Protein AF-A0A813LV97-F1 (afdb_monomer_lite)

Secondary structure (DSSP, 8-state):
--------------------SEEEEEEESS---TTHHHHSSSTTPPEEEEEE-S--TTGGG--TTEEEEE--S-SHHHHHHHHHHHHHTTT--SEEEEEESSPP-BS---TTT----BPTT--THHHHSPPTTSEEE---EEEEETTTEEEEBHHHHS--GGGT-SS--SS-SSGGGBPPPEE-THHHHHHHHHHHHTT---HHHHIIIII-TT--SS-EEEEE-GGG-EEEEHHHHHTS-HHHHHHHHHHHHS-SS-HHHHHHHHHHHHHHH-SPPPPS-------EEHHHHHHHHHHHSHHHHHHHHHHHHHHHHHHTTS---------TTTTGGGHHHHHHHHHHHHHHHHHHHHHHHHHHHHHHHHHHHHHHHHTT------------------------------------------------------------------------------------

Structure (mmCIF, N/CA/C/O backbone):
data_AF-A0A813LV97-F1
#
_entry.id   AF-A0A813LV97-F1
#
loop_
_atom_site.group_PDB
_atom_site.id
_atom_site.type_symbol
_atom_site.label_atom_id
_atom_site.label_alt_id
_atom_site.label_comp_id
_atom_site.label_asym_id
_atom_site.label_entity_id
_atom_site.label_seq_id
_atom_site.pdbx_PDB_ins_code
_atom_site.Cartn_x
_atom_site.Cartn_y
_atom_site.Cartn_z
_atom_site.occupancy
_atom_site.B_iso_or_equiv
_atom_site.auth_seq_id
_atom_site.auth_comp_id
_atom_site.auth_asym_id
_atom_site.auth_atom_id
_atom_site.pdbx_PDB_model_num
ATOM 1 N N . MET A 1 1 ? -62.474 16.144 43.996 1.00 36.75 1 MET A N 1
ATOM 2 C CA . MET A 1 1 ? -61.846 16.353 42.673 1.00 36.75 1 MET A CA 1
ATOM 3 C C . MET A 1 1 ? -60.332 16.470 42.836 1.00 36.75 1 MET A C 1
ATOM 5 O O . MET A 1 1 ? -59.890 17.302 43.608 1.00 36.75 1 MET A O 1
ATOM 9 N N . LYS A 1 2 ? -59.599 15.605 42.116 1.00 38.16 2 LYS A N 1
ATOM 10 C CA . LYS A 1 2 ? -58.212 15.714 41.608 1.00 38.16 2 LYS A CA 1
ATOM 11 C C . LYS A 1 2 ? -57.068 16.008 42.603 1.00 38.16 2 LYS A C 1
ATOM 13 O O . LYS A 1 2 ? -56.730 17.153 42.864 1.00 38.16 2 LYS A O 1
ATOM 18 N N . ARG A 1 3 ? -56.385 14.937 43.036 1.00 36.75 3 ARG A N 1
ATOM 19 C CA . ARG A 1 3 ? -54.961 14.966 43.414 1.00 36.75 3 ARG A CA 1
ATOM 20 C C . ARG A 1 3 ? -54.140 14.703 42.148 1.00 36.75 3 ARG A C 1
ATOM 22 O O . ARG A 1 3 ? -54.297 13.647 41.541 1.00 36.75 3 ARG A O 1
ATOM 29 N N . SER A 1 4 ? -53.324 15.666 41.734 1.00 37.06 4 SER A N 1
ATOM 30 C CA . SER A 1 4 ? -52.407 15.526 40.600 1.00 37.06 4 SER A CA 1
ATOM 31 C C . SER A 1 4 ? -51.158 14.763 41.039 1.00 37.06 4 SER A C 1
ATOM 33 O O . SER A 1 4 ? -50.421 15.231 41.903 1.00 37.06 4 SER A O 1
ATOM 35 N N . LEU A 1 5 ? -50.933 13.586 40.454 1.00 38.97 5 LEU A N 1
ATOM 36 C CA . LEU A 1 5 ? -49.679 12.844 40.557 1.00 38.97 5 LEU A CA 1
ATOM 37 C C . LEU A 1 5 ? -48.744 13.374 39.459 1.00 38.97 5 LEU A C 1
ATOM 39 O O . LEU A 1 5 ? -49.012 13.176 38.275 1.00 38.97 5 LEU A O 1
ATOM 43 N N . ALA A 1 6 ? -47.680 14.080 39.835 1.00 39.19 6 ALA A N 1
ATOM 44 C CA . ALA A 1 6 ? -46.615 14.439 38.907 1.00 39.19 6 ALA A CA 1
ATOM 45 C C . ALA A 1 6 ? -45.675 13.234 38.762 1.00 39.19 6 ALA A C 1
ATOM 47 O O . ALA A 1 6 ? -44.958 12.879 39.695 1.00 39.19 6 ALA A O 1
ATOM 48 N N . VAL A 1 7 ? -45.708 12.584 37.599 1.00 40.22 7 VAL A N 1
ATOM 49 C CA . VAL A 1 7 ? -44.732 11.559 37.218 1.00 40.22 7 VAL A CA 1
ATOM 50 C C . VAL A 1 7 ? -43.490 12.284 36.706 1.00 40.22 7 VAL A C 1
ATOM 52 O O . VAL A 1 7 ? -43.512 12.886 35.636 1.00 40.22 7 VAL A O 1
ATOM 55 N N . VAL A 1 8 ? -42.409 12.251 37.484 1.00 40.78 8 VAL A N 1
ATOM 56 C CA . VAL A 1 8 ? -41.087 12.703 37.039 1.00 40.78 8 VAL A CA 1
ATOM 57 C C . VAL A 1 8 ? -40.483 11.581 36.198 1.00 40.78 8 VAL A C 1
ATOM 59 O O . VAL A 1 8 ? -40.012 10.579 36.730 1.00 40.78 8 VAL A O 1
ATOM 62 N N . ALA A 1 9 ? -40.533 11.726 34.875 1.00 42.06 9 ALA A N 1
ATOM 63 C CA . ALA A 1 9 ? -39.795 10.865 33.962 1.00 42.06 9 ALA A CA 1
ATOM 64 C C . ALA A 1 9 ? -38.316 11.278 33.989 1.00 42.06 9 ALA A C 1
ATOM 66 O O . ALA A 1 9 ? -37.940 12.320 33.453 1.00 42.06 9 ALA A O 1
ATOM 67 N N . ALA A 1 10 ? -37.479 10.475 34.642 1.00 41.50 10 ALA A N 1
ATOM 68 C CA . ALA A 1 10 ? -36.033 10.612 34.556 1.00 41.50 10 ALA A CA 1
ATOM 69 C C . ALA A 1 10 ? -35.579 10.208 33.143 1.00 41.50 10 ALA A C 1
ATOM 71 O O . ALA A 1 10 ? -35.550 9.027 32.798 1.00 41.50 10 ALA A O 1
ATOM 72 N N . LEU A 1 11 ? -35.250 11.200 32.315 1.00 41.09 11 LEU A N 1
ATOM 73 C CA . LEU A 1 11 ? -34.530 11.004 31.059 1.00 41.09 11 LEU A CA 1
ATOM 74 C C . LEU A 1 11 ? -33.118 10.512 31.389 1.00 41.09 11 LEU A C 1
ATOM 76 O O . LEU A 1 11 ? -32.239 11.292 31.752 1.00 41.09 11 LEU A O 1
ATOM 80 N N . MET A 1 12 ? -32.905 9.203 31.267 1.00 42.75 12 MET A N 1
ATOM 81 C CA . MET A 1 12 ? -31.569 8.627 31.167 1.00 42.75 12 MET A CA 1
ATOM 82 C C . MET A 1 12 ? -30.967 9.094 29.840 1.00 42.75 12 MET A C 1
ATOM 84 O O . MET A 1 12 ? -31.185 8.481 28.796 1.00 42.75 12 MET A O 1
ATOM 88 N N . VAL A 1 13 ? -30.229 10.204 29.871 1.00 41.81 13 VAL A N 1
ATOM 89 C CA . VAL A 1 13 ? -29.318 10.573 28.787 1.00 41.81 13 VAL A CA 1
ATOM 90 C C . VAL A 1 13 ? -28.175 9.567 28.844 1.00 41.81 13 VAL A C 1
ATOM 92 O O . VAL A 1 13 ? -27.189 9.750 29.553 1.00 41.81 13 VAL A O 1
ATOM 95 N N . GLY A 1 14 ? -28.351 8.442 28.156 1.00 37.84 14 GLY A N 1
ATOM 96 C CA . GLY A 1 14 ? -27.235 7.578 27.827 1.00 37.84 14 GLY A CA 1
ATOM 97 C C . GLY A 1 14 ? -26.290 8.398 26.965 1.00 37.84 14 GLY A C 1
ATOM 98 O O . GLY A 1 14 ? -26.639 8.742 25.839 1.00 37.84 14 GLY A O 1
ATOM 99 N N . SER A 1 15 ? -25.122 8.745 27.499 1.00 39.56 15 SER A N 1
ATOM 100 C CA . SER A 1 15 ? -24.023 9.279 26.706 1.00 39.56 15 SER A CA 1
ATOM 101 C C . SER A 1 15 ? -23.625 8.204 25.701 1.00 39.56 15 SER A C 1
ATOM 103 O O . SER A 1 15 ? -22.792 7.343 25.984 1.00 39.56 15 SER A O 1
ATOM 105 N N . THR A 1 16 ? -24.258 8.205 24.531 1.00 41.53 16 THR A N 1
ATOM 106 C CA . THR A 1 16 ? -23.724 7.516 23.368 1.00 41.53 16 THR A CA 1
ATOM 107 C C . THR A 1 16 ? -22.421 8.229 23.059 1.00 41.53 16 THR A C 1
ATOM 109 O O . THR A 1 16 ? -22.427 9.338 22.531 1.00 41.53 16 THR A O 1
ATOM 112 N N . VAL A 1 17 ? -21.298 7.635 23.465 1.00 42.94 17 VAL A N 1
ATOM 113 C CA . VAL A 1 17 ? -19.992 8.011 22.928 1.00 42.94 17 VAL A CA 1
ATOM 114 C C . VAL A 1 17 ? -20.094 7.730 21.437 1.00 42.94 17 VAL A C 1
ATOM 116 O O . VAL A 1 17 ? -20.002 6.583 21.000 1.00 42.94 17 VAL A O 1
ATOM 119 N N . GLN A 1 18 ? -20.434 8.764 20.675 1.00 45.12 18 GLN A N 1
ATOM 120 C CA . GLN A 1 18 ? -20.494 8.698 19.232 1.00 45.12 18 GLN A CA 1
ATOM 121 C C . GLN A 1 18 ? -19.050 8.482 18.789 1.00 45.12 18 GLN A C 1
ATOM 123 O O . GLN A 1 18 ? -18.208 9.357 18.990 1.00 45.12 18 GLN A O 1
ATOM 128 N N . ALA A 1 19 ? -18.741 7.280 18.300 1.00 54.00 19 ALA A N 1
ATOM 129 C CA . ALA A 1 19 ? -17.435 7.003 17.721 1.00 54.00 19 ALA A CA 1
ATOM 130 C C . ALA A 1 19 ? -17.135 8.076 16.665 1.00 54.00 19 ALA A C 1
ATOM 132 O O . ALA A 1 19 ? -18.047 8.493 15.943 1.00 54.00 19 ALA A O 1
ATOM 133 N N . SER A 1 20 ? -15.886 8.543 16.600 1.00 62.72 20 SER A N 1
ATOM 134 C CA . SER A 1 20 ? -15.503 9.510 15.573 1.00 62.72 20 SER A CA 1
ATOM 135 C C . SER A 1 20 ? -15.853 8.933 14.193 1.00 62.72 20 SER A C 1
ATOM 137 O O . SER A 1 20 ? -15.578 7.753 13.949 1.00 62.72 20 SER A O 1
ATOM 139 N N . PRO A 1 21 ? -16.476 9.709 13.286 1.00 86.94 21 PRO A N 1
ATOM 140 C CA . PRO A 1 21 ? -16.840 9.206 11.962 1.00 86.94 21 PRO A CA 1
ATOM 141 C C . PRO A 1 21 ? -15.607 8.763 11.161 1.00 86.94 21 PRO A C 1
ATOM 143 O O . PRO A 1 21 ? -15.719 7.893 10.297 1.00 86.94 21 PRO A O 1
ATOM 146 N N . VAL A 1 22 ? -14.432 9.324 11.469 1.00 94.06 22 VAL A N 1
ATOM 147 C CA . VAL A 1 22 ? -13.164 9.021 10.803 1.00 94.06 22 VAL A CA 1
ATOM 148 C C . VAL A 1 22 ? -12.097 8.639 11.825 1.00 94.06 22 VAL A C 1
ATOM 150 O O . VAL A 1 22 ? -11.842 9.371 12.782 1.00 94.06 22 VAL A O 1
ATOM 153 N N . GLU A 1 23 ? -11.413 7.527 11.572 1.00 96.12 23 GLU A N 1
ATOM 154 C CA . GLU A 1 23 ? -10.261 7.074 12.351 1.00 96.12 23 GLU A CA 1
ATOM 155 C C . GLU A 1 23 ? -9.020 6.918 11.466 1.00 96.12 23 GLU A C 1
ATOM 157 O O . GLU A 1 23 ? -9.099 6.408 10.350 1.00 96.12 23 GLU A O 1
ATOM 162 N N . VAL A 1 24 ? -7.855 7.324 11.971 1.00 97.44 24 VAL A N 1
ATOM 163 C CA . VAL A 1 24 ? -6.544 7.099 11.357 1.00 97.44 24 VAL A CA 1
ATOM 164 C C . VAL A 1 24 ? -5.782 6.051 12.162 1.00 97.44 24 VAL A C 1
ATOM 166 O O . VAL A 1 24 ? -5.352 6.302 13.285 1.00 97.44 24 VAL A O 1
ATOM 169 N N . VAL A 1 25 ? -5.570 4.884 11.563 1.00 98.31 25 VAL A N 1
ATOM 170 C CA . VAL A 1 25 ? -4.810 3.768 12.127 1.00 98.31 25 VAL A CA 1
ATOM 171 C C . VAL A 1 25 ? -3.374 3.830 11.625 1.00 98.31 25 VAL A C 1
ATOM 173 O O . VAL A 1 25 ? -3.097 3.682 10.430 1.00 98.31 25 VAL A O 1
ATOM 176 N N . VAL A 1 26 ? -2.446 4.032 12.555 1.00 97.38 26 VAL A N 1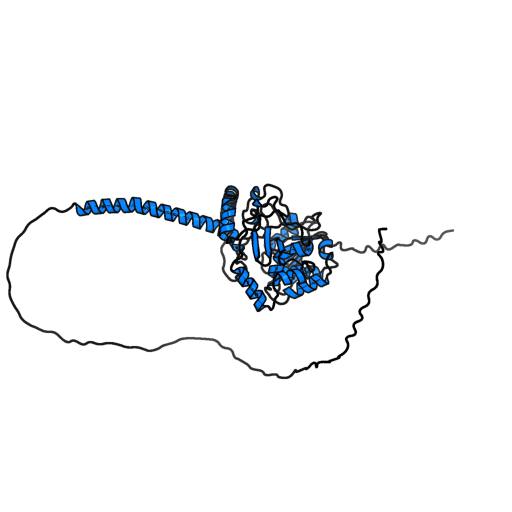
ATOM 177 C CA . VAL A 1 26 ? -1.032 4.264 12.262 1.00 97.38 26 VAL A CA 1
ATOM 178 C C . VAL A 1 26 ? -0.200 3.065 12.706 1.00 97.38 26 VAL A C 1
ATOM 180 O O . VAL A 1 26 ? -0.192 2.713 13.885 1.00 97.38 26 VAL A O 1
ATOM 183 N N . SER A 1 27 ? 0.537 2.456 11.773 1.00 96.50 27 SER A N 1
ATOM 184 C CA . SER A 1 27 ? 1.562 1.455 12.096 1.00 96.50 27 SER A CA 1
ATOM 185 C C . SER A 1 27 ? 2.908 2.126 12.323 1.00 96.50 27 SER A C 1
ATOM 187 O O . SER A 1 27 ? 3.499 2.629 11.369 1.00 96.50 27 SER A O 1
ATOM 189 N N . HIS A 1 28 ? 3.378 2.106 13.569 1.00 94.56 28 HIS A N 1
ATOM 190 C CA . HIS A 1 28 ? 4.576 2.805 14.028 1.00 94.56 28 HIS A CA 1
ATOM 191 C C . HIS A 1 28 ? 5.635 1.845 14.581 1.00 94.56 28 HIS A C 1
ATOM 193 O O . HIS A 1 28 ? 5.318 0.895 15.306 1.00 94.56 28 HIS A O 1
ATOM 199 N N . PHE A 1 29 ? 6.900 2.136 14.299 1.00 91.50 29 PHE A N 1
ATOM 200 C CA . PHE A 1 29 ? 8.058 1.524 14.936 1.00 91.50 29 PHE A CA 1
ATOM 201 C C . PHE A 1 29 ? 8.944 2.588 15.597 1.00 91.50 29 PHE A C 1
ATOM 203 O O . PHE A 1 29 ? 8.962 2.661 16.827 1.00 91.50 29 PHE A O 1
ATOM 210 N N . ASP A 1 30 ? 9.634 3.404 14.799 1.00 89.44 30 ASP A N 1
ATOM 211 C CA . ASP A 1 30 ? 10.579 4.444 15.236 1.00 89.44 30 ASP A CA 1
ATOM 212 C C . ASP A 1 30 ? 10.463 5.756 14.432 1.00 89.44 30 ASP A C 1
ATOM 214 O O . ASP A 1 30 ? 11.292 6.659 14.568 1.00 89.44 30 ASP A O 1
ATOM 218 N N . GLU A 1 31 ? 9.443 5.878 13.579 1.00 89.56 31 GLU A N 1
ATOM 219 C CA . GLU A 1 31 ? 9.253 7.038 12.718 1.00 89.56 31 GLU A CA 1
ATOM 220 C C . GLU A 1 31 ? 8.834 8.296 13.500 1.00 89.56 31 GLU A C 1
ATOM 222 O O . GLU A 1 31 ? 8.141 8.244 14.512 1.00 89.56 31 GLU A O 1
ATOM 227 N N . ASN A 1 32 ? 9.183 9.480 12.984 1.00 87.06 32 ASN A N 1
ATOM 228 C CA . ASN A 1 32 ? 8.740 10.743 13.576 1.00 87.06 32 ASN A CA 1
ATOM 229 C C . ASN A 1 32 ? 7.233 10.975 13.348 1.00 87.06 32 ASN A C 1
ATOM 231 O O . ASN A 1 32 ? 6.781 11.149 12.215 1.00 87.06 32 ASN A O 1
ATOM 235 N N . LEU A 1 33 ? 6.478 11.062 14.444 1.00 88.75 33 LEU A N 1
ATOM 236 C CA . LEU A 1 33 ? 5.022 11.217 14.452 1.00 88.75 33 LEU A CA 1
ATOM 237 C C . LEU A 1 33 ? 4.522 12.666 14.573 1.00 88.75 33 LEU A C 1
ATOM 239 O O . LEU A 1 33 ? 3.314 12.886 14.622 1.00 88.75 33 LEU A O 1
ATOM 243 N N . ALA A 1 34 ? 5.405 13.670 14.586 1.00 87.00 34 ALA A N 1
ATOM 244 C CA . ALA A 1 34 ? 5.031 15.077 14.795 1.00 87.00 34 ALA A CA 1
ATOM 245 C C . ALA A 1 34 ? 3.977 15.603 13.799 1.00 87.00 34 ALA A C 1
ATOM 247 O O . ALA A 1 34 ? 3.226 16.531 14.105 1.00 87.00 34 ALA A O 1
ATOM 248 N N . TRP A 1 35 ? 3.893 15.010 12.606 1.00 89.06 35 TRP A N 1
ATOM 249 C CA . TRP A 1 35 ? 2.904 15.375 11.594 1.00 89.06 35 TRP A CA 1
ATOM 250 C C . TRP A 1 35 ? 1.461 15.049 12.012 1.00 89.06 35 TRP A C 1
ATOM 252 O O . TRP A 1 35 ? 0.544 15.753 11.590 1.00 89.06 35 TRP A O 1
ATOM 262 N N . LEU A 1 36 ? 1.250 14.051 12.879 1.00 88.88 36 LEU A N 1
ATOM 263 C CA . LEU A 1 36 ? -0.078 13.676 13.375 1.00 88.88 36 LEU A CA 1
ATOM 264 C C . LEU A 1 36 ? -0.702 14.777 14.236 1.00 88.88 36 LEU A C 1
ATOM 266 O O . LEU A 1 36 ? -1.919 14.954 14.223 1.00 88.88 36 LEU A O 1
ATOM 270 N N . SER A 1 37 ? 0.114 15.578 14.928 1.00 83.31 37 SER A N 1
ATOM 271 C CA . SER A 1 37 ? -0.373 16.710 15.725 1.00 83.31 37 SER A CA 1
ATOM 272 C C . SER A 1 37 ? -1.110 17.743 14.869 1.00 83.31 37 SER A C 1
ATOM 274 O O . SER A 1 37 ? -2.040 18.383 15.352 1.00 83.31 37 SER A O 1
ATOM 276 N N . LYS A 1 38 ? -0.748 17.866 13.582 1.00 83.50 38 LYS A N 1
ATOM 277 C CA . LYS A 1 38 ? -1.428 18.751 12.622 1.00 83.50 38 LYS A CA 1
ATOM 278 C C . LYS A 1 38 ? -2.835 18.249 12.272 1.00 83.50 38 LYS A C 1
ATOM 280 O O . LYS A 1 38 ? -3.695 19.058 11.952 1.00 83.50 38 LYS A O 1
ATOM 285 N N . LEU A 1 39 ? -3.073 16.935 12.333 1.00 84.06 39 LEU A N 1
ATOM 286 C CA . LEU A 1 39 ? -4.389 16.336 12.073 1.00 84.06 39 LEU A CA 1
ATOM 287 C C . LEU A 1 39 ? -5.325 16.440 13.277 1.00 84.06 39 LEU A C 1
ATOM 289 O O . LEU A 1 39 ? -6.535 16.581 13.117 1.00 84.06 39 LEU A O 1
ATOM 293 N N . ALA A 1 40 ? -4.761 16.383 14.482 1.00 73.88 40 ALA A N 1
ATOM 294 C CA . ALA A 1 40 ? -5.510 16.401 15.735 1.00 73.88 40 ALA A CA 1
ATOM 295 C C . ALA A 1 40 ? -5.901 17.818 16.214 1.00 73.88 40 ALA A C 1
ATOM 297 O O . ALA A 1 40 ? -6.420 17.978 17.320 1.00 73.88 40 ALA A O 1
ATOM 298 N N . ALA A 1 41 ? -5.628 18.851 15.412 1.00 64.44 41 ALA A N 1
ATOM 299 C CA . ALA A 1 41 ? -5.885 20.250 15.736 1.00 64.44 41 ALA A CA 1
ATOM 300 C C . ALA A 1 41 ? -7.261 20.714 15.209 1.00 64.44 41 ALA A C 1
ATOM 302 O O . ALA A 1 41 ? -7.338 21.453 14.231 1.00 64.44 41 ALA A O 1
ATOM 303 N N . GLY A 1 42 ? -8.358 20.281 15.840 1.00 63.94 42 GLY A N 1
ATOM 304 C CA . GLY A 1 42 ? -9.711 20.721 15.478 1.00 63.94 42 GLY A CA 1
ATOM 305 C C . GLY A 1 42 ? -10.835 19.955 16.182 1.00 63.94 42 GLY A C 1
ATOM 306 O O . GLY A 1 42 ? -10.636 18.854 16.687 1.00 63.94 42 GLY A O 1
ATOM 307 N N . SER A 1 43 ? -12.039 20.535 16.210 1.00 63.25 43 SER A N 1
ATOM 308 C CA . SER A 1 43 ? -13.252 19.886 16.743 1.00 63.25 43 SER A CA 1
ATOM 309 C C . SER A 1 43 ? -13.803 18.778 15.836 1.00 63.25 43 SER A C 1
ATOM 311 O O . SER A 1 43 ? -14.577 17.949 16.297 1.00 63.25 43 SER A O 1
ATOM 313 N N . GLU A 1 44 ? -13.390 18.755 14.566 1.00 74.44 44 GLU A N 1
ATOM 314 C CA . GLU A 1 44 ? -13.711 17.716 13.572 1.00 74.44 44 GLU A CA 1
ATOM 315 C C . GLU A 1 44 ? -12.499 16.812 13.274 1.00 74.44 44 GLU A C 1
ATOM 317 O O . GLU A 1 44 ? -12.420 16.170 12.227 1.00 74.44 44 GLU A O 1
ATOM 322 N N . SER A 1 45 ? -11.510 16.787 14.172 1.00 82.06 45 SER A N 1
ATOM 323 C CA . SER A 1 45 ? -10.324 15.953 13.997 1.00 82.06 45 SER A CA 1
ATOM 324 C C . SER A 1 45 ? -10.671 14.461 14.029 1.00 82.06 45 SER A C 1
ATOM 326 O O . SER A 1 45 ? -11.491 14.034 14.848 1.00 82.06 45 SER A O 1
ATOM 328 N N . PRO A 1 46 ? -10.022 13.641 13.182 1.00 90.75 46 PRO A N 1
ATOM 329 C CA . PRO A 1 46 ? -10.199 12.200 13.241 1.00 90.75 46 PRO A CA 1
ATOM 330 C C . PRO A 1 46 ? -9.670 11.651 14.570 1.00 90.75 46 PRO A C 1
ATOM 332 O O . PRO A 1 46 ? -8.737 12.208 15.157 1.00 90.75 46 PRO A O 1
ATOM 335 N N . GLN A 1 47 ? -10.226 10.523 15.014 1.00 92.31 47 GLN A N 1
ATOM 336 C CA . GLN A 1 47 ? -9.574 9.714 16.046 1.00 92.31 47 GLN A CA 1
ATOM 337 C C . GLN A 1 47 ? -8.275 9.149 15.467 1.00 92.31 47 GLN A C 1
ATOM 339 O O . GLN A 1 47 ? -8.234 8.770 14.298 1.00 92.31 47 GLN A O 1
ATOM 344 N N . ILE A 1 48 ? -7.202 9.097 16.250 1.00 93.56 48 ILE A N 1
ATOM 345 C CA . ILE A 1 48 ? -5.909 8.594 15.783 1.00 93.56 48 ILE A CA 1
ATOM 346 C C . ILE A 1 48 ? -5.485 7.436 16.681 1.00 93.56 48 ILE A C 1
ATOM 348 O O . ILE A 1 48 ? -5.184 7.635 17.852 1.00 93.56 48 ILE A O 1
ATOM 352 N N . SER A 1 49 ? -5.410 6.235 16.118 1.00 95.19 49 SER A N 1
ATOM 353 C CA . SER A 1 49 ? -5.025 5.010 16.821 1.00 95.19 49 SER A CA 1
ATOM 354 C C . SER A 1 49 ? -3.637 4.570 16.370 1.00 95.19 49 SER A C 1
ATOM 356 O O . SER A 1 49 ? -3.435 4.093 15.252 1.00 95.19 49 SER A O 1
ATOM 358 N N . ILE A 1 50 ? -2.654 4.740 17.246 1.00 94.88 50 ILE A N 1
ATOM 359 C CA . ILE A 1 50 ? -1.236 4.531 16.961 1.00 94.88 50 ILE A CA 1
ATOM 360 C C . ILE A 1 50 ? -0.810 3.206 17.565 1.00 94.88 50 ILE A C 1
ATOM 362 O O . ILE A 1 50 ? -0.738 3.043 18.780 1.00 94.88 50 ILE A O 1
ATOM 366 N N . TYR A 1 51 ? -0.485 2.252 16.708 1.00 95.94 51 TYR A N 1
ATOM 367 C CA . TYR A 1 51 ? 0.015 0.949 17.111 1.00 95.94 51 TYR A CA 1
ATOM 368 C C . TYR A 1 51 ? 1.534 0.942 16.994 1.00 95.94 51 TYR A C 1
ATOM 370 O O . TYR A 1 51 ? 2.087 0.910 15.895 1.00 95.94 51 TYR A O 1
ATOM 378 N N . THR A 1 52 ? 2.206 0.985 18.141 1.00 94.50 52 THR A N 1
ATOM 379 C CA . THR A 1 52 ? 3.662 1.079 18.238 1.00 94.50 52 THR A CA 1
ATOM 380 C C . THR A 1 52 ? 4.308 -0.273 18.533 1.00 94.50 52 THR A C 1
ATOM 382 O O . THR A 1 52 ? 3.908 -0.983 19.461 1.00 94.50 52 THR A O 1
ATOM 385 N N . LYS A 1 53 ? 5.325 -0.611 17.738 1.00 93.81 53 LYS A N 1
ATOM 386 C CA . LYS A 1 53 ? 6.151 -1.824 17.850 1.00 93.81 53 LYS A CA 1
ATOM 387 C C . LYS A 1 53 ? 7.574 -1.548 18.341 1.00 93.81 53 LYS A C 1
ATOM 389 O O . LYS A 1 53 ? 8.310 -2.489 18.629 1.00 93.81 53 LYS A O 1
ATOM 394 N N . GLY A 1 54 ? 7.965 -0.277 18.421 1.00 85.69 54 GLY A N 1
ATOM 395 C CA . GLY A 1 54 ? 9.263 0.157 18.929 1.00 85.69 54 GLY A CA 1
ATOM 396 C C . GLY A 1 54 ? 9.171 0.815 20.304 1.00 85.69 54 GLY A C 1
ATOM 397 O O . GLY A 1 54 ? 8.175 0.703 21.032 1.00 85.69 54 GLY A O 1
ATOM 398 N N . LEU A 1 55 ? 10.242 1.511 20.678 1.00 72.69 55 LEU A N 1
ATOM 399 C CA . LEU A 1 55 ? 10.270 2.298 21.903 1.00 72.69 55 LEU A CA 1
ATOM 400 C C . LEU A 1 55 ? 9.362 3.518 21.722 1.00 72.69 55 LEU A C 1
ATOM 402 O O . LEU A 1 55 ? 9.679 4.449 20.994 1.00 72.69 55 LEU A O 1
ATOM 406 N N . ALA A 1 56 ? 8.212 3.514 22.395 1.00 60.62 56 ALA A N 1
ATOM 407 C CA . ALA A 1 56 ? 7.314 4.666 22.462 1.00 60.62 56 ALA A CA 1
ATOM 408 C C . ALA A 1 56 ? 7.856 5.745 23.421 1.00 60.62 56 ALA A C 1
ATOM 410 O O . ALA A 1 56 ? 7.206 6.101 24.408 1.00 60.62 56 ALA A O 1
ATOM 411 N N . GLU A 1 57 ? 9.081 6.207 23.186 1.00 55.25 57 GLU A N 1
ATOM 412 C CA . GLU A 1 57 ? 9.628 7.371 23.876 1.00 55.25 57 GLU A CA 1
ATOM 413 C C . GLU A 1 57 ? 8.951 8.632 23.323 1.00 55.25 57 GLU A C 1
ATOM 415 O O . GLU A 1 57 ? 8.790 8.790 22.118 1.00 55.25 57 GLU A O 1
ATOM 420 N N . GLY A 1 58 ? 8.465 9.502 24.212 1.00 53.44 58 GLY A N 1
ATOM 421 C CA . GLY A 1 58 ? 7.746 10.725 23.828 1.00 53.44 58 GLY A CA 1
ATOM 422 C C . GLY A 1 58 ? 6.219 10.608 23.725 1.00 53.44 58 GLY A C 1
ATOM 423 O O . GLY A 1 58 ? 5.568 11.623 23.510 1.00 53.44 58 GLY A O 1
ATOM 424 N N . ALA A 1 59 ? 5.619 9.432 23.964 1.00 52.59 59 ALA A N 1
ATOM 425 C CA . ALA A 1 59 ? 4.158 9.220 23.931 1.00 52.59 59 ALA A CA 1
ATOM 426 C C . ALA A 1 59 ? 3.356 9.897 25.068 1.00 52.59 59 ALA A C 1
ATOM 428 O O . ALA A 1 59 ? 2.140 9.743 25.146 1.00 52.59 59 ALA A O 1
ATOM 429 N N . LYS A 1 60 ? 4.018 10.602 25.995 1.00 48.16 60 LYS A N 1
ATOM 430 C CA . LYS A 1 60 ? 3.393 11.115 27.229 1.00 48.16 60 LYS A CA 1
ATOM 431 C C . LYS A 1 60 ? 2.681 12.466 27.086 1.00 48.16 60 LYS A C 1
ATOM 433 O O . LYS A 1 60 ? 1.975 12.845 28.011 1.00 48.16 60 LYS A O 1
ATOM 438 N N . GLU A 1 61 ? 2.815 13.156 25.956 1.00 56.16 61 GLU A N 1
ATOM 439 C CA . GLU A 1 61 ? 2.212 14.486 25.732 1.00 56.16 61 GLU A CA 1
ATOM 440 C C . GLU A 1 61 ? 1.362 14.534 24.455 1.00 56.16 61 GLU A C 1
ATOM 442 O O . GLU A 1 61 ? 1.350 15.522 23.724 1.00 56.16 61 GLU A O 1
ATOM 447 N N . TRP A 1 62 ? 0.709 13.425 24.114 1.00 64.75 62 TRP A N 1
ATOM 448 C CA . TRP A 1 62 ? -0.044 13.342 22.866 1.00 64.75 62 TRP A CA 1
ATOM 449 C C . TRP A 1 62 ? -1.464 13.866 23.063 1.00 64.75 62 TRP A C 1
ATOM 451 O O . TRP A 1 62 ? -2.039 13.780 24.147 1.00 64.75 62 TRP A O 1
ATOM 461 N N . ASN A 1 63 ? -1.990 14.481 22.006 1.00 67.75 63 ASN A N 1
ATOM 462 C CA . ASN A 1 63 ? -3.317 15.087 21.971 1.00 67.75 63 ASN A CA 1
ATOM 463 C C . ASN A 1 63 ? -4.386 14.078 22.452 1.00 67.75 63 ASN A C 1
ATOM 465 O O . ASN A 1 63 ? -4.264 12.900 22.125 1.00 67.75 63 ASN A O 1
ATOM 469 N N . PRO A 1 64 ? -5.440 14.499 23.179 1.00 70.38 64 PRO A N 1
ATOM 470 C CA . PRO A 1 64 ? -6.495 13.596 23.658 1.00 70.38 64 PRO A CA 1
ATOM 471 C C . PRO A 1 64 ? -7.175 12.756 22.562 1.00 70.38 64 PRO A C 1
ATOM 473 O O . PRO A 1 64 ? -7.705 11.695 22.868 1.00 70.38 64 PRO A O 1
ATOM 476 N N . ASN A 1 65 ? -7.132 13.185 21.295 1.00 77.19 65 ASN A N 1
ATOM 477 C CA . ASN A 1 65 ? -7.646 12.422 20.150 1.00 77.19 65 ASN A CA 1
ATOM 478 C C . ASN A 1 65 ? -6.687 11.315 19.659 1.00 77.19 65 ASN A C 1
ATOM 480 O O . ASN A 1 65 ? -6.961 10.680 18.641 1.00 77.19 65 ASN A O 1
ATOM 484 N N . MET A 1 66 ? -5.554 11.104 20.337 1.00 85.94 66 MET A N 1
ATOM 485 C CA . MET A 1 66 ? -4.555 10.090 20.007 1.00 85.94 66 MET A CA 1
ATOM 486 C C . MET A 1 66 ? -4.532 8.976 21.054 1.00 85.94 66 MET A C 1
ATOM 488 O O . MET A 1 66 ? -4.186 9.192 22.215 1.00 85.94 66 MET A O 1
ATOM 492 N N . GLU A 1 67 ? -4.813 7.755 20.618 1.00 89.62 67 GLU A N 1
ATOM 493 C CA . GLU A 1 67 ? -4.660 6.542 21.411 1.00 89.62 67 GLU A CA 1
ATOM 494 C C . GLU A 1 67 ? -3.391 5.799 21.003 1.00 89.62 67 GLU A C 1
ATOM 496 O O . GLU A 1 67 ? -3.089 5.653 19.821 1.00 89.62 67 GLU A O 1
ATOM 501 N N . VAL A 1 68 ? -2.637 5.298 21.985 1.00 90.56 68 VAL A N 1
ATOM 502 C CA . VAL A 1 68 ? -1.402 4.544 21.736 1.00 90.56 68 VAL A CA 1
ATOM 503 C C . VAL A 1 68 ? -1.555 3.112 22.232 1.00 90.56 68 VAL A C 1
ATOM 505 O O . VAL A 1 68 ? -1.780 2.859 23.416 1.00 90.56 68 VAL A O 1
ATOM 508 N N . HIS A 1 69 ? -1.377 2.154 21.330 1.00 93.31 69 HIS A N 1
ATOM 509 C CA . HIS A 1 69 ? -1.433 0.723 21.598 1.00 93.31 69 HIS A CA 1
ATOM 510 C C . HIS A 1 69 ? -0.067 0.090 21.341 1.00 93.31 69 HIS A C 1
ATOM 512 O O . HIS A 1 69 ? 0.528 0.283 20.286 1.00 93.31 69 HIS A O 1
ATOM 518 N N . ARG A 1 70 ? 0.439 -0.708 22.283 1.00 94.06 70 ARG A N 1
ATOM 519 C CA . ARG A 1 70 ? 1.679 -1.471 22.076 1.00 94.06 70 ARG A CA 1
ATOM 520 C C . ARG A 1 70 ? 1.381 -2.806 21.404 1.00 94.06 70 ARG A C 1
ATOM 522 O O . ARG A 1 70 ? 0.452 -3.497 21.817 1.00 94.06 70 ARG A O 1
ATOM 529 N N . LEU A 1 71 ? 2.196 -3.175 20.420 1.00 95.81 71 LEU A N 1
ATOM 530 C CA . LEU A 1 71 ? 2.178 -4.483 19.766 1.00 95.81 71 LEU A CA 1
ATOM 531 C C . LEU A 1 71 ? 3.572 -5.126 19.782 1.00 95.81 71 LEU A C 1
ATOM 533 O O . LEU A 1 71 ? 4.572 -4.407 19.814 1.00 95.81 71 LEU A O 1
ATOM 537 N N . PRO A 1 72 ? 3.660 -6.467 19.715 1.00 95.50 72 PRO A N 1
ATOM 538 C CA . PRO A 1 72 ? 4.919 -7.134 19.403 1.00 95.50 72 PRO A CA 1
ATOM 539 C C . PRO A 1 72 ? 5.435 -6.695 18.026 1.00 95.50 72 PRO A C 1
ATOM 541 O O . PRO A 1 72 ? 4.650 -6.444 17.104 1.00 95.50 72 PRO A O 1
ATOM 544 N N . ASN A 1 73 ? 6.761 -6.622 17.879 1.00 95.62 73 ASN A N 1
ATOM 545 C CA . ASN A 1 73 ? 7.410 -6.251 16.622 1.00 95.62 73 ASN A CA 1
ATOM 546 C C . ASN A 1 73 ? 7.426 -7.415 15.616 1.00 95.62 73 ASN A C 1
ATOM 548 O O . ASN A 1 73 ? 8.476 -7.978 15.318 1.00 95.62 73 ASN A O 1
ATOM 552 N N . VAL A 1 74 ? 6.234 -7.789 15.146 1.00 96.56 74 VAL A N 1
ATOM 553 C CA . VAL A 1 74 ? 5.978 -8.859 14.169 1.00 96.56 74 VAL A CA 1
ATOM 554 C C . VAL A 1 74 ? 5.102 -8.371 13.026 1.00 96.56 74 VAL A C 1
ATOM 556 O O . VAL A 1 74 ? 4.365 -7.390 13.170 1.00 96.56 74 VAL A O 1
ATOM 559 N N . GLY A 1 75 ? 5.184 -9.039 11.878 1.00 95.06 75 GLY A N 1
ATOM 560 C CA . GLY A 1 75 ? 4.192 -8.928 10.812 1.00 95.06 75 GLY A CA 1
ATOM 561 C C . GLY A 1 75 ? 4.028 -7.570 10.133 1.00 95.06 75 GLY A C 1
ATOM 562 O O . GLY A 1 75 ? 2.992 -7.333 9.510 1.00 95.06 75 GLY A O 1
ATOM 563 N N . ARG A 1 76 ? 5.030 -6.683 10.238 1.00 94.81 76 ARG A N 1
ATOM 564 C CA . ARG A 1 76 ? 5.100 -5.387 9.524 1.00 94.81 76 ARG A CA 1
ATOM 565 C C . ARG A 1 76 ? 3.834 -4.526 9.694 1.00 94.81 76 ARG A C 1
ATOM 567 O O . ARG A 1 76 ? 3.156 -4.628 10.713 1.00 94.81 76 ARG A O 1
ATOM 574 N N . GLU A 1 77 ? 3.498 -3.641 8.757 1.00 95.94 77 GLU A N 1
ATOM 575 C CA . GLU A 1 77 ? 2.261 -2.843 8.826 1.00 95.94 77 GLU A CA 1
ATOM 576 C C . GLU A 1 77 ? 0.997 -3.706 8.779 1.00 95.94 77 GLU A C 1
ATOM 578 O O . GLU A 1 77 ? 0.007 -3.408 9.448 1.00 95.94 77 GLU A O 1
ATOM 583 N N . SER A 1 78 ? 1.058 -4.835 8.077 1.00 98.19 78 SER A N 1
ATOM 584 C CA . SER A 1 78 ? -0.107 -5.682 7.874 1.00 98.19 78 SER A CA 1
ATOM 585 C C . SER A 1 78 ? -0.653 -6.303 9.160 1.00 98.19 78 SER A C 1
ATOM 587 O O . SER A 1 78 ? -1.864 -6.291 9.390 1.00 98.19 78 SER A O 1
ATOM 589 N N . HIS A 1 79 ? 0.225 -6.735 10.068 1.00 98.50 79 HIS A N 1
ATOM 590 C CA . HIS A 1 79 ? -0.177 -7.192 11.398 1.00 98.50 79 HIS A CA 1
ATOM 591 C C . HIS A 1 79 ? -0.819 -6.079 12.225 1.00 98.50 79 HIS A C 1
ATOM 593 O O . HIS A 1 79 ? -1.742 -6.336 12.990 1.00 98.50 79 HIS A O 1
ATOM 599 N N . THR A 1 80 ? -0.358 -4.834 12.084 1.00 98.56 80 THR A N 1
ATOM 600 C CA . THR A 1 80 ? -0.991 -3.699 12.765 1.00 98.56 80 THR A CA 1
ATOM 601 C C . THR A 1 80 ? -2.431 -3.513 12.292 1.00 98.56 80 THR A C 1
ATOM 603 O O . THR A 1 80 ? -3.344 -3.446 13.114 1.00 98.56 80 THR A O 1
ATOM 606 N N . TYR A 1 81 ? -2.645 -3.458 10.975 1.00 98.81 81 TYR A N 1
ATOM 607 C CA . TYR A 1 81 ? -3.968 -3.196 10.405 1.00 98.81 81 TYR A CA 1
ATOM 608 C C . TYR A 1 81 ? -4.949 -4.320 10.728 1.00 98.81 81 TYR A C 1
ATOM 610 O O . TYR A 1 81 ? -6.070 -4.055 11.161 1.00 98.81 81 TYR A O 1
ATOM 618 N N . LEU A 1 82 ? -4.516 -5.578 10.609 1.00 98.88 82 LEU A N 1
ATOM 619 C CA . LEU A 1 82 ? -5.351 -6.726 10.959 1.00 98.88 82 LEU A CA 1
ATOM 620 C C . LEU A 1 82 ? -5.626 -6.806 12.460 1.00 98.88 82 LEU A C 1
ATOM 622 O O . LEU A 1 82 ? -6.753 -7.109 12.839 1.00 98.88 82 LEU A O 1
ATOM 626 N N . ASN A 1 83 ? -4.658 -6.479 13.323 1.00 98.69 83 ASN A N 1
ATOM 627 C CA . ASN A 1 83 ? -4.899 -6.418 14.765 1.00 98.69 83 ASN A CA 1
ATOM 628 C C . ASN A 1 83 ? -5.979 -5.382 15.104 1.00 98.69 83 ASN A C 1
ATOM 630 O O . ASN A 1 83 ? -6.898 -5.687 15.865 1.00 98.69 83 ASN A O 1
ATOM 634 N N . HIS A 1 84 ? -5.909 -4.195 14.494 1.00 98.75 84 HIS A N 1
ATOM 635 C CA . HIS A 1 84 ? -6.937 -3.171 14.641 1.00 98.75 84 HIS A CA 1
ATOM 636 C C . HIS A 1 84 ? -8.311 -3.682 14.186 1.00 98.75 84 HIS A C 1
ATOM 638 O O . HIS A 1 84 ? -9.271 -3.622 14.957 1.00 98.75 84 HIS A O 1
ATOM 644 N N . ILE A 1 85 ? -8.395 -4.251 12.977 1.00 98.81 85 ILE A N 1
ATOM 645 C CA . ILE A 1 85 ? -9.645 -4.783 12.419 1.00 98.81 85 ILE A CA 1
ATOM 646 C C . ILE A 1 85 ? -10.236 -5.869 13.320 1.00 98.81 85 ILE A C 1
ATOM 648 O O . ILE A 1 85 ? -11.409 -5.804 13.672 1.00 98.81 85 ILE A O 1
ATOM 652 N N . VAL A 1 86 ? -9.438 -6.854 13.730 1.00 98.81 86 VAL A N 1
ATOM 653 C CA . VAL A 1 86 ? -9.894 -7.979 14.557 1.00 98.81 86 VAL A CA 1
ATOM 654 C C . VAL A 1 86 ? -10.347 -7.501 15.935 1.00 98.81 86 VAL A C 1
ATOM 656 O O . VAL A 1 86 ? -11.414 -7.899 16.406 1.00 98.81 86 VAL A O 1
ATOM 659 N N . LYS A 1 87 ? -9.575 -6.632 16.593 1.00 98.38 87 LYS A N 1
ATOM 660 C CA . LYS A 1 87 ? -9.897 -6.141 17.941 1.00 98.38 87 LYS A CA 1
ATOM 661 C C . LYS A 1 87 ? -11.152 -5.270 17.948 1.00 98.38 87 LYS A C 1
ATOM 663 O O . LYS A 1 87 ? -11.950 -5.356 18.881 1.00 98.38 87 LYS A O 1
ATOM 668 N N . ASN A 1 88 ? -11.330 -4.462 16.906 1.00 98.06 88 ASN A N 1
ATOM 669 C CA . ASN A 1 88 ? -12.386 -3.462 16.832 1.00 98.06 88 ASN A CA 1
ATOM 670 C C . ASN A 1 88 ? -13.512 -3.833 15.868 1.00 98.06 88 ASN A C 1
ATOM 672 O O . ASN A 1 88 ? -14.353 -2.990 15.619 1.00 98.06 88 ASN A O 1
ATOM 676 N N . TYR A 1 89 ? -13.594 -5.065 15.357 1.00 98.56 89 TYR A N 1
ATOM 677 C CA . TYR A 1 89 ? -14.495 -5.441 14.253 1.00 98.56 89 TYR A CA 1
ATOM 678 C C . TYR A 1 89 ? -15.952 -4.948 14.400 1.00 98.56 89 TYR A C 1
ATOM 680 O O . TYR A 1 89 ? -16.544 -4.459 13.442 1.00 98.56 89 TYR A O 1
ATOM 688 N N . ASN A 1 90 ? -16.515 -5.002 15.615 1.00 97.19 90 ASN A N 1
ATOM 689 C CA . ASN A 1 90 ? -17.886 -4.551 15.919 1.00 97.19 90 ASN A CA 1
ATOM 690 C C . ASN A 1 90 ? -17.998 -3.058 16.302 1.00 97.19 90 ASN A C 1
ATOM 692 O O . ASN A 1 90 ? -19.085 -2.585 16.616 1.00 97.19 90 ASN A O 1
ATOM 696 N N . LYS A 1 91 ? -16.875 -2.342 16.351 1.00 96.19 91 LYS A N 1
ATOM 697 C CA . LYS A 1 91 ? -16.710 -0.964 16.841 1.00 96.19 91 LYS A CA 1
ATOM 698 C C . LYS A 1 91 ? -15.852 -0.084 15.914 1.00 96.19 91 LYS A C 1
ATOM 700 O O . LYS A 1 91 ? -15.476 1.005 16.324 1.00 96.19 91 LYS A O 1
ATOM 705 N N . LEU A 1 92 ? -15.514 -0.557 14.711 1.00 97.06 92 LEU A N 1
ATOM 706 C CA . LEU A 1 92 ? -14.740 0.192 13.709 1.00 97.06 92 LEU A CA 1
ATOM 707 C C . LEU A 1 92 ? -15.366 1.573 13.478 1.00 97.06 92 LEU A C 1
ATOM 709 O O . LEU A 1 92 ? -16.590 1.671 13.516 1.00 97.06 92 LEU A O 1
ATOM 713 N N . ALA A 1 93 ? -14.584 2.609 13.181 1.00 96.56 93 ALA A N 1
ATOM 714 C CA . ALA A 1 93 ? -15.125 3.892 12.716 1.00 96.56 93 ALA A CA 1
ATOM 715 C C . ALA A 1 93 ? -15.929 3.735 11.410 1.00 96.56 93 ALA A C 1
ATOM 717 O O . ALA A 1 93 ? -15.798 2.726 10.716 1.00 96.56 93 ALA A O 1
ATOM 718 N N . ASP A 1 94 ? -16.782 4.710 11.068 1.00 96.56 94 ASP A N 1
ATOM 719 C CA . ASP A 1 94 ? -17.538 4.666 9.802 1.00 96.56 94 ASP A CA 1
ATOM 720 C C . ASP A 1 94 ? -16.584 4.662 8.596 1.00 96.56 94 ASP A C 1
ATOM 722 O O . ASP A 1 94 ? -16.830 3.962 7.609 1.00 96.56 94 ASP A O 1
ATOM 726 N N . TRP A 1 95 ? -15.465 5.381 8.722 1.00 97.81 95 TRP A N 1
ATOM 727 C CA . TRP A 1 95 ? -14.372 5.459 7.763 1.00 97.81 95 TRP A CA 1
ATOM 728 C C . TRP A 1 95 ? -13.018 5.300 8.464 1.00 97.81 95 TRP A C 1
ATOM 730 O O . TRP A 1 95 ? -12.686 6.065 9.369 1.00 97.81 95 TRP A O 1
ATOM 740 N N . THR A 1 96 ? -12.211 4.329 8.038 1.00 98.56 96 THR A N 1
ATOM 741 C CA . THR A 1 96 ? -10.893 4.064 8.632 1.00 98.56 96 THR A CA 1
ATOM 742 C C . THR A 1 96 ? -9.793 4.261 7.597 1.00 98.56 96 THR A C 1
ATOM 744 O O . THR A 1 96 ? -9.799 3.624 6.542 1.00 98.56 96 THR A O 1
ATOM 747 N N . VAL A 1 97 ? -8.826 5.121 7.911 1.00 98.62 97 VAL A N 1
ATOM 748 C CA . VAL A 1 97 ? -7.614 5.373 7.128 1.00 98.62 97 VAL A CA 1
ATOM 749 C C . VAL A 1 97 ? -6.469 4.555 7.703 1.00 98.62 97 VAL A C 1
ATOM 751 O O . VAL A 1 97 ? -6.102 4.733 8.859 1.00 98.62 97 VAL A O 1
ATOM 754 N N . PHE A 1 98 ? -5.855 3.703 6.893 1.00 98.75 98 PHE A N 1
ATOM 755 C CA . PHE A 1 98 ? -4.683 2.922 7.273 1.00 98.75 98 PHE A CA 1
ATOM 756 C C . PHE A 1 98 ? -3.425 3.554 6.676 1.00 98.75 98 PHE A C 1
ATOM 758 O O . PHE A 1 98 ? -3.381 3.881 5.487 1.00 98.75 98 PHE A O 1
ATOM 765 N N . THR A 1 99 ? -2.402 3.773 7.505 1.00 97.75 99 THR A N 1
ATOM 766 C CA . THR A 1 99 ? -1.128 4.355 7.059 1.00 97.75 99 THR A CA 1
ATOM 767 C C . THR A 1 99 ? 0.060 3.859 7.877 1.00 97.75 99 THR A C 1
ATOM 769 O O . THR A 1 99 ? -0.057 3.481 9.044 1.00 97.75 99 THR A O 1
ATOM 772 N N . GLN A 1 100 ? 1.232 3.817 7.249 1.00 94.69 100 GLN A N 1
ATOM 773 C CA . GLN A 1 100 ? 2.506 3.753 7.964 1.00 94.69 100 GLN A CA 1
ATOM 774 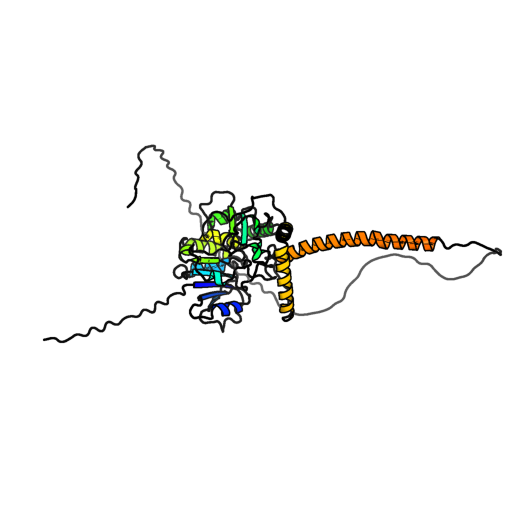C C . GLN A 1 100 ? 2.764 5.091 8.678 1.00 94.69 100 GLN A C 1
ATOM 776 O O . GLN A 1 100 ? 2.163 6.113 8.327 1.00 94.69 100 GLN A O 1
ATOM 781 N N . ALA A 1 101 ? 3.639 5.075 9.682 1.00 92.25 101 ALA A N 1
ATOM 782 C CA . ALA A 1 101 ? 3.895 6.211 10.564 1.00 92.25 101 ALA A CA 1
ATOM 783 C C . ALA A 1 101 ? 4.727 7.346 9.955 1.00 92.25 101 ALA A C 1
ATOM 785 O O . ALA A 1 101 ? 4.601 8.486 10.402 1.00 92.25 101 ALA A O 1
ATOM 786 N N . GLY A 1 102 ? 5.553 7.069 8.943 1.00 89.56 102 GLY A N 1
ATOM 787 C CA . GLY A 1 102 ? 6.334 8.107 8.268 1.00 89.56 102 GLY A CA 1
ATOM 788 C C . GLY A 1 102 ? 5.451 9.209 7.665 1.00 89.56 102 GLY A C 1
ATOM 789 O O . GLY A 1 102 ? 4.411 8.913 7.070 1.00 89.56 102 GLY A O 1
ATOM 790 N N . GLU A 1 103 ? 5.876 10.476 7.796 1.00 91.44 103 GLU A N 1
ATOM 791 C CA . GLU A 1 103 ? 5.109 11.632 7.303 1.00 91.44 103 GLU A CA 1
ATOM 792 C C . GLU A 1 103 ? 4.761 11.461 5.808 1.00 91.44 103 GLU A C 1
ATOM 794 O O . GLU A 1 103 ? 5.660 11.287 4.967 1.00 91.44 103 GLU A O 1
ATOM 799 N N . PRO A 1 104 ? 3.462 11.514 5.450 1.00 93.25 104 PRO A N 1
ATOM 800 C CA . PRO A 1 104 ? 3.011 11.446 4.070 1.00 93.25 104 PRO A CA 1
ATOM 801 C C . PRO A 1 104 ? 3.717 12.484 3.195 1.00 93.25 104 PRO A C 1
ATOM 803 O O . PRO A 1 104 ? 3.608 13.689 3.399 1.00 93.25 104 PRO A O 1
ATOM 806 N N . SER A 1 105 ? 4.435 12.011 2.183 1.00 92.31 105 SER A N 1
ATOM 807 C CA . SER A 1 105 ? 5.177 12.849 1.243 1.00 92.31 105 SER A CA 1
ATOM 808 C C . SER A 1 105 ? 5.314 12.139 -0.100 1.00 92.31 105 SER A C 1
ATOM 810 O O . SER A 1 105 ? 5.049 10.939 -0.204 1.00 92.31 105 SER A O 1
ATOM 812 N N . PHE A 1 106 ? 5.686 12.885 -1.140 1.00 91.62 106 PHE A N 1
ATOM 813 C CA . PHE A 1 106 ? 5.750 12.371 -2.506 1.00 91.62 106 PHE A CA 1
ATOM 814 C C . PHE A 1 106 ? 6.647 11.129 -2.646 1.00 91.62 106 PHE A C 1
ATOM 816 O O . PHE A 1 106 ? 7.817 11.133 -2.242 1.00 91.62 106 PHE A O 1
ATOM 823 N N . GLY A 1 107 ? 6.101 10.135 -3.347 1.00 87.88 107 GLY A N 1
ATOM 824 C CA . GLY A 1 107 ? 6.786 8.965 -3.865 1.00 87.88 107 GLY A CA 1
ATOM 825 C C . GLY A 1 107 ? 7.387 8.088 -2.778 1.00 87.88 107 GLY A C 1
ATOM 826 O O . GLY A 1 107 ? 7.070 8.183 -1.593 1.00 87.88 107 GLY A O 1
ATOM 827 N N . TYR A 1 108 ? 8.305 7.233 -3.200 1.00 81.88 108 TYR A N 1
ATOM 828 C CA . TYR A 1 108 ? 9.123 6.430 -2.311 1.00 81.88 108 TYR A CA 1
ATOM 829 C C . TYR A 1 108 ? 10.561 6.457 -2.808 1.00 81.88 108 TYR A C 1
ATOM 831 O O . TYR A 1 108 ? 10.827 6.282 -3.996 1.00 81.88 108 TYR A O 1
ATOM 839 N N . ARG A 1 109 ? 11.499 6.727 -1.904 1.00 73.06 109 ARG A N 1
ATOM 840 C CA . ARG A 1 109 ? 12.921 6.879 -2.232 1.00 73.06 109 ARG A CA 1
ATOM 841 C C . ARG A 1 109 ? 13.758 5.726 -1.703 1.00 73.06 109 ARG A C 1
ATOM 843 O O . ARG A 1 109 ? 14.963 5.723 -1.918 1.00 73.06 109 ARG A O 1
ATOM 850 N N . GLY A 1 110 ? 13.139 4.743 -1.051 1.00 65.00 110 GLY A N 1
ATOM 851 C CA . GLY A 1 110 ? 13.809 3.619 -0.402 1.00 65.00 110 GLY A CA 1
ATOM 852 C C . GLY A 1 110 ? 13.487 3.574 1.082 1.00 65.00 110 GLY A C 1
ATOM 853 O O . GLY A 1 110 ? 13.275 4.612 1.700 1.00 65.00 110 GLY A O 1
ATOM 854 N N . HIS A 1 111 ? 13.543 2.377 1.667 1.00 56.88 111 HIS A N 1
ATOM 855 C CA . HIS A 1 111 ? 13.155 2.120 3.060 1.00 56.88 111 HIS A CA 1
ATOM 856 C C . HIS A 1 111 ? 13.891 3.008 4.080 1.00 56.88 111 HIS A C 1
ATOM 858 O O . HIS A 1 111 ? 13.382 3.246 5.164 1.00 56.88 111 HIS A O 1
ATOM 864 N N . ARG A 1 112 ? 15.066 3.544 3.714 1.00 56.91 112 ARG A N 1
ATOM 865 C CA . ARG A 1 112 ? 15.837 4.508 4.523 1.00 56.91 112 ARG A CA 1
ATOM 866 C C . ARG A 1 112 ? 16.086 5.863 3.870 1.00 56.91 112 ARG A C 1
ATOM 868 O O . ARG A 1 112 ? 16.738 6.715 4.457 1.00 56.91 112 ARG A O 1
ATOM 875 N N . ALA A 1 113 ? 15.638 6.050 2.637 1.00 58.12 113 ALA A N 1
ATOM 876 C CA . ALA A 1 113 ? 15.897 7.266 1.868 1.00 58.12 113 ALA A CA 1
ATOM 877 C C . ALA A 1 113 ? 14.668 8.194 1.813 1.00 58.12 113 ALA A C 1
ATOM 879 O O . ALA A 1 113 ? 14.716 9.254 1.181 1.00 58.12 113 ALA A O 1
ATOM 880 N N . GLY A 1 114 ? 13.593 7.816 2.514 1.00 67.88 114 GLY A N 1
ATOM 881 C CA . GLY A 1 114 ? 12.388 8.612 2.717 1.00 67.88 114 GLY A CA 1
ATOM 882 C C . GLY A 1 114 ? 11.362 8.471 1.591 1.00 67.88 114 GLY A C 1
ATOM 883 O O . GLY A 1 114 ? 11.413 7.546 0.782 1.00 67.88 114 GLY A O 1
ATOM 884 N N . GLY A 1 115 ? 10.436 9.428 1.529 1.00 76.44 115 GLY A N 1
ATOM 885 C CA . GLY A 1 115 ? 9.237 9.351 0.694 1.00 76.44 115 GLY A CA 1
ATOM 886 C C . GLY A 1 115 ? 8.113 8.636 1.439 1.00 76.44 115 GLY A C 1
ATOM 887 O O . GLY A 1 115 ? 8.279 7.519 1.917 1.00 76.44 115 GLY A O 1
ATOM 888 N N . GLY A 1 116 ? 6.983 9.316 1.574 1.00 88.75 116 GLY A N 1
ATOM 889 C CA . GLY A 1 116 ? 5.842 8.859 2.353 1.00 88.75 116 GLY A CA 1
ATOM 890 C C . GLY A 1 116 ? 4.729 8.306 1.481 1.00 88.75 116 GLY A C 1
ATOM 891 O O . GLY A 1 116 ? 3.577 8.464 1.857 1.00 88.75 116 GLY A O 1
ATOM 892 N N . HIS A 1 117 ? 5.043 7.725 0.323 1.00 92.88 117 HIS A N 1
ATOM 893 C CA . HIS A 1 117 ? 4.130 6.984 -0.551 1.00 92.88 117 HIS A CA 1
ATOM 894 C C . HIS A 1 117 ? 2.931 7.763 -1.126 1.00 92.88 117 HIS A C 1
ATOM 896 O O . HIS A 1 117 ? 1.968 7.154 -1.587 1.00 92.88 117 HIS A O 1
ATOM 902 N N . LEU A 1 118 ? 2.962 9.099 -1.160 1.00 94.31 118 LEU A N 1
ATOM 903 C CA . LEU A 1 118 ? 1.932 9.871 -1.868 1.00 94.31 118 LEU A CA 1
ATOM 904 C C . LEU A 1 118 ? 2.216 9.942 -3.371 1.00 94.31 118 LEU A C 1
ATOM 906 O O . LEU A 1 118 ? 3.357 10.113 -3.798 1.00 94.31 118 LEU A O 1
ATOM 910 N N . LEU A 1 119 ? 1.165 9.871 -4.183 1.00 95.00 119 LEU A N 1
ATOM 911 C CA . LEU A 1 119 ? 1.240 10.216 -5.602 1.00 95.00 119 LEU A CA 1
ATOM 912 C C . LEU A 1 119 ? 1.450 11.733 -5.763 1.00 95.00 119 LEU A C 1
ATOM 914 O O . LEU A 1 119 ? 0.937 12.515 -4.961 1.00 95.00 119 LEU A O 1
ATOM 918 N N . ALA A 1 120 ? 2.160 12.170 -6.807 1.00 92.06 120 ALA A N 1
ATOM 919 C CA . ALA A 1 120 ? 2.233 13.592 -7.140 1.00 92.06 120 ALA A CA 1
ATOM 920 C C . ALA A 1 120 ? 0.826 14.180 -7.338 1.00 92.06 120 ALA A C 1
ATOM 922 O O . ALA A 1 120 ? 0.017 13.639 -8.091 1.00 92.06 120 ALA A O 1
ATOM 923 N N . GLY A 1 121 ? 0.552 15.301 -6.668 1.00 91.88 121 GLY A N 1
ATOM 924 C CA . GLY A 1 121 ? -0.749 15.973 -6.710 1.00 91.88 121 GLY A CA 1
ATOM 925 C C . GLY A 1 121 ? -1.808 15.418 -5.755 1.00 91.88 121 GLY A C 1
ATOM 926 O O . GLY A 1 121 ? -2.912 15.953 -5.736 1.00 91.88 121 GLY A O 1
ATOM 927 N N . ASP A 1 122 ? -1.497 14.386 -4.963 1.00 94.69 122 ASP A N 1
ATOM 928 C CA . ASP A 1 122 ? -2.375 13.902 -3.894 1.00 94.69 122 ASP A CA 1
ATOM 929 C C . ASP A 1 122 ? -1.903 14.388 -2.518 1.00 94.69 122 ASP A C 1
ATOM 931 O O . ASP A 1 122 ? -0.745 14.765 -2.329 1.00 94.69 122 ASP A O 1
ATOM 935 N N . THR A 1 123 ? -2.801 14.360 -1.535 1.00 94.12 123 THR A N 1
ATOM 936 C CA . THR A 1 123 ? -2.497 14.744 -0.151 1.00 94.12 123 THR A CA 1
ATOM 937 C C . THR A 1 123 ? -3.092 13.745 0.832 1.00 94.12 123 THR A C 1
ATOM 939 O O . THR A 1 123 ? -4.062 13.055 0.521 1.00 94.12 123 THR A O 1
ATOM 942 N N . PHE A 1 124 ? -2.542 13.685 2.047 1.00 95.12 124 PHE A N 1
ATOM 943 C CA . PHE A 1 124 ? -3.106 12.835 3.098 1.00 95.12 124 PHE A CA 1
ATOM 944 C C . PHE A 1 124 ? -4.533 13.250 3.487 1.00 95.12 124 PHE A C 1
ATOM 946 O O . PHE A 1 124 ? -5.358 12.386 3.766 1.00 95.12 124 PHE A O 1
ATOM 953 N N . ALA A 1 125 ? -4.853 14.549 3.436 1.00 93.81 125 ALA A N 1
ATOM 954 C CA . ALA A 1 125 ? -6.189 15.058 3.748 1.00 93.81 125 ALA A CA 1
ATOM 955 C C . ALA A 1 125 ? -7.280 14.412 2.877 1.00 93.81 125 ALA A C 1
ATOM 957 O O . ALA A 1 125 ? -8.365 14.125 3.370 1.00 93.81 125 ALA A O 1
ATOM 958 N N . ASN A 1 126 ? -6.966 14.072 1.622 1.00 94.38 126 ASN A N 1
ATOM 959 C CA . ASN A 1 126 ? -7.909 13.399 0.727 1.00 94.38 126 ASN A CA 1
ATOM 960 C C . ASN A 1 126 ? -8.297 11.983 1.193 1.00 94.38 126 ASN A C 1
ATOM 962 O O . ASN A 1 126 ? -9.298 11.453 0.723 1.00 94.38 126 ASN A O 1
ATOM 966 N N . TYR A 1 127 ? -7.523 11.353 2.085 1.00 96.38 127 TYR A N 1
ATOM 967 C CA . TYR A 1 127 ? -7.871 10.058 2.679 1.00 96.38 127 TYR A CA 1
ATOM 968 C C . TYR A 1 127 ? -8.848 10.188 3.844 1.00 96.38 127 TYR A C 1
ATOM 970 O O . TYR A 1 127 ? -9.514 9.210 4.163 1.00 96.38 127 TYR A O 1
ATOM 978 N N . LEU A 1 128 ? -8.958 11.368 4.461 1.00 94.94 128 LEU A N 1
ATOM 979 C CA . LEU A 1 128 ? -9.870 11.607 5.582 1.00 94.94 128 LEU A CA 1
ATOM 980 C C . LEU A 1 128 ? -11.325 11.754 5.126 1.00 94.94 128 LEU A C 1
ATOM 982 O O . LEU A 1 128 ? -12.233 11.548 5.923 1.00 94.94 128 LEU A O 1
ATOM 986 N N . THR A 1 129 ? -11.551 12.081 3.853 1.00 92.75 129 THR A N 1
ATOM 987 C CA . THR A 1 129 ? -12.891 12.228 3.283 1.00 92.75 129 THR A CA 1
ATOM 988 C C . THR A 1 129 ? -13.418 10.875 2.794 1.00 92.75 129 THR A C 1
ATOM 990 O O . THR A 1 129 ? -12.777 10.267 1.930 1.00 92.75 129 THR A O 1
ATOM 993 N N . PRO A 1 130 ? -14.585 10.408 3.280 1.00 93.69 130 PRO A N 1
ATOM 994 C CA . PRO A 1 130 ? -15.215 9.192 2.780 1.00 93.69 130 PRO A CA 1
ATOM 995 C C . PRO A 1 130 ? -15.492 9.250 1.276 1.00 93.69 130 PRO A C 1
ATOM 997 O O . PRO A 1 130 ? -16.073 10.212 0.770 1.00 93.69 130 PRO A O 1
ATOM 1000 N N . ASP A 1 131 ? -15.092 8.199 0.563 1.00 90.88 131 ASP A N 1
ATOM 1001 C CA . A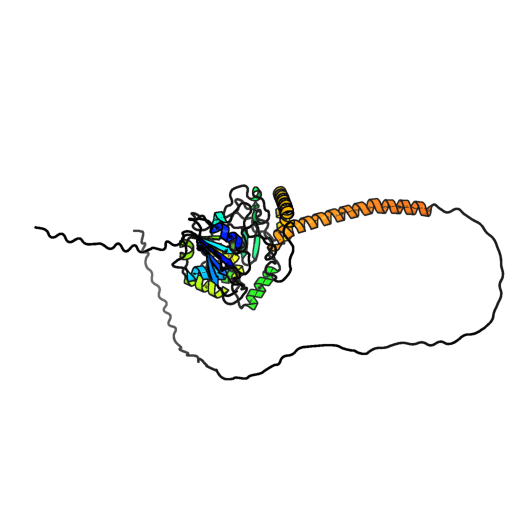SP A 1 131 ? -15.360 8.046 -0.867 1.00 90.88 131 ASP A CA 1
ATOM 1002 C C . ASP A 1 131 ? -16.716 7.343 -1.085 1.00 90.88 131 ASP A C 1
ATOM 1004 O O . ASP A 1 131 ? -16.982 6.340 -0.411 1.00 90.88 131 ASP A O 1
ATOM 1008 N N . PRO A 1 132 ? -17.569 7.793 -2.029 1.00 90.88 132 PRO A N 1
ATOM 1009 C CA . PRO A 1 132 ? -18.860 7.155 -2.308 1.00 90.88 132 PRO A CA 1
ATOM 1010 C C . PRO A 1 132 ? -18.779 5.666 -2.677 1.00 90.88 132 PRO A C 1
ATOM 1012 O O . PRO A 1 132 ? -19.739 4.931 -2.462 1.00 90.88 132 PRO A O 1
ATOM 1015 N N . SER A 1 133 ? -17.645 5.194 -3.207 1.00 92.56 133 SER A N 1
ATOM 1016 C CA . SER A 1 133 ? -17.420 3.767 -3.490 1.00 92.56 133 SER A CA 1
ATOM 1017 C C . SER A 1 133 ? -17.236 2.910 -2.224 1.00 92.56 133 SER A C 1
ATOM 1019 O O . SER A 1 133 ? -17.247 1.674 -2.286 1.00 92.56 133 SER A O 1
ATOM 1021 N N . GLY A 1 134 ? -17.060 3.553 -1.065 1.00 95.81 134 GLY A N 1
ATOM 1022 C CA . GLY A 1 134 ? -16.764 2.923 0.217 1.00 95.81 134 GLY A CA 1
ATOM 1023 C C . GLY A 1 134 ? -15.288 2.572 0.412 1.00 95.81 134 GLY A C 1
ATOM 1024 O O . GLY A 1 134 ? -14.946 1.993 1.442 1.00 95.81 134 GLY A O 1
ATOM 1025 N N . ALA A 1 135 ? -14.408 2.906 -0.534 1.00 96.50 135 ALA A N 1
ATOM 1026 C CA . ALA A 1 135 ? -12.973 2.688 -0.414 1.00 96.50 135 ALA A CA 1
ATOM 1027 C C . ALA A 1 135 ? -12.175 3.757 -1.169 1.00 96.50 135 ALA A C 1
ATOM 1029 O O . ALA A 1 135 ? -12.592 4.262 -2.203 1.00 96.50 135 ALA A O 1
ATOM 1030 N N . ARG A 1 136 ? -10.982 4.076 -0.674 1.00 96.88 136 ARG A N 1
ATOM 1031 C CA . ARG A 1 136 ? -10.017 4.936 -1.351 1.00 96.88 136 ARG A CA 1
ATOM 1032 C C . ARG A 1 136 ? -8.679 4.223 -1.448 1.00 96.88 136 ARG A C 1
ATOM 1034 O O . ARG A 1 136 ? -7.937 4.124 -0.472 1.00 96.88 136 ARG A O 1
ATOM 1041 N N . PHE A 1 137 ? -8.355 3.807 -2.665 1.00 96.56 137 PHE A N 1
ATOM 1042 C CA . PHE A 1 137 ? -7.046 3.299 -3.055 1.00 96.56 137 PHE A CA 1
ATOM 1043 C C . PHE A 1 137 ? -6.497 4.169 -4.181 1.00 96.56 137 PHE A C 1
ATOM 1045 O O . PHE A 1 137 ? -7.182 4.398 -5.173 1.00 96.56 137 PHE A O 1
ATOM 1052 N N . ILE A 1 138 ? -5.260 4.648 -4.044 1.00 96.31 138 ILE A N 1
ATOM 1053 C CA . ILE A 1 138 ? -4.532 5.277 -5.146 1.00 96.31 138 ILE A CA 1
ATOM 1054 C C . ILE A 1 138 ? -3.532 4.258 -5.665 1.00 96.31 138 ILE A C 1
ATOM 1056 O O . ILE A 1 138 ? -2.488 4.028 -5.060 1.00 96.31 138 ILE A O 1
ATOM 1060 N N . HIS A 1 139 ? -3.857 3.644 -6.800 1.00 95.88 139 HIS A N 1
ATOM 1061 C CA . HIS A 1 139 ? -3.022 2.616 -7.397 1.00 95.88 139 HIS A CA 1
ATOM 1062 C C . HIS A 1 139 ? -1.755 3.255 -7.967 1.00 95.88 139 HIS A C 1
ATOM 1064 O O . HIS A 1 139 ? -1.771 3.929 -9.003 1.00 95.88 139 HIS A O 1
ATOM 1070 N N . THR A 1 140 ? -0.650 3.077 -7.247 1.00 96.12 140 THR A N 1
ATOM 1071 C CA . THR A 1 140 ? 0.678 3.592 -7.602 1.00 96.12 140 THR A CA 1
ATOM 1072 C C . THR A 1 140 ? 1.532 2.540 -8.299 1.00 96.12 140 THR A C 1
ATOM 1074 O O . THR A 1 140 ? 2.515 2.887 -8.959 1.00 96.12 140 THR A O 1
ATOM 1077 N N . ALA A 1 141 ? 1.140 1.270 -8.208 1.00 95.94 141 ALA A N 1
ATOM 1078 C CA . ALA A 1 141 ? 1.819 0.151 -8.832 1.00 95.94 141 ALA A CA 1
ATOM 1079 C C . ALA A 1 141 ? 0.837 -0.947 -9.263 1.00 95.94 141 ALA A C 1
ATOM 1081 O O . ALA A 1 141 ? -0.312 -0.998 -8.821 1.00 95.94 141 ALA A O 1
ATOM 1082 N N . VAL A 1 142 ? 1.327 -1.830 -10.128 1.00 96.31 142 VAL A N 1
ATOM 1083 C CA . VAL A 1 142 ? 0.658 -3.067 -10.535 1.00 96.31 142 VAL A CA 1
ATOM 1084 C C . VAL A 1 142 ? 1.643 -4.213 -10.381 1.00 96.31 142 VAL A C 1
ATOM 1086 O O . VAL A 1 142 ? 2.821 -4.034 -10.691 1.00 96.31 142 VAL A O 1
ATOM 1089 N N . VAL A 1 143 ? 1.161 -5.377 -9.955 1.00 95.81 143 VAL A N 1
ATOM 1090 C CA . VAL A 1 143 ? 1.909 -6.636 -9.951 1.00 95.81 143 VAL A CA 1
ATOM 1091 C C . VAL A 1 143 ? 1.154 -7.701 -10.744 1.00 95.81 143 VAL A C 1
ATOM 1093 O O . VAL A 1 143 ? -0.054 -7.858 -10.588 1.00 95.81 143 VAL A O 1
ATOM 1096 N N . GLN A 1 144 ? 1.854 -8.443 -11.601 1.00 95.75 144 GLN A N 1
ATOM 1097 C CA . GLN A 1 144 ? 1.348 -9.697 -12.155 1.00 95.75 144 GLN A CA 1
ATOM 1098 C C . GLN A 1 144 ? 1.892 -10.850 -11.318 1.00 95.75 144 GLN A C 1
ATOM 1100 O O . GLN A 1 144 ? 3.101 -10.964 -11.122 1.00 95.75 144 GLN A O 1
ATOM 1105 N N . LEU A 1 145 ? 1.006 -11.730 -10.868 1.00 96.19 145 LEU A N 1
ATOM 1106 C CA . LEU A 1 145 ? 1.333 -12.931 -10.113 1.00 96.19 145 LEU A CA 1
ATOM 1107 C C . LEU A 1 145 ? 1.077 -14.178 -10.975 1.00 96.19 145 LEU A C 1
ATOM 1109 O O . LEU A 1 145 ? 0.114 -14.193 -11.743 1.00 96.19 145 LEU A O 1
ATOM 1113 N N . PRO A 1 146 ? 1.923 -15.221 -10.887 1.00 96.12 146 PRO A N 1
ATOM 1114 C CA . PRO A 1 146 ? 3.032 -15.370 -9.941 1.00 96.12 146 PRO A CA 1
ATOM 1115 C C . PRO A 1 146 ? 4.362 -14.743 -10.388 1.00 96.12 146 PRO A C 1
ATOM 1117 O O . PRO A 1 146 ? 5.318 -14.814 -9.631 1.00 96.12 146 PRO A O 1
ATOM 1120 N N . SER A 1 147 ? 4.472 -14.149 -11.585 1.00 94.75 147 SER A N 1
ATOM 1121 C CA . SER A 1 147 ? 5.793 -13.728 -12.095 1.00 94.75 147 SER A CA 1
ATOM 1122 C C . SER A 1 147 ? 6.434 -12.575 -11.319 1.00 94.75 147 SER A C 1
ATOM 1124 O O . SER A 1 147 ? 7.615 -12.307 -11.496 1.00 94.75 147 SER A O 1
ATOM 1126 N N . MET A 1 148 ? 5.653 -11.865 -10.500 1.00 94.81 148 MET A N 1
ATOM 1127 C CA . MET A 1 148 ? 6.055 -10.652 -9.793 1.00 94.81 148 MET A CA 1
ATOM 1128 C C . MET A 1 148 ? 6.611 -9.571 -10.732 1.00 94.81 148 MET A C 1
ATOM 1130 O O . MET A 1 148 ? 7.412 -8.732 -10.327 1.00 94.81 148 MET A O 1
ATOM 1134 N N . ASN A 1 149 ? 6.169 -9.551 -11.989 1.00 95.31 149 ASN A N 1
ATOM 1135 C CA . ASN A 1 149 ? 6.456 -8.449 -12.899 1.00 95.31 149 ASN A CA 1
ATOM 1136 C C . ASN A 1 149 ? 5.612 -7.233 -12.526 1.00 95.31 149 ASN A C 1
ATOM 1138 O O . ASN A 1 149 ? 4.441 -7.377 -12.173 1.00 95.31 149 ASN A O 1
ATOM 1142 N N . HIS A 1 150 ? 6.196 -6.041 -12.625 1.00 95.38 150 HIS A N 1
ATOM 1143 C CA . HIS A 1 150 ? 5.596 -4.820 -12.096 1.00 95.38 150 HIS A CA 1
ATOM 1144 C C . HIS A 1 150 ? 5.404 -3.718 -13.139 1.00 95.38 150 HIS A C 1
ATOM 1146 O O . HIS A 1 150 ? 6.133 -3.619 -14.129 1.00 95.38 150 HIS A O 1
ATOM 1152 N N . LEU A 1 151 ? 4.451 -2.833 -12.846 1.00 96.12 151 LEU A N 1
ATOM 1153 C CA . LEU A 1 151 ? 4.342 -1.487 -13.407 1.00 96.12 151 LEU A CA 1
ATOM 1154 C C . LEU A 1 151 ? 4.402 -0.466 -12.270 1.00 96.12 151 LEU A C 1
ATOM 1156 O O . LEU A 1 151 ? 3.881 -0.720 -11.186 1.00 96.12 151 LEU A O 1
ATOM 1160 N N . LEU A 1 152 ? 4.980 0.707 -12.531 1.00 95.62 152 LEU A N 1
ATOM 1161 C CA . LEU A 1 152 ? 4.874 1.871 -11.644 1.00 95.62 152 LEU A CA 1
ATOM 1162 C C . LEU A 1 152 ? 4.154 3.017 -12.343 1.00 95.62 152 LEU A C 1
ATOM 1164 O O . LEU A 1 152 ? 4.379 3.274 -13.529 1.00 95.62 152 LEU A O 1
ATOM 1168 N N . ARG A 1 153 ? 3.285 3.713 -11.608 1.00 95.69 153 ARG A N 1
ATOM 1169 C CA . ARG A 1 153 ? 2.599 4.908 -12.102 1.00 95.69 153 ARG A CA 1
ATOM 1170 C C . ARG A 1 153 ? 3.621 6.028 -12.244 1.00 95.69 153 ARG A C 1
ATOM 1172 O O . ARG A 1 153 ? 4.363 6.327 -11.315 1.00 95.69 153 ARG A O 1
ATOM 1179 N N . ALA A 1 154 ? 3.658 6.685 -13.393 1.00 94.69 154 ALA A N 1
ATOM 1180 C CA . ALA A 1 154 ? 4.650 7.704 -13.713 1.00 94.69 154 ALA A CA 1
ATOM 1181 C C . ALA A 1 154 ? 4.636 8.857 -12.697 1.00 94.69 154 ALA A C 1
ATOM 1183 O O . ALA A 1 154 ? 5.696 9.302 -12.267 1.00 94.69 154 ALA A O 1
ATOM 1184 N N . ALA A 1 155 ? 3.452 9.282 -12.245 1.00 94.12 155 ALA A N 1
ATOM 1185 C CA . ALA A 1 155 ? 3.293 10.317 -11.222 1.00 94.12 155 ALA A CA 1
ATOM 1186 C C . ALA A 1 155 ? 3.612 9.843 -9.793 1.00 94.12 155 ALA A C 1
ATOM 1188 O O . ALA A 1 155 ? 3.573 10.633 -8.857 1.00 94.12 155 ALA A O 1
ATOM 1189 N N . PHE A 1 156 ? 3.925 8.561 -9.604 1.00 93.81 156 PHE A N 1
ATOM 1190 C CA . PHE A 1 156 ? 4.550 8.055 -8.383 1.00 93.81 156 PHE A CA 1
ATOM 1191 C C . PHE A 1 156 ? 6.082 8.120 -8.473 1.00 93.81 156 PHE A C 1
ATOM 1193 O O . PHE A 1 156 ? 6.768 8.220 -7.457 1.00 93.81 156 PHE A O 1
ATOM 1200 N N . CYS A 1 157 ? 6.623 8.107 -9.696 1.00 91.56 157 CYS A N 1
ATOM 1201 C CA . CYS A 1 157 ? 8.059 8.157 -9.961 1.00 91.56 157 CYS A CA 1
ATOM 1202 C C . CYS A 1 157 ? 8.601 9.573 -10.200 1.00 91.56 157 CYS A C 1
ATOM 1204 O O . CYS A 1 157 ? 9.776 9.834 -9.957 1.00 91.56 157 CYS A O 1
ATOM 1206 N N . ILE A 1 158 ? 7.760 10.490 -10.681 1.00 89.81 158 ILE A N 1
ATOM 1207 C CA . ILE A 1 158 ? 8.131 11.850 -11.078 1.00 89.81 158 ILE A CA 1
ATOM 1208 C C . ILE A 1 158 ? 7.247 12.830 -10.303 1.00 89.81 158 ILE A C 1
ATOM 1210 O O . ILE A 1 158 ? 6.030 12.823 -10.482 1.00 89.81 158 ILE A O 1
ATOM 1214 N N . ASN A 1 159 ? 7.845 13.677 -9.451 1.00 89.50 159 ASN A N 1
ATOM 1215 C CA . ASN A 1 159 ? 7.079 14.664 -8.674 1.00 89.50 159 ASN A CA 1
ATOM 1216 C C . ASN A 1 159 ? 6.661 15.822 -9.576 1.00 89.50 159 ASN A C 1
ATOM 1218 O O . ASN A 1 159 ? 7.358 16.826 -9.667 1.00 89.50 159 ASN A O 1
ATOM 1222 N N . SER A 1 160 ? 5.568 15.644 -10.303 1.00 87.62 160 SER A N 1
ATOM 1223 C CA . SER A 1 160 ? 4.986 16.682 -11.138 1.00 87.62 160 SER A CA 1
ATOM 1224 C C . SER A 1 160 ? 3.518 16.362 -11.375 1.00 87.62 160 SER A C 1
ATOM 1226 O O . SER A 1 160 ? 3.166 15.280 -11.845 1.00 87.62 160 SER A O 1
ATOM 1228 N N . THR A 1 161 ? 2.657 17.330 -11.072 1.00 86.81 161 THR A N 1
ATOM 1229 C CA . THR A 1 161 ? 1.210 17.245 -11.312 1.00 86.81 161 THR A CA 1
ATOM 1230 C C . THR A 1 161 ? 0.869 17.172 -12.804 1.00 86.81 161 THR A C 1
ATOM 1232 O O . THR A 1 161 ? -0.165 16.616 -13.179 1.00 86.81 161 THR A O 1
ATOM 1235 N N . ASP A 1 162 ? 1.772 17.636 -13.675 1.00 87.00 162 ASP A N 1
ATOM 1236 C CA . ASP A 1 162 ? 1.617 17.577 -15.133 1.00 87.00 162 ASP A CA 1
ATOM 1237 C C . ASP A 1 162 ? 1.593 16.137 -15.663 1.00 87.00 162 ASP A C 1
ATOM 1239 O O . ASP A 1 162 ? 1.084 15.878 -16.756 1.00 87.00 162 ASP A O 1
ATOM 1243 N N . VAL A 1 163 ? 2.149 15.183 -14.905 1.00 89.44 163 VAL A N 1
ATOM 1244 C CA . VAL A 1 163 ? 2.208 13.784 -15.331 1.00 89.44 163 VAL A CA 1
ATOM 1245 C C . VAL A 1 163 ? 0.812 13.175 -15.383 1.00 89.44 163 VAL A C 1
ATOM 1247 O O . VAL A 1 163 ? 0.520 12.474 -16.347 1.00 89.44 163 VAL A O 1
ATOM 1250 N N . GLU A 1 164 ? -0.072 13.461 -14.426 1.00 88.12 164 GLU A N 1
ATOM 1251 C CA . GLU A 1 164 ? -1.461 12.973 -14.463 1.00 88.12 164 GLU A CA 1
ATOM 1252 C C . GLU A 1 164 ? -2.370 13.840 -15.341 1.00 88.12 164 GLU A C 1
ATOM 1254 O O . GLU A 1 164 ? -3.283 13.304 -15.969 1.00 88.12 164 GLU A O 1
ATOM 1259 N N . ALA A 1 165 ? -2.089 15.147 -15.438 1.00 78.00 165 ALA A N 1
ATOM 1260 C CA . ALA A 1 165 ? -2.897 16.127 -16.170 1.00 78.00 165 ALA A CA 1
ATOM 1261 C C . ALA A 1 165 ? -4.386 16.108 -15.753 1.00 78.00 165 ALA A C 1
ATOM 1263 O O . ALA A 1 165 ? -5.287 15.879 -16.562 1.00 78.00 165 ALA A O 1
ATOM 1264 N N . GLY A 1 166 ? -4.644 16.337 -14.462 1.00 81.75 166 GLY A N 1
ATOM 1265 C CA . GLY A 1 166 ? -5.987 16.411 -13.887 1.00 81.75 166 GLY A CA 1
ATOM 1266 C C . GLY A 1 166 ? -5.999 16.116 -12.389 1.00 81.75 166 GLY A C 1
ATOM 1267 O O . GLY A 1 166 ? -4.948 16.018 -11.758 1.00 81.75 166 GLY A O 1
ATOM 1268 N N . SER A 1 167 ? -7.198 15.957 -11.825 1.00 85.00 167 SER A N 1
ATOM 1269 C CA . SER A 1 167 ? -7.366 15.486 -10.449 1.00 85.00 167 SER A CA 1
ATOM 1270 C C . SER A 1 167 ? -6.856 14.053 -10.287 1.00 85.00 167 SER A C 1
ATOM 1272 O O . SER A 1 167 ? -7.049 13.200 -11.164 1.00 85.00 167 SER A O 1
ATOM 1274 N N . VAL A 1 168 ? -6.223 13.784 -9.143 1.00 90.44 168 VAL A N 1
ATOM 1275 C CA . VAL A 1 168 ? -5.795 12.433 -8.779 1.00 90.44 168 VAL A CA 1
ATOM 1276 C C . VAL A 1 168 ? -7.022 11.550 -8.572 1.00 90.44 168 VAL A C 1
ATOM 1278 O O . VAL A 1 168 ? -7.948 11.888 -7.839 1.00 90.44 168 VAL A O 1
ATOM 1281 N N . THR A 1 169 ? -7.000 10.399 -9.231 1.00 92.69 169 THR A N 1
ATOM 1282 C CA . THR A 1 169 ? -8.025 9.352 -9.175 1.00 92.69 169 THR A CA 1
ATOM 1283 C C . THR A 1 169 ? -7.363 8.009 -8.864 1.00 92.69 169 THR A C 1
ATOM 1285 O O . THR A 1 169 ? -6.132 7.884 -8.962 1.00 92.69 169 THR A O 1
ATOM 1288 N N . ALA A 1 170 ? -8.172 7.009 -8.493 1.00 93.88 170 ALA A N 1
ATOM 1289 C CA . ALA A 1 170 ? -7.697 5.681 -8.101 1.00 93.88 170 ALA A CA 1
ATOM 1290 C C . ALA A 1 170 ? -6.761 5.060 -9.149 1.00 93.88 170 ALA A C 1
ATOM 1292 O O . ALA A 1 170 ? -5.638 4.672 -8.832 1.00 93.88 170 ALA A O 1
ATOM 1293 N N . CYS A 1 171 ? -7.181 5.073 -10.414 1.00 93.81 171 CYS A N 1
ATOM 1294 C CA . CYS A 1 171 ? -6.395 4.632 -11.563 1.00 93.81 171 CYS A CA 1
ATOM 1295 C C . CYS A 1 171 ? -5.844 5.821 -12.363 1.00 93.81 171 CYS A C 1
ATOM 1297 O O . CYS A 1 171 ? -6.462 6.884 -12.392 1.00 93.81 171 CYS A O 1
ATOM 1299 N N . PRO A 1 172 ? -4.722 5.672 -13.086 1.00 93.69 172 PRO A N 1
ATOM 1300 C CA . PRO A 1 172 ? -4.395 6.616 -14.144 1.00 93.69 172 PRO A CA 1
ATOM 1301 C C . PRO A 1 172 ? -5.423 6.535 -15.276 1.00 93.69 172 PRO A C 1
ATOM 1303 O O . PRO A 1 172 ? -5.929 5.464 -15.606 1.00 93.69 172 PRO A O 1
ATOM 1306 N N . ARG A 1 173 ? -5.680 7.674 -15.927 1.00 91.00 173 ARG A N 1
ATOM 1307 C CA . ARG A 1 173 ? -6.687 7.775 -17.000 1.00 91.00 173 ARG A CA 1
ATOM 1308 C C . ARG A 1 173 ? -6.330 6.986 -18.259 1.00 91.00 173 ARG A C 1
ATOM 1310 O O . ARG A 1 173 ? -7.216 6.614 -19.017 1.00 91.00 173 ARG A O 1
ATOM 1317 N N . VAL A 1 174 ? -5.038 6.779 -18.517 1.00 93.19 174 VAL A N 1
ATOM 1318 C CA . VAL A 1 174 ? -4.545 6.095 -19.718 1.00 93.19 174 VAL A CA 1
ATOM 1319 C C . VAL A 1 174 ? -3.344 5.213 -19.400 1.00 93.19 174 VAL A C 1
ATOM 1321 O O . VAL A 1 174 ? -2.497 5.564 -18.576 1.00 93.19 174 VAL A O 1
ATOM 1324 N N . ALA A 1 175 ? -3.214 4.116 -20.147 1.00 93.81 175 ALA A N 1
ATOM 1325 C CA . ALA A 1 175 ? -2.125 3.149 -20.021 1.00 93.81 175 ALA A CA 1
ATOM 1326 C C . ALA A 1 175 ? -0.718 3.770 -20.124 1.00 93.81 175 ALA A C 1
ATOM 1328 O O . ALA A 1 175 ? 0.224 3.305 -19.486 1.00 93.81 175 ALA A O 1
ATOM 1329 N N . ALA A 1 176 ? -0.568 4.859 -20.886 1.00 93.69 176 ALA A N 1
ATOM 1330 C CA . ALA A 1 176 ? 0.706 5.555 -21.076 1.00 93.69 176 ALA A CA 1
ATOM 1331 C C . ALA A 1 176 ? 1.254 6.241 -19.806 1.00 93.69 176 ALA A C 1
ATOM 1333 O O . ALA A 1 176 ? 2.384 6.735 -19.824 1.00 93.69 176 ALA A O 1
ATOM 1334 N N . LYS A 1 177 ? 0.479 6.291 -18.714 1.00 95.19 177 LYS A N 1
ATOM 1335 C CA . LYS A 1 177 ? 0.940 6.777 -17.404 1.00 95.19 177 LYS A CA 1
ATOM 1336 C C . LYS A 1 177 ? 1.566 5.680 -16.546 1.00 95.19 177 LYS A C 1
ATOM 1338 O O . LYS A 1 177 ? 1.984 5.970 -15.435 1.00 95.19 177 LYS A O 1
ATOM 1343 N N . TRP A 1 178 ? 1.672 4.454 -17.045 1.00 95.88 178 TRP A N 1
ATOM 1344 C CA . TRP A 1 178 ? 2.480 3.409 -16.428 1.00 95.88 178 TRP A CA 1
ATOM 1345 C C . TRP A 1 178 ? 3.870 3.341 -17.065 1.00 95.88 178 TRP A C 1
ATOM 1347 O O . TRP A 1 178 ? 4.057 3.672 -18.244 1.00 95.88 178 TRP A O 1
ATOM 1357 N N . SER A 1 179 ? 4.845 2.866 -16.291 1.00 95.50 179 SER A N 1
ATOM 1358 C CA . SER A 1 179 ? 6.118 2.373 -16.816 1.00 95.50 179 SER A CA 1
ATOM 1359 C C . SER A 1 179 ? 5.893 1.228 -17.809 1.00 95.50 179 SER A C 1
ATOM 1361 O O . SER A 1 179 ? 4.792 0.698 -17.943 1.00 95.50 179 SER A O 1
ATOM 1363 N N . LYS A 1 180 ? 6.948 0.785 -18.494 1.00 95.56 180 LYS A N 1
ATOM 1364 C CA . LYS A 1 180 ? 6.932 -0.560 -19.092 1.00 95.56 180 LYS A CA 1
ATOM 1365 C C . LYS A 1 180 ? 6.923 -1.628 -18.000 1.00 95.56 180 LYS A C 1
ATOM 1367 O O . LYS A 1 180 ? 7.350 -1.345 -16.881 1.00 95.56 180 LYS A O 1
ATOM 1372 N N . TRP A 1 181 ? 6.472 -2.834 -18.341 1.00 96.50 181 TRP A N 1
ATOM 1373 C CA . TRP A 1 181 ? 6.591 -4.004 -17.472 1.00 96.50 181 TRP A CA 1
ATOM 1374 C C . TRP A 1 181 ? 8.059 -4.271 -17.154 1.00 96.50 181 TRP A C 1
ATOM 1376 O O . TRP A 1 181 ? 8.893 -4.329 -18.063 1.00 96.50 181 TRP A O 1
ATOM 1386 N N . TRP A 1 182 ? 8.375 -4.426 -15.874 1.00 95.19 182 TRP A N 1
ATOM 1387 C CA . TRP A 1 182 ? 9.732 -4.698 -15.428 1.00 95.19 182 TRP A CA 1
ATOM 1388 C C . TRP A 1 182 ? 9.796 -5.871 -14.462 1.00 95.19 182 TRP A C 1
ATOM 1390 O O . TRP A 1 182 ? 8.863 -6.124 -13.700 1.00 95.19 182 TRP A O 1
ATOM 1400 N N . ASP A 1 183 ? 10.913 -6.582 -14.547 1.00 92.62 183 ASP A N 1
ATOM 1401 C CA . ASP A 1 183 ? 11.221 -7.718 -13.695 1.00 92.62 183 ASP A CA 1
ATOM 1402 C C . ASP A 1 183 ? 11.811 -7.236 -12.370 1.00 92.62 183 ASP A C 1
ATOM 1404 O O . ASP A 1 183 ? 12.677 -6.352 -12.331 1.00 92.62 183 ASP A O 1
ATOM 1408 N N . ILE A 1 184 ? 11.313 -7.817 -11.283 1.00 88.31 184 ILE A N 1
ATOM 1409 C CA . ILE A 1 184 ? 11.632 -7.407 -9.918 1.00 88.31 184 ILE A CA 1
ATOM 1410 C C . ILE A 1 184 ? 12.996 -7.937 -9.428 1.00 88.31 184 ILE A C 1
ATOM 1412 O O . ILE A 1 184 ? 13.482 -7.534 -8.367 1.00 88.31 184 ILE A O 1
ATOM 1416 N N . GLY A 1 185 ? 13.656 -8.775 -10.232 1.00 89.00 185 GLY A N 1
ATOM 1417 C CA . GLY A 1 185 ? 15.029 -9.221 -10.053 1.00 89.00 185 GLY A CA 1
ATOM 1418 C C . GLY A 1 185 ? 15.253 -9.963 -8.741 1.00 89.00 185 GLY A C 1
ATOM 1419 O O . GLY A 1 185 ? 14.427 -10.761 -8.311 1.00 89.00 185 GLY A O 1
ATOM 1420 N N . ALA A 1 186 ? 16.367 -9.653 -8.071 1.00 88.56 186 ALA A N 1
ATOM 1421 C CA . ALA A 1 186 ? 16.849 -10.348 -6.870 1.00 88.56 186 ALA A CA 1
ATOM 1422 C C . ALA A 1 186 ? 15.841 -10.426 -5.709 1.00 88.56 186 ALA A C 1
ATOM 1424 O O . ALA A 1 186 ? 16.005 -11.216 -4.783 1.00 88.56 186 ALA A O 1
ATOM 1425 N N . PHE A 1 187 ? 14.800 -9.600 -5.719 1.00 88.00 187 PHE A N 1
ATOM 1426 C CA . PHE A 1 187 ? 13.762 -9.688 -4.705 1.00 88.00 187 PHE A CA 1
ATOM 1427 C C . PHE A 1 187 ? 12.805 -10.857 -4.901 1.00 88.00 187 PHE A C 1
ATOM 1429 O O . PHE A 1 187 ? 12.254 -11.345 -3.921 1.00 88.00 187 PHE A O 1
ATOM 1436 N N . HIS A 1 188 ? 12.610 -11.308 -6.141 1.00 90.00 188 HIS A N 1
ATOM 1437 C CA . HIS A 1 188 ? 11.902 -12.555 -6.398 1.00 90.00 188 HIS A CA 1
ATOM 1438 C C . HIS A 1 188 ? 12.570 -13.691 -5.609 1.00 90.00 188 HIS A C 1
ATOM 1440 O O . HIS A 1 188 ? 11.914 -14.377 -4.828 1.00 90.00 188 HIS A O 1
ATOM 1446 N N . ASP A 1 189 ? 13.898 -13.796 -5.711 1.00 91.81 189 ASP A N 1
ATOM 1447 C CA . ASP A 1 189 ? 14.690 -14.804 -4.998 1.00 91.81 189 ASP A CA 1
ATOM 1448 C C . ASP A 1 189 ? 14.658 -14.596 -3.478 1.00 91.81 189 ASP A C 1
ATOM 1450 O O . ASP A 1 189 ? 14.573 -15.552 -2.711 1.00 91.81 189 ASP A O 1
ATOM 1454 N N . PHE A 1 190 ? 14.672 -13.341 -3.024 1.00 93.56 190 PHE A N 1
ATOM 1455 C CA . PHE A 1 190 ? 14.530 -13.005 -1.608 1.00 93.56 190 PHE A CA 1
ATOM 1456 C C . PHE A 1 190 ? 13.182 -13.455 -1.024 1.00 93.56 190 PHE A C 1
ATOM 1458 O O . PHE A 1 190 ? 13.150 -14.027 0.065 1.00 93.56 190 PHE A O 1
ATOM 1465 N N . ILE A 1 191 ? 12.073 -13.221 -1.732 1.00 93.81 191 ILE A N 1
ATOM 1466 C CA . ILE A 1 191 ? 10.746 -13.672 -1.298 1.00 93.81 191 ILE A CA 1
ATOM 1467 C C . ILE A 1 191 ? 10.664 -15.197 -1.329 1.00 93.81 191 ILE A C 1
ATOM 1469 O O . ILE A 1 191 ? 10.198 -15.786 -0.357 1.00 93.81 191 ILE A O 1
ATOM 1473 N N . ALA A 1 192 ? 11.178 -15.840 -2.381 1.00 94.94 192 ALA A N 1
ATOM 1474 C CA . ALA A 1 192 ? 11.243 -17.298 -2.458 1.00 94.94 192 ALA A CA 1
ATOM 1475 C C . ALA A 1 192 ? 12.019 -17.899 -1.272 1.00 94.94 192 ALA A C 1
ATOM 1477 O O . ALA A 1 192 ? 11.531 -18.816 -0.615 1.00 94.94 192 ALA A O 1
ATOM 1478 N N . SER A 1 193 ? 13.175 -17.319 -0.930 1.00 96.00 193 SER A N 1
ATOM 1479 C CA . SER A 1 193 ? 13.974 -17.737 0.227 1.00 96.00 193 SER A CA 1
ATOM 1480 C C . SER A 1 193 ? 13.234 -17.545 1.554 1.00 96.00 193 SER A C 1
ATOM 1482 O O . SER A 1 193 ? 13.333 -18.403 2.432 1.00 96.00 193 SER A O 1
ATOM 1484 N N . LYS A 1 194 ? 12.463 -16.459 1.713 1.00 95.88 194 LYS A N 1
ATOM 1485 C CA . LYS A 1 194 ? 11.624 -16.264 2.904 1.00 95.88 194 LYS A CA 1
ATOM 1486 C C . LYS A 1 194 ? 10.543 -17.327 3.021 1.00 95.88 194 LYS A C 1
ATOM 1488 O O . LYS A 1 194 ? 10.428 -17.910 4.095 1.00 95.88 194 LYS A O 1
ATOM 1493 N N . ILE A 1 195 ? 9.807 -17.587 1.937 1.00 96.94 195 ILE A N 1
ATOM 1494 C CA . ILE A 1 195 ? 8.765 -18.623 1.883 1.00 96.94 195 ILE A CA 1
ATOM 1495 C C . ILE A 1 195 ? 9.357 -19.959 2.332 1.00 96.94 195 ILE A C 1
ATOM 1497 O O . ILE A 1 195 ? 8.825 -20.581 3.244 1.00 96.94 195 ILE A O 1
ATOM 1501 N N . GLU A 1 196 ? 10.499 -20.359 1.771 1.00 97.25 196 GLU A N 1
ATOM 1502 C CA . GLU A 1 196 ? 11.170 -21.605 2.150 1.00 97.25 196 GLU A CA 1
ATOM 1503 C C . GLU A 1 196 ? 11.579 -21.618 3.633 1.00 97.25 196 GLU A C 1
ATOM 1505 O O . GLU A 1 196 ? 11.228 -22.544 4.363 1.00 97.25 196 GLU A O 1
ATOM 1510 N N . SER A 1 197 ? 12.262 -20.572 4.113 1.00 97.25 197 SER A N 1
ATOM 1511 C CA . SER A 1 197 ? 12.769 -20.526 5.495 1.00 97.25 197 SER A CA 1
ATOM 1512 C C . SER A 1 197 ? 11.678 -20.467 6.568 1.00 97.25 197 SER A C 1
ATOM 1514 O O . SER A 1 197 ? 11.915 -20.882 7.700 1.00 97.25 197 SER A O 1
ATOM 1516 N N . GLN A 1 198 ? 10.501 -19.941 6.221 1.00 97.12 198 GLN A N 1
ATOM 1517 C CA . GLN A 1 198 ? 9.376 -19.739 7.138 1.00 97.12 198 GLN A CA 1
ATOM 1518 C C . GLN A 1 198 ? 8.318 -20.843 6.994 1.00 97.12 198 GLN A C 1
ATOM 1520 O O . GLN A 1 198 ? 7.282 -20.777 7.649 1.00 97.12 198 GLN A O 1
ATOM 1525 N N . GLY A 1 199 ? 8.548 -21.849 6.136 1.00 96.44 199 GLY A N 1
ATOM 1526 C CA . GLY A 1 199 ? 7.545 -22.876 5.836 1.00 96.44 199 GLY A CA 1
ATOM 1527 C C . GLY A 1 199 ? 6.258 -22.283 5.253 1.00 96.44 199 GLY A C 1
ATOM 1528 O O . GLY A 1 199 ? 5.165 -22.762 5.544 1.00 96.44 199 GLY A O 1
ATOM 1529 N N . GLY A 1 200 ? 6.396 -21.195 4.496 1.00 96.19 200 GLY A N 1
ATOM 1530 C CA . GLY A 1 200 ? 5.303 -20.454 3.891 1.00 96.19 200 GLY A CA 1
ATOM 1531 C C . GLY A 1 200 ? 4.757 -21.099 2.624 1.00 96.19 200 GLY A C 1
ATOM 1532 O O . GLY A 1 200 ? 5.167 -22.184 2.212 1.00 96.19 200 GLY A O 1
ATOM 1533 N N . GLU A 1 201 ? 3.860 -20.378 1.960 1.00 96.69 201 GLU A N 1
ATOM 1534 C CA . GLU A 1 201 ? 3.226 -20.830 0.725 1.00 96.69 201 GLU A CA 1
ATOM 1535 C C . GLU A 1 201 ? 3.500 -19.905 -0.477 1.00 96.69 201 GLU A C 1
ATOM 1537 O O . GLU A 1 201 ? 3.774 -18.709 -0.312 1.00 96.69 201 GLU A O 1
ATOM 1542 N N . PRO A 1 202 ? 3.408 -20.432 -1.712 1.00 97.12 202 PRO A N 1
ATOM 1543 C CA . PRO A 1 202 ? 3.474 -19.628 -2.926 1.00 97.12 202 PRO A CA 1
ATOM 1544 C C . PRO A 1 202 ? 2.390 -18.543 -2.987 1.00 97.12 202 PRO A C 1
ATOM 1546 O O . PRO A 1 202 ? 1.256 -18.735 -2.556 1.00 97.12 202 PRO A O 1
ATOM 1549 N N . VAL A 1 203 ? 2.696 -17.418 -3.638 1.00 97.56 203 VAL A N 1
ATOM 1550 C CA . VAL A 1 203 ? 1.808 -16.239 -3.683 1.00 97.56 203 VAL A CA 1
ATOM 1551 C C . VAL A 1 203 ? 0.399 -16.516 -4.224 1.00 97.56 203 VAL A C 1
ATOM 1553 O O . VAL A 1 203 ? -0.571 -15.920 -3.761 1.00 97.56 203 VAL A O 1
ATOM 1556 N N . MET A 1 204 ? 0.262 -17.426 -5.193 1.00 98.06 204 MET A N 1
ATOM 1557 C CA . MET A 1 204 ? -1.048 -17.777 -5.751 1.00 98.06 204 MET A CA 1
ATOM 1558 C C . MET A 1 204 ? -1.859 -18.680 -4.819 1.00 98.06 204 MET A C 1
ATOM 1560 O O . MET A 1 204 ? -3.087 -18.615 -4.852 1.00 98.06 204 MET A O 1
ATOM 1564 N N . ASP A 1 205 ? -1.196 -19.495 -3.997 1.00 98.06 205 ASP A N 1
ATOM 1565 C CA . ASP A 1 205 ? -1.864 -20.274 -2.953 1.00 98.06 205 ASP A CA 1
ATOM 1566 C C . ASP A 1 205 ? -2.344 -19.330 -1.851 1.00 98.06 205 ASP A C 1
ATOM 1568 O O . ASP A 1 205 ? -3.535 -19.330 -1.545 1.00 98.06 205 ASP A O 1
ATOM 1572 N N . PHE A 1 206 ? -1.490 -18.395 -1.416 1.00 98.31 206 PHE A N 1
ATOM 1573 C CA . PHE A 1 206 ? -1.865 -17.373 -0.437 1.00 98.31 206 PHE A CA 1
ATOM 1574 C C . PHE A 1 206 ? -3.066 -16.544 -0.913 1.00 98.31 206 PHE A C 1
ATOM 1576 O O . PHE A 1 206 ? -4.028 -16.335 -0.170 1.00 98.31 206 PHE A O 1
ATOM 1583 N N . TYR A 1 207 ? -3.050 -16.101 -2.177 1.00 98.25 207 TYR A N 1
ATOM 1584 C CA . TYR A 1 207 ? -4.159 -15.350 -2.766 1.00 98.25 207 TYR A CA 1
ATOM 1585 C C . TYR A 1 207 ? -5.469 -16.149 -2.723 1.00 98.25 207 TYR A C 1
ATOM 1587 O O . TYR A 1 207 ? -6.493 -15.614 -2.303 1.00 98.25 207 TYR A O 1
ATOM 1595 N N . ARG A 1 208 ? -5.452 -17.440 -3.078 1.00 97.69 208 ARG A N 1
ATOM 1596 C CA . ARG A 1 208 ? -6.650 -18.293 -3.016 1.00 97.69 208 ARG A CA 1
ATOM 1597 C C . ARG A 1 208 ? -7.082 -18.597 -1.584 1.00 97.69 208 ARG A C 1
ATOM 1599 O O . ARG A 1 208 ? -8.267 -18.552 -1.288 1.00 97.69 208 ARG A O 1
ATOM 1606 N N . HIS A 1 209 ? -6.164 -18.878 -0.671 1.00 97.38 209 HIS A N 1
ATOM 1607 C CA . HIS A 1 209 ? -6.529 -19.211 0.705 1.00 97.38 209 HIS A CA 1
ATOM 1608 C C . HIS A 1 209 ? -7.090 -18.011 1.470 1.00 97.38 209 HIS A C 1
ATOM 1610 O O . HIS A 1 209 ? -8.055 -18.153 2.228 1.00 97.38 209 HIS A O 1
ATOM 1616 N N . TYR A 1 210 ? -6.512 -16.826 1.262 1.00 97.88 210 TYR A N 1
ATOM 1617 C CA . TYR A 1 210 ? -6.756 -15.691 2.142 1.00 97.88 210 TYR A CA 1
ATOM 1618 C C . TYR A 1 210 ? -7.376 -14.469 1.485 1.00 97.88 210 TYR A C 1
ATOM 1620 O O . TYR A 1 210 ? -7.935 -13.662 2.224 1.00 97.88 210 TYR A O 1
ATOM 1628 N N . ILE A 1 211 ? -7.322 -14.302 0.165 1.00 97.81 211 ILE A N 1
ATOM 1629 C CA . ILE A 1 211 ? -7.817 -13.086 -0.499 1.00 97.81 211 ILE A CA 1
ATOM 1630 C C . ILE A 1 211 ? -9.072 -13.380 -1.314 1.00 97.81 211 ILE A C 1
ATOM 1632 O O . ILE A 1 211 ? -10.128 -12.824 -1.028 1.00 97.81 211 ILE A O 1
ATOM 1636 N N . ASN A 1 212 ? -8.981 -14.295 -2.278 1.00 96.56 212 ASN A N 1
ATOM 1637 C CA . ASN A 1 212 ? -10.084 -14.673 -3.151 1.00 96.56 212 ASN A CA 1
ATOM 1638 C C . ASN A 1 212 ? -10.136 -16.201 -3.358 1.00 96.56 212 ASN A C 1
ATOM 1640 O O . ASN A 1 212 ? -9.604 -16.714 -4.347 1.00 96.56 212 ASN A O 1
ATOM 1644 N N . PRO A 1 213 ? -10.828 -16.940 -2.468 1.00 95.25 213 PRO A N 1
ATOM 1645 C CA . PRO A 1 213 ? -10.997 -18.394 -2.583 1.00 95.25 213 PRO A CA 1
ATOM 1646 C C . PRO A 1 213 ? -11.759 -18.871 -3.816 1.00 95.25 213 PRO A C 1
ATOM 1648 O O . PRO A 1 213 ? -11.702 -20.052 -4.146 1.00 95.25 213 PRO A O 1
ATOM 1651 N N . SER A 1 214 ? -12.465 -17.970 -4.501 1.00 94.88 214 SER A N 1
ATOM 1652 C CA . SER A 1 214 ? -13.172 -18.294 -5.743 1.00 94.88 214 SER A CA 1
ATOM 1653 C C . SER A 1 214 ? -12.294 -18.127 -6.987 1.00 94.88 214 SER A C 1
ATOM 1655 O O . SER A 1 214 ? -12.745 -18.429 -8.090 1.00 94.88 214 SER A O 1
ATOM 1657 N N . HIS A 1 215 ? -11.052 -17.647 -6.845 1.00 95.50 215 HIS A N 1
ATOM 1658 C CA . HIS A 1 215 ? -10.146 -17.454 -7.974 1.00 95.50 215 HIS A CA 1
ATOM 1659 C C . HIS A 1 215 ? -9.624 -18.785 -8.514 1.00 95.50 215 HIS A C 1
ATOM 1661 O O . HIS A 1 215 ? -8.936 -19.528 -7.812 1.00 95.50 215 HIS A O 1
ATOM 1667 N N . VAL A 1 216 ? -9.915 -19.064 -9.784 1.00 94.31 216 VAL A N 1
ATOM 1668 C CA . VAL A 1 216 ? -9.549 -20.326 -10.451 1.00 94.31 216 VAL A CA 1
ATOM 1669 C C . VAL A 1 216 ? -8.382 -20.185 -11.425 1.00 94.31 216 VAL A C 1
ATOM 1671 O O . VAL A 1 216 ? -7.762 -21.187 -11.786 1.00 94.31 216 VAL A O 1
ATOM 1674 N N . ASP A 1 217 ? -8.057 -18.961 -11.848 1.00 94.19 217 ASP A N 1
ATOM 1675 C CA . ASP A 1 217 ? -7.001 -18.745 -12.828 1.00 94.19 217 ASP A CA 1
ATOM 1676 C C . ASP A 1 217 ? -5.608 -18.943 -12.222 1.00 94.19 217 ASP A C 1
ATOM 1678 O O . ASP A 1 217 ? -5.339 -18.708 -11.039 1.00 94.19 217 ASP A O 1
ATOM 1682 N N . ARG A 1 218 ? -4.673 -19.364 -13.079 1.00 96.12 218 ARG A N 1
ATOM 1683 C CA . ARG A 1 218 ? -3.268 -19.597 -12.699 1.00 96.12 218 ARG A CA 1
ATOM 1684 C C . ARG A 1 218 ? -2.491 -18.314 -12.410 1.00 96.12 218 ARG A C 1
ATOM 1686 O O . ARG A 1 218 ? -1.404 -18.372 -11.843 1.00 96.12 218 ARG A O 1
ATOM 1693 N N . GLU A 1 219 ? -3.011 -17.184 -12.866 1.00 95.69 219 GLU A N 1
ATOM 1694 C CA . GLU A 1 219 ? -2.400 -15.870 -12.740 1.00 95.69 219 GLU A CA 1
ATOM 1695 C C . GLU A 1 219 ? -3.446 -14.845 -12.311 1.00 95.69 219 GLU A C 1
ATOM 1697 O O . GLU A 1 219 ? -4.646 -15.055 -12.482 1.00 95.69 219 GLU A O 1
ATOM 1702 N N . VAL A 1 220 ? -2.978 -13.738 -11.747 1.00 95.69 220 VAL A N 1
ATOM 1703 C CA . VAL A 1 220 ? -3.799 -12.563 -11.451 1.00 95.69 220 VAL A CA 1
ATOM 1704 C C . VAL A 1 220 ? -2.942 -11.316 -11.626 1.00 95.69 220 VAL A C 1
ATOM 1706 O O . VAL A 1 220 ? -1.728 -11.347 -11.417 1.00 95.69 220 VAL A O 1
ATOM 1709 N N . THR A 1 221 ? -3.552 -10.219 -12.057 1.00 96.00 221 THR A N 1
ATOM 1710 C CA . THR A 1 221 ? -2.897 -8.907 -12.106 1.00 96.00 221 THR A CA 1
ATOM 1711 C C . THR A 1 221 ? -3.583 -8.002 -11.102 1.00 96.00 221 THR A C 1
ATOM 1713 O O . THR A 1 221 ? -4.799 -7.892 -11.132 1.00 96.00 221 THR A O 1
ATOM 1716 N N . ILE A 1 222 ? -2.821 -7.372 -10.214 1.00 95.38 222 ILE A N 1
ATOM 1717 C CA . ILE A 1 222 ? -3.362 -6.608 -9.090 1.00 95.38 222 ILE A CA 1
ATOM 1718 C C . ILE A 1 222 ? -2.805 -5.191 -9.134 1.00 95.38 222 ILE A C 1
ATOM 1720 O O . ILE A 1 222 ? -1.592 -4.995 -9.198 1.00 95.38 222 ILE A O 1
ATOM 1724 N N . SER A 1 223 ? -3.696 -4.202 -9.078 1.00 95.62 223 SER A N 1
ATOM 1725 C CA . SER A 1 223 ? -3.331 -2.796 -8.879 1.00 95.62 223 SER A CA 1
ATOM 1726 C C . SER A 1 223 ? -3.339 -2.475 -7.386 1.00 95.62 223 SER A C 1
ATOM 1728 O O . SER A 1 223 ? -4.324 -2.746 -6.696 1.00 95.62 223 SER A O 1
ATOM 1730 N N . PHE A 1 224 ? -2.273 -1.863 -6.871 1.00 95.50 224 PHE A N 1
ATOM 1731 C CA . PHE A 1 224 ? -2.094 -1.668 -5.430 1.00 95.50 224 PHE A CA 1
ATOM 1732 C C . PHE A 1 224 ? -1.493 -0.305 -5.072 1.00 95.50 224 PHE A C 1
ATOM 1734 O O . PHE A 1 224 ? -0.858 0.367 -5.894 1.00 95.50 224 PHE A O 1
ATOM 1741 N N . SER A 1 225 ? -1.734 0.111 -3.829 1.00 95.25 225 SER A N 1
ATOM 1742 C CA . SER A 1 225 ? -1.159 1.317 -3.234 1.00 95.25 225 SER A CA 1
ATOM 1743 C C . SER A 1 225 ? 0.136 0.945 -2.514 1.00 95.25 225 SER A C 1
ATOM 1745 O O . SER A 1 225 ? 0.089 0.306 -1.463 1.00 95.25 225 SER A O 1
ATOM 1747 N N . GLN A 1 226 ? 1.293 1.350 -3.044 1.00 93.31 226 GLN A N 1
ATOM 1748 C CA . GLN A 1 226 ? 2.553 1.206 -2.303 1.00 93.31 226 GLN A CA 1
ATOM 1749 C C . GLN A 1 226 ? 2.482 1.882 -0.928 1.00 93.31 226 GLN A C 1
ATOM 1751 O O . GLN A 1 226 ? 1.844 2.924 -0.776 1.00 93.31 226 GLN A O 1
ATOM 1756 N N . GLY A 1 227 ? 3.175 1.307 0.055 1.00 92.19 227 GLY A N 1
ATOM 1757 C CA . GLY A 1 227 ? 3.173 1.766 1.446 1.00 92.19 227 GLY A CA 1
ATOM 1758 C C . GLY A 1 227 ? 1.905 1.398 2.213 1.00 92.19 227 GLY A C 1
ATOM 1759 O O . GLY A 1 227 ? 1.703 1.904 3.315 1.00 92.19 227 GLY A O 1
ATOM 1760 N N . ALA A 1 228 ? 1.037 0.568 1.618 1.00 95.50 228 ALA A N 1
ATOM 1761 C CA . ALA A 1 228 ? -0.233 0.124 2.186 1.00 95.50 228 ALA A CA 1
ATOM 1762 C C . ALA A 1 228 ? -1.105 1.274 2.729 1.00 95.50 228 ALA A C 1
ATOM 1764 O O . ALA A 1 228 ? -1.805 1.115 3.726 1.00 95.50 228 ALA A O 1
ATOM 1765 N N . ARG A 1 229 ? -1.079 2.443 2.068 1.00 97.00 229 ARG A N 1
ATOM 1766 C CA . ARG A 1 229 ? -1.947 3.568 2.427 1.00 97.00 229 ARG A CA 1
ATOM 1767 C C . ARG A 1 229 ? -3.261 3.511 1.664 1.00 97.00 229 ARG A C 1
ATOM 1769 O O . ARG A 1 229 ? -3.287 3.565 0.432 1.00 97.00 229 ARG A O 1
ATOM 1776 N N . PHE A 1 230 ? -4.352 3.444 2.408 1.00 98.25 230 PHE A N 1
ATOM 1777 C CA . PHE A 1 230 ? -5.706 3.405 1.873 1.00 98.25 230 PHE A CA 1
ATOM 1778 C C . PHE A 1 230 ? -6.708 3.813 2.947 1.00 98.25 230 PHE A C 1
ATOM 1780 O O . PHE A 1 230 ? -6.360 3.962 4.117 1.00 98.25 230 PHE A O 1
ATOM 1787 N N . ALA A 1 231 ? -7.958 3.993 2.546 1.00 98.56 231 ALA A N 1
ATOM 1788 C CA . ALA A 1 231 ? -9.056 4.171 3.478 1.00 98.56 231 ALA A CA 1
ATOM 1789 C C . ALA A 1 231 ? -10.264 3.343 3.046 1.00 98.56 231 ALA A C 1
ATOM 1791 O O . ALA A 1 231 ? -10.468 3.123 1.852 1.00 98.56 231 ALA A O 1
ATOM 1792 N N . VAL A 1 232 ? -11.038 2.841 4.000 1.00 98.50 232 VAL A N 1
ATOM 1793 C CA . VAL A 1 232 ? -12.189 1.972 3.735 1.00 98.50 232 VAL A CA 1
ATOM 1794 C C . VAL A 1 232 ? -13.309 2.238 4.730 1.00 98.50 232 VAL A C 1
ATOM 1796 O O . VAL A 1 232 ? -13.070 2.531 5.901 1.00 98.50 232 VAL A O 1
ATOM 1799 N N . ALA A 1 233 ? -14.545 2.105 4.260 1.00 98.31 233 ALA A N 1
ATOM 1800 C CA . ALA A 1 233 ? -15.725 2.189 5.101 1.00 98.31 233 ALA A CA 1
ATOM 1801 C C . ALA A 1 233 ? -15.874 0.934 5.972 1.00 98.31 233 ALA A C 1
ATOM 1803 O O . ALA A 1 233 ? -15.552 -0.177 5.533 1.00 98.31 233 ALA A O 1
ATOM 1804 N N . ARG A 1 234 ? -16.485 1.084 7.155 1.00 98.19 234 ARG A N 1
ATOM 1805 C CA . ARG A 1 234 ? -16.851 -0.038 8.041 1.00 98.19 234 ARG A CA 1
ATOM 1806 C C . ARG A 1 234 ? -17.512 -1.182 7.277 1.00 98.19 234 ARG A C 1
ATOM 1808 O O . ARG A 1 234 ? -17.120 -2.334 7.425 1.00 98.19 234 ARG A O 1
ATOM 1815 N N . ALA A 1 235 ? -18.495 -0.853 6.438 1.00 97.19 235 ALA A N 1
ATOM 1816 C CA . ALA A 1 235 ? -19.267 -1.831 5.679 1.00 97.19 235 ALA A CA 1
ATOM 1817 C C . ALA A 1 235 ? -18.405 -2.655 4.705 1.00 97.19 235 ALA A C 1
ATOM 1819 O O . ALA A 1 235 ? -18.700 -3.825 4.481 1.00 97.19 235 ALA A O 1
ATOM 1820 N N . LYS A 1 236 ? -17.315 -2.091 4.156 1.00 97.69 236 LYS A N 1
ATOM 1821 C CA . LYS A 1 236 ? -16.374 -2.842 3.308 1.00 97.69 236 LYS A CA 1
ATOM 1822 C C . LYS A 1 236 ? -15.574 -3.848 4.126 1.00 97.69 236 LYS A C 1
ATOM 1824 O O . LYS A 1 236 ? -15.477 -4.999 3.716 1.00 97.69 236 LYS A O 1
ATOM 1829 N N . ILE A 1 237 ? -15.072 -3.456 5.297 1.00 98.50 237 ILE A N 1
ATOM 1830 C CA . ILE A 1 237 ? -14.385 -4.382 6.212 1.00 98.50 237 ILE A CA 1
ATOM 1831 C C . ILE A 1 237 ? -15.357 -5.477 6.687 1.00 98.50 237 ILE A C 1
ATOM 1833 O O . ILE A 1 237 ? -15.044 -6.661 6.667 1.00 98.50 237 ILE A O 1
ATOM 1837 N N . GLN A 1 238 ? -16.577 -5.107 7.069 1.00 98.19 238 GLN A N 1
ATOM 1838 C CA . GLN A 1 238 ? -17.571 -6.051 7.587 1.00 98.19 238 GLN A CA 1
ATOM 1839 C C . GLN A 1 238 ? -18.243 -6.913 6.509 1.00 98.19 238 GLN A C 1
ATOM 1841 O O . GLN A 1 238 ? -18.932 -7.873 6.845 1.00 98.19 238 GLN A O 1
ATOM 1846 N N . SER A 1 239 ? -18.020 -6.625 5.222 1.00 96.94 239 SER A N 1
ATOM 1847 C CA . SER A 1 239 ? -18.475 -7.496 4.130 1.00 96.94 239 SER A CA 1
ATOM 1848 C C . SER A 1 239 ? -17.815 -8.878 4.166 1.00 96.94 239 SER A C 1
ATOM 1850 O O . SER A 1 239 ? -18.355 -9.839 3.617 1.00 96.94 239 SER A O 1
ATOM 1852 N N . ARG A 1 240 ? -16.673 -8.992 4.855 1.00 96.94 240 ARG A N 1
ATOM 1853 C CA . ARG A 1 240 ? -15.956 -10.240 5.084 1.00 96.94 240 ARG A CA 1
ATOM 1854 C C . ARG A 1 240 ? -16.071 -10.671 6.549 1.00 96.94 240 ARG A C 1
ATOM 1856 O O . ARG A 1 240 ? -15.900 -9.823 7.426 1.00 96.94 240 ARG A O 1
ATOM 1863 N N . PRO A 1 241 ? -16.287 -11.965 6.857 1.00 97.94 241 PRO A N 1
ATOM 1864 C CA . PRO A 1 241 ? -16.359 -12.442 8.236 1.00 97.94 241 PRO A CA 1
ATOM 1865 C C . PRO A 1 241 ? -15.090 -12.143 9.040 1.00 97.94 241 PRO A C 1
ATOM 1867 O O . PRO A 1 241 ? -13.975 -12.328 8.555 1.00 97.94 241 PRO A O 1
ATOM 1870 N N . LYS A 1 242 ? -15.255 -11.778 10.318 1.00 98.62 242 LYS A N 1
ATOM 1871 C CA . LYS A 1 242 ? -14.143 -11.538 11.255 1.00 98.62 242 LYS A CA 1
ATOM 1872 C C . LYS A 1 242 ? -13.101 -12.668 11.268 1.00 98.62 242 LYS A C 1
ATOM 1874 O O . LYS A 1 242 ? -11.904 -12.392 11.259 1.00 98.62 242 LYS A O 1
ATOM 1879 N N . ALA A 1 243 ? -13.563 -13.920 11.238 1.00 98.62 243 ALA A N 1
ATOM 1880 C CA . ALA A 1 243 ? -12.716 -15.113 11.269 1.00 98.62 243 ALA A CA 1
ATOM 1881 C C . ALA A 1 243 ? -11.697 -15.160 10.122 1.00 98.62 243 ALA A C 1
ATOM 1883 O O . ALA A 1 243 ? -10.644 -15.777 10.246 1.00 98.62 243 ALA A O 1
ATOM 1884 N N . ASP A 1 244 ? -11.983 -14.511 8.997 1.00 98.25 244 ASP A N 1
ATOM 1885 C CA . ASP A 1 244 ? -11.044 -14.452 7.888 1.00 98.25 244 ASP A CA 1
ATOM 1886 C C . ASP A 1 244 ? -9.876 -13.500 8.166 1.00 98.25 244 ASP A C 1
ATOM 1888 O O . ASP A 1 244 ? -8.732 -13.814 7.836 1.00 98.25 244 ASP A O 1
ATOM 1892 N N . TYR A 1 245 ? -10.148 -12.366 8.818 1.00 98.75 245 TYR A N 1
ATOM 1893 C CA . TYR A 1 245 ? -9.111 -11.446 9.283 1.00 98.75 245 TYR A CA 1
ATOM 1894 C C . TYR A 1 245 ? -8.265 -12.068 10.394 1.00 98.75 245 TYR A C 1
ATOM 1896 O O . TYR A 1 245 ? -7.061 -11.845 10.430 1.00 98.75 245 TYR A O 1
ATOM 1904 N N . GLU A 1 246 ? -8.872 -12.876 11.268 1.00 98.81 246 GLU A N 1
ATOM 1905 C CA . GLU A 1 246 ? -8.160 -13.633 12.307 1.00 98.81 246 GLU A CA 1
ATOM 1906 C C . GLU A 1 246 ? -7.200 -14.661 11.689 1.00 98.81 246 GLU A C 1
ATOM 1908 O O . GLU A 1 246 ? -6.037 -14.717 12.083 1.00 98.81 246 GLU A O 1
ATOM 1913 N N . ARG A 1 247 ? -7.635 -15.403 10.659 1.00 98.19 247 ARG A N 1
ATOM 1914 C CA . ARG A 1 247 ? -6.747 -16.324 9.927 1.00 98.19 247 ARG A CA 1
ATOM 1915 C C . ARG A 1 247 ? -5.600 -15.598 9.226 1.00 98.19 247 ARG A C 1
ATOM 1917 O O . ARG A 1 247 ? -4.477 -16.082 9.267 1.00 98.19 247 ARG A O 1
ATOM 1924 N N . LEU A 1 248 ? -5.869 -14.452 8.597 1.00 98.31 248 LEU A N 1
ATOM 1925 C CA . LEU A 1 248 ? -4.832 -13.614 7.985 1.00 98.31 248 LEU A CA 1
ATOM 1926 C C . LEU A 1 248 ? -3.833 -13.090 9.024 1.00 98.31 248 LEU A C 1
ATOM 1928 O O . LEU A 1 248 ? -2.627 -13.139 8.791 1.00 98.31 248 LEU A O 1
ATOM 1932 N N . LEU A 1 249 ? -4.329 -12.605 10.166 1.00 98.62 249 LEU A N 1
ATOM 1933 C CA . LEU A 1 249 ? -3.504 -12.093 11.257 1.00 98.62 249 LEU A CA 1
ATOM 1934 C C . LEU A 1 249 ? -2.528 -13.159 11.759 1.00 98.62 249 LEU A C 1
ATOM 1936 O O . LEU A 1 249 ? -1.348 -12.854 11.901 1.00 98.62 249 LEU A O 1
ATOM 1940 N N . GLU A 1 250 ? -2.995 -14.398 11.935 1.00 97.62 250 GLU A N 1
ATOM 1941 C CA . GLU A 1 250 ? -2.157 -15.523 12.367 1.00 97.62 250 GLU A CA 1
ATOM 1942 C C . GLU A 1 250 ? -0.932 -15.702 11.457 1.00 97.62 250 GLU A C 1
ATOM 1944 O O . GLU A 1 250 ? 0.195 -15.760 11.945 1.00 97.62 250 GLU A O 1
ATOM 1949 N N . THR A 1 251 ? -1.112 -15.644 10.127 1.00 96.62 251 THR A N 1
ATOM 1950 C CA . THR A 1 251 ? 0.005 -15.778 9.163 1.00 96.62 251 THR A CA 1
ATOM 1951 C C . THR A 1 251 ? 1.092 -14.708 9.299 1.00 96.62 251 THR A C 1
ATOM 1953 O O . THR A 1 251 ? 2.177 -14.855 8.737 1.00 96.62 251 THR A O 1
ATOM 1956 N N . LEU A 1 252 ? 0.805 -13.607 9.995 1.00 97.12 252 LEU A N 1
ATOM 1957 C CA . LEU A 1 252 ? 1.710 -12.475 10.183 1.00 97.12 252 LEU A CA 1
ATOM 1958 C C . LEU A 1 252 ? 2.286 -12.409 11.601 1.00 97.12 252 LEU A C 1
ATOM 1960 O O . LEU A 1 252 ? 3.194 -11.618 11.849 1.00 97.12 252 LEU A O 1
ATOM 1964 N N . SER A 1 253 ? 1.757 -13.189 12.543 1.00 97.31 253 SER A N 1
ATOM 1965 C CA . SER A 1 253 ? 2.090 -13.071 13.965 1.00 97.31 253 SER A CA 1
ATOM 1966 C C . SER A 1 253 ? 3.348 -13.841 14.380 1.00 97.31 253 SER A C 1
ATOM 1968 O O . SER A 1 253 ? 3.848 -13.610 15.481 1.00 97.31 253 SER A O 1
ATOM 1970 N N . HIS A 1 254 ? 3.880 -14.723 13.528 1.00 94.31 254 HIS A N 1
ATOM 1971 C CA . HIS A 1 254 ? 4.990 -15.616 13.887 1.00 94.31 254 HIS A CA 1
ATOM 1972 C C . HIS A 1 254 ? 6.387 -15.011 13.696 1.00 94.31 254 HIS A C 1
ATOM 1974 O O . HIS A 1 254 ? 7.291 -15.312 14.474 1.00 94.31 254 HIS A O 1
ATOM 1980 N N . ASP A 1 255 ? 6.565 -14.133 12.707 1.00 96.00 255 ASP A N 1
ATOM 1981 C CA . ASP A 1 255 ? 7.869 -13.573 12.347 1.00 96.00 255 ASP A CA 1
ATOM 1982 C C . ASP A 1 255 ? 7.902 -12.050 12.472 1.00 96.00 255 ASP A C 1
ATOM 1984 O O . ASP A 1 255 ? 6.921 -11.352 12.208 1.00 96.00 255 ASP A O 1
ATOM 1988 N N . ALA A 1 256 ? 9.085 -11.509 12.776 1.00 93.75 256 ALA A N 1
ATOM 1989 C CA . ALA A 1 256 ? 9.347 -10.070 12.689 1.00 93.75 256 ALA A CA 1
ATOM 1990 C C . ALA A 1 256 ? 9.049 -9.516 11.278 1.00 93.75 256 ALA A C 1
ATOM 1992 O O . ALA A 1 256 ? 8.480 -8.437 11.116 1.00 93.75 256 ALA A O 1
ATOM 1993 N N . ASP A 1 257 ? 9.415 -10.294 10.257 1.00 94.81 257 ASP A N 1
ATOM 1994 C CA . ASP A 1 257 ? 9.360 -9.928 8.843 1.00 94.81 257 ASP A CA 1
ATOM 1995 C C . ASP A 1 257 ? 8.878 -11.127 7.995 1.00 94.81 257 ASP A C 1
ATOM 1997 O O . ASP A 1 257 ? 9.694 -11.798 7.343 1.00 94.81 257 ASP A O 1
ATOM 2001 N N . PRO A 1 258 ? 7.576 -11.463 8.051 1.00 96.56 258 PRO A N 1
ATOM 2002 C CA . PRO A 1 258 ? 7.017 -12.622 7.363 1.00 96.56 258 PRO A CA 1
ATOM 2003 C C . PRO A 1 258 ? 6.855 -12.375 5.860 1.00 96.56 258 PRO A C 1
ATOM 2005 O O . PRO A 1 258 ? 6.568 -11.255 5.427 1.00 96.56 258 PRO A O 1
ATOM 2008 N N . TYR A 1 259 ? 6.964 -13.438 5.061 1.00 96.50 259 TYR A N 1
ATOM 2009 C CA . TYR A 1 259 ? 6.701 -13.406 3.617 1.00 96.50 259 TYR A CA 1
ATOM 2010 C C . TYR A 1 259 ? 5.284 -12.885 3.298 1.00 96.50 259 TYR A C 1
ATOM 2012 O O . TYR A 1 259 ? 5.108 -12.089 2.375 1.00 96.50 259 TYR A O 1
ATOM 2020 N N . SER A 1 260 ? 4.293 -13.263 4.113 1.00 97.19 260 SER A N 1
ATOM 2021 C CA . SER A 1 260 ? 2.885 -12.867 3.984 1.00 97.19 260 SER A CA 1
ATOM 2022 C C . SER A 1 260 ? 2.691 -11.351 4.087 1.00 97.19 260 SER A C 1
ATOM 2024 O O . SER A 1 260 ? 1.813 -10.799 3.427 1.00 97.19 260 SER A O 1
ATOM 2026 N N . GLY A 1 261 ? 3.555 -10.642 4.825 1.00 96.38 261 GLY A N 1
ATOM 2027 C CA . GLY A 1 261 ? 3.516 -9.179 4.915 1.00 96.38 261 GLY A CA 1
ATOM 2028 C C . GLY A 1 261 ? 3.772 -8.497 3.568 1.00 96.38 261 GLY A C 1
ATOM 2029 O O . GLY A 1 261 ? 3.137 -7.495 3.253 1.00 96.38 261 GLY A O 1
ATOM 2030 N N . TYR A 1 262 ? 4.639 -9.074 2.733 1.00 95.44 262 TYR A N 1
ATOM 2031 C CA . TYR A 1 262 ? 4.902 -8.560 1.387 1.00 95.44 262 TYR A CA 1
ATOM 2032 C C . TYR A 1 262 ? 3.723 -8.789 0.440 1.00 95.44 262 TYR A C 1
ATOM 2034 O O . TYR A 1 262 ? 3.405 -7.923 -0.372 1.00 95.44 262 TYR A O 1
ATOM 2042 N N . PHE A 1 263 ? 3.051 -9.936 0.558 1.00 97.69 263 PHE A N 1
ATOM 2043 C CA . PHE A 1 263 ? 1.855 -10.226 -0.232 1.00 97.69 263 PHE A CA 1
ATOM 2044 C C . PHE A 1 263 ? 0.701 -9.300 0.142 1.00 97.69 263 PHE A C 1
ATOM 2046 O O . PHE A 1 263 ? 0.024 -8.772 -0.738 1.00 97.69 263 PHE A O 1
ATOM 2053 N N . MET A 1 264 ? 0.516 -9.048 1.438 1.00 98.06 264 MET A N 1
ATOM 2054 C CA . MET A 1 264 ? -0.543 -8.173 1.926 1.00 98.06 264 MET A CA 1
ATOM 2055 C C . MET A 1 264 ? -0.427 -6.746 1.391 1.00 98.06 264 MET A C 1
ATOM 2057 O O . MET A 1 264 ? -1.446 -6.190 0.986 1.00 98.06 264 MET A O 1
ATOM 2061 N N . GLU A 1 265 ? 0.781 -6.178 1.287 1.00 95.56 265 GLU A N 1
ATOM 2062 C CA . GLU A 1 265 ? 0.968 -4.851 0.678 1.00 95.56 265 GLU A CA 1
ATOM 2063 C C . GLU A 1 265 ? 0.384 -4.776 -0.747 1.00 95.56 265 GLU A C 1
ATOM 2065 O O . GLU A 1 265 ? -0.222 -3.767 -1.115 1.00 95.56 265 GLU A O 1
ATOM 2070 N N . TRP A 1 266 ? 0.492 -5.853 -1.533 1.00 96.94 266 TRP A N 1
ATOM 2071 C CA . TRP A 1 266 ? -0.100 -5.926 -2.872 1.00 96.94 266 TRP A CA 1
ATOM 2072 C C . TRP A 1 266 ? -1.612 -6.156 -2.855 1.00 96.94 266 TRP A C 1
ATOM 2074 O O . TRP A 1 266 ? -2.303 -5.732 -3.775 1.00 96.94 266 TRP A O 1
ATOM 2084 N N . MET A 1 267 ? -2.133 -6.841 -1.839 1.00 97.81 267 MET A N 1
ATOM 2085 C CA . MET A 1 267 ? -3.471 -7.438 -1.871 1.00 97.81 267 MET A CA 1
ATOM 2086 C C . MET A 1 267 ? -4.523 -6.675 -1.057 1.00 97.81 267 MET A C 1
ATOM 2088 O O . MET A 1 267 ? -5.680 -7.085 -1.046 1.00 97.81 267 MET A O 1
ATOM 2092 N N . TRP A 1 268 ? -4.187 -5.552 -0.411 1.00 98.00 268 TRP A N 1
ATOM 2093 C CA . TRP A 1 268 ? -5.166 -4.756 0.347 1.00 98.00 268 TRP A CA 1
ATOM 2094 C C . TRP A 1 268 ? -6.384 -4.322 -0.473 1.00 98.00 268 TRP A C 1
ATOM 2096 O O . TRP A 1 268 ? -7.512 -4.395 0.013 1.00 98.00 268 TRP A O 1
ATOM 2106 N N . SER A 1 269 ? -6.175 -3.881 -1.716 1.00 95.69 269 SER A N 1
ATOM 2107 C CA . SER A 1 269 ? -7.269 -3.484 -2.608 1.00 95.69 269 SER A CA 1
ATOM 2108 C C . SER A 1 269 ? -8.175 -4.671 -2.931 1.00 95.69 269 SER A C 1
ATOM 2110 O O . SER A 1 269 ? -9.389 -4.550 -2.808 1.00 95.69 269 SER A O 1
ATOM 2112 N N . GLU A 1 270 ? -7.589 -5.818 -3.269 1.00 96.31 270 GLU A N 1
ATOM 2113 C CA . GLU A 1 270 ? -8.300 -7.070 -3.554 1.00 96.31 270 GLU A CA 1
ATOM 2114 C C . GLU A 1 270 ? -9.086 -7.569 -2.337 1.00 96.31 270 GLU A C 1
ATOM 2116 O O . GLU A 1 270 ? -10.237 -7.973 -2.469 1.00 96.31 270 GLU A O 1
ATOM 2121 N N . LEU A 1 271 ? -8.507 -7.476 -1.137 1.00 97.56 271 LEU A N 1
ATOM 2122 C CA . LEU A 1 271 ? -9.140 -7.903 0.109 1.00 97.56 271 LEU A CA 1
ATOM 2123 C C . LEU A 1 271 ? -10.460 -7.168 0.391 1.00 97.56 271 LEU A C 1
ATOM 2125 O O . LEU A 1 271 ? -11.393 -7.775 0.912 1.00 97.56 271 LEU A O 1
ATOM 2129 N N . PHE A 1 272 ? -10.535 -5.867 0.090 1.00 96.69 272 PHE A N 1
ATOM 2130 C CA . PHE A 1 272 ? -11.702 -5.038 0.424 1.00 96.69 272 PHE A CA 1
ATOM 2131 C C . PHE A 1 272 ? -12.620 -4.731 -0.759 1.00 96.69 272 PHE A C 1
ATOM 2133 O O . PHE A 1 272 ? -13.798 -4.432 -0.560 1.00 96.69 272 PHE A O 1
ATOM 2140 N N . GLN A 1 273 ? -12.097 -4.754 -1.982 1.00 93.38 273 GLN A N 1
ATOM 2141 C CA . GLN A 1 273 ? -12.865 -4.442 -3.188 1.00 93.38 273 GLN A CA 1
ATOM 2142 C C . GLN A 1 273 ? -13.181 -5.688 -4.017 1.00 93.38 273 GLN A C 1
ATOM 2144 O O . GLN A 1 273 ? -14.035 -5.614 -4.897 1.00 93.38 273 GLN A O 1
ATOM 2149 N N . GLY A 1 274 ? -12.545 -6.827 -3.735 1.00 92.62 274 GLY A N 1
ATOM 2150 C CA . GLY A 1 274 ? -12.534 -7.974 -4.635 1.00 92.62 274 GLY A CA 1
ATOM 2151 C C . GLY A 1 274 ? -11.713 -7.695 -5.894 1.00 92.62 274 GLY A C 1
ATOM 2152 O O . GLY A 1 274 ? -11.170 -6.601 -6.076 1.00 92.62 274 GLY A O 1
ATOM 2153 N N . HIS A 1 275 ? -11.650 -8.686 -6.779 1.00 90.94 275 HIS A N 1
ATOM 2154 C CA . HIS A 1 275 ? -11.000 -8.514 -8.071 1.00 90.94 275 HIS A CA 1
ATOM 2155 C C . HIS A 1 275 ? -11.878 -7.640 -8.978 1.00 90.94 275 HIS A C 1
ATOM 2157 O O . HIS A 1 275 ? -12.965 -8.052 -9.385 1.00 90.94 275 HIS A O 1
ATOM 2163 N N . GLN A 1 276 ? -11.430 -6.412 -9.233 1.00 80.75 276 GLN A N 1
ATOM 2164 C CA . GLN A 1 276 ? -12.146 -5.413 -10.032 1.00 80.75 276 GLN A CA 1
ATOM 2165 C C . GLN A 1 276 ? -11.583 -5.324 -11.453 1.00 80.75 276 GLN A C 1
ATOM 2167 O O . GLN A 1 276 ? -10.479 -5.798 -11.733 1.00 80.75 276 GLN A O 1
ATOM 2172 N N . GLU A 1 277 ? -12.325 -4.664 -12.348 1.00 72.00 277 GLU A N 1
ATOM 2173 C CA . GLU A 1 277 ? -11.786 -4.281 -13.653 1.00 72.00 277 GLU A CA 1
ATOM 2174 C C . GLU A 1 277 ? -10.482 -3.496 -13.481 1.00 72.00 277 GLU A C 1
ATOM 2176 O O . GLU A 1 277 ? -10.367 -2.565 -12.679 1.00 72.00 277 GLU A O 1
ATOM 2181 N N . LEU A 1 278 ? -9.472 -3.911 -14.238 1.00 74.56 278 LEU A N 1
ATOM 2182 C CA . LEU A 1 278 ? -8.125 -3.390 -14.094 1.00 74.56 278 LEU A CA 1
ATOM 2183 C C . LEU A 1 278 ? -8.064 -1.933 -14.562 1.00 74.56 278 LEU A C 1
ATOM 2185 O O . LEU A 1 278 ? -8.688 -1.559 -15.558 1.00 74.56 278 LEU A O 1
ATOM 2189 N N . CYS A 1 279 ? -7.234 -1.122 -13.895 1.00 89.12 279 CYS A N 1
ATOM 2190 C CA . CYS A 1 279 ? -6.861 0.190 -14.417 1.00 89.12 279 CYS A CA 1
ATOM 2191 C C . CYS A 1 279 ? -6.430 0.078 -15.896 1.00 89.12 279 CYS A C 1
ATOM 2193 O O . CYS A 1 279 ? -5.880 -0.952 -16.297 1.00 89.12 279 CYS A O 1
ATOM 2195 N N . PRO A 1 280 ? -6.574 1.137 -16.714 1.00 92.50 280 PRO A N 1
ATOM 2196 C CA . PRO A 1 280 ? -6.014 1.147 -18.060 1.00 92.50 280 PRO A CA 1
ATOM 2197 C C . PRO A 1 280 ? -4.509 0.871 -17.999 1.00 92.50 280 PRO A C 1
ATOM 2199 O O . PRO A 1 280 ? -3.750 1.673 -17.453 1.00 92.50 280 PRO A O 1
ATOM 2202 N N . MET A 1 281 ? -4.074 -0.264 -18.541 1.00 91.88 281 MET A N 1
ATOM 2203 C CA . MET A 1 281 ? -2.694 -0.747 -18.446 1.00 91.88 281 MET A CA 1
ATOM 2204 C C . MET A 1 281 ? -2.094 -1.012 -19.824 1.00 91.88 281 MET A C 1
ATOM 2206 O O . MET A 1 281 ? -2.821 -1.322 -20.771 1.00 91.88 281 MET A O 1
ATOM 2210 N N . PRO A 1 282 ? -0.762 -0.890 -19.966 1.00 93.19 282 PRO A N 1
ATOM 2211 C CA . PRO A 1 282 ? -0.087 -1.318 -21.178 1.00 93.19 282 PRO A CA 1
ATOM 2212 C C . PRO A 1 282 ? -0.229 -2.839 -21.352 1.00 93.19 282 PRO A C 1
ATOM 2214 O O . PRO A 1 282 ? -0.279 -3.569 -20.354 1.00 93.19 282 PRO A O 1
ATOM 2217 N N . PRO A 1 283 ? -0.241 -3.338 -22.601 1.00 91.12 283 PRO A N 1
ATOM 2218 C CA . PRO A 1 283 ? -0.277 -4.772 -22.853 1.00 91.12 283 PRO A CA 1
ATOM 2219 C C . PRO A 1 283 ? 0.895 -5.466 -22.155 1.00 91.12 283 PRO A C 1
ATOM 2221 O O . PRO A 1 283 ? 1.985 -4.900 -22.026 1.00 91.12 283 PRO A O 1
ATOM 2224 N N . LYS A 1 284 ? 0.673 -6.703 -21.708 1.00 86.38 284 LYS A N 1
ATOM 2225 C CA . LYS A 1 284 ? 1.723 -7.535 -21.116 1.00 86.38 284 LYS A CA 1
ATOM 2226 C C . LYS A 1 284 ? 2.764 -7.849 -22.193 1.00 86.38 284 LYS A C 1
ATOM 2228 O O . LYS A 1 284 ? 2.491 -8.588 -23.134 1.00 86.38 284 LYS A O 1
ATOM 2233 N N . THR A 1 285 ? 3.944 -7.251 -22.074 1.00 87.06 285 THR A N 1
ATOM 2234 C CA . THR A 1 285 ? 5.081 -7.452 -22.986 1.00 87.06 285 THR A CA 1
ATOM 2235 C C . THR A 1 285 ? 6.238 -8.131 -22.262 1.00 87.06 285 THR A C 1
ATOM 2237 O O . THR A 1 285 ? 6.206 -8.282 -21.042 1.00 87.06 285 THR A O 1
ATOM 2240 N N . ALA A 1 286 ? 7.293 -8.492 -23.001 1.00 91.12 286 ALA A N 1
ATOM 2241 C CA . ALA A 1 286 ? 8.565 -8.874 -22.395 1.00 91.12 286 ALA A CA 1
ATOM 2242 C C . ALA A 1 286 ? 9.035 -7.792 -21.412 1.00 91.12 286 ALA A C 1
ATOM 2244 O O . ALA A 1 286 ? 8.910 -6.591 -21.687 1.00 91.12 286 ALA A O 1
ATOM 2245 N N . THR A 1 287 ? 9.543 -8.230 -20.266 1.00 95.25 287 THR A N 1
ATOM 2246 C CA . THR A 1 287 ? 9.955 -7.337 -19.193 1.00 95.25 287 THR A CA 1
ATOM 2247 C C . THR A 1 287 ? 11.348 -6.780 -19.433 1.00 95.25 287 THR A C 1
ATOM 2249 O O . THR A 1 287 ? 12.185 -7.365 -20.122 1.00 95.25 287 THR A O 1
ATOM 2252 N N . ILE A 1 288 ? 11.581 -5.593 -18.884 1.00 94.56 288 ILE A N 1
ATOM 2253 C CA . ILE A 1 288 ? 12.897 -4.951 -18.835 1.00 94.56 288 ILE A CA 1
ATOM 2254 C C . ILE A 1 288 ? 13.368 -4.845 -17.383 1.00 94.56 288 ILE A C 1
ATOM 2256 O O . ILE A 1 288 ? 12.619 -5.130 -16.454 1.00 94.56 288 ILE A O 1
ATOM 2260 N N . SER A 1 289 ? 14.610 -4.422 -17.157 1.00 92.38 289 SER A N 1
ATOM 2261 C CA . SER A 1 289 ? 15.069 -4.151 -15.790 1.00 92.38 289 SER A CA 1
ATOM 2262 C C . SER A 1 289 ? 14.421 -2.880 -15.227 1.00 92.38 289 SER A C 1
ATOM 2264 O O . SER A 1 289 ? 14.115 -1.950 -15.980 1.00 92.38 289 SER A O 1
ATOM 2266 N N . HIS A 1 290 ? 14.281 -2.795 -13.900 1.00 90.12 290 HIS A N 1
ATOM 2267 C CA . HIS A 1 290 ? 13.793 -1.584 -13.228 1.00 90.12 290 HIS A CA 1
ATOM 2268 C C . HIS A 1 290 ? 14.504 -0.302 -13.714 1.00 90.12 290 HIS A C 1
ATOM 2270 O O . HIS A 1 290 ? 13.808 0.647 -14.083 1.00 90.12 290 HIS A O 1
ATOM 2276 N N . PRO A 1 291 ? 15.854 -0.224 -13.788 1.00 88.38 291 PRO A N 1
ATOM 2277 C CA . PRO A 1 291 ? 16.522 0.991 -14.260 1.00 88.38 291 PRO A CA 1
ATOM 2278 C C . PRO A 1 291 ? 16.132 1.385 -15.687 1.00 88.38 291 PRO A C 1
ATOM 2280 O O . PRO A 1 291 ? 15.978 2.569 -15.970 1.00 88.38 291 PRO A O 1
ATOM 2283 N N . MET A 1 292 ? 15.931 0.408 -16.578 1.00 91.44 292 MET A N 1
ATOM 2284 C CA . MET A 1 292 ? 15.479 0.678 -17.945 1.00 91.44 292 MET A CA 1
ATOM 2285 C C . MET A 1 292 ? 14.038 1.198 -17.978 1.00 91.44 292 MET A C 1
ATOM 2287 O O . MET A 1 292 ? 13.725 2.053 -18.801 1.00 91.44 292 MET A O 1
ATOM 2291 N N . ALA A 1 293 ? 13.165 0.719 -17.087 1.00 92.12 293 ALA A N 1
ATOM 2292 C CA . ALA A 1 293 ? 11.802 1.233 -16.968 1.00 92.12 293 ALA A CA 1
ATOM 2293 C C . ALA A 1 293 ? 11.767 2.679 -16.451 1.00 92.12 293 ALA A C 1
ATOM 2295 O O . ALA A 1 293 ? 10.995 3.486 -16.967 1.00 92.12 293 ALA A O 1
ATOM 2296 N N . MET A 1 294 ? 12.629 3.030 -15.490 1.00 91.38 294 MET A N 1
ATOM 2297 C CA . MET A 1 294 ? 12.744 4.411 -15.003 1.00 91.38 294 MET A CA 1
ATOM 2298 C C . MET A 1 294 ? 13.344 5.352 -16.055 1.00 91.38 294 MET A C 1
ATOM 2300 O O . MET A 1 294 ? 12.861 6.471 -16.218 1.00 91.38 294 MET A O 1
ATOM 2304 N N . ASP A 1 295 ? 14.366 4.906 -16.792 1.00 88.38 295 ASP A N 1
ATOM 2305 C CA . ASP A 1 295 ? 14.956 5.670 -17.902 1.00 88.38 295 ASP A CA 1
ATOM 2306 C C . ASP A 1 295 ? 13.927 5.932 -19.012 1.00 88.38 295 ASP A C 1
ATOM 2308 O O . ASP A 1 295 ? 13.803 7.049 -19.512 1.00 88.38 295 ASP A O 1
ATOM 2312 N N . GLU A 1 296 ? 13.113 4.930 -19.339 1.00 94.06 296 GLU A N 1
ATOM 2313 C CA . GLU A 1 296 ? 12.045 5.073 -20.322 1.00 94.06 296 GLU A CA 1
ATOM 2314 C C . GLU A 1 296 ? 10.970 6.075 -19.871 1.00 94.06 296 GLU A C 1
ATOM 2316 O O . GLU A 1 296 ? 10.586 6.943 -20.657 1.00 94.06 296 GLU A O 1
ATOM 2321 N N . LEU A 1 297 ? 10.546 6.040 -18.600 1.00 92.38 297 LEU A N 1
ATOM 2322 C CA . LEU A 1 297 ? 9.655 7.065 -18.044 1.00 92.38 297 LEU A CA 1
ATOM 2323 C C . LEU A 1 297 ? 10.277 8.462 -18.125 1.00 92.38 297 LEU A C 1
ATOM 2325 O O . LEU A 1 297 ? 9.601 9.419 -18.508 1.00 92.38 297 LEU A O 1
ATOM 2329 N N . ALA A 1 298 ? 11.565 8.589 -17.801 1.00 90.06 298 ALA A N 1
ATOM 2330 C CA . ALA A 1 298 ? 12.246 9.874 -17.832 1.00 90.06 298 ALA A CA 1
ATOM 2331 C C . ALA A 1 298 ? 12.332 10.457 -19.252 1.00 90.06 298 ALA A C 1
ATOM 2333 O O . ALA A 1 298 ? 12.163 11.663 -19.441 1.00 90.06 298 ALA A O 1
ATOM 2334 N N . GLN A 1 299 ? 12.538 9.602 -20.256 1.00 91.88 299 GLN A N 1
ATOM 2335 C CA . GLN A 1 299 ? 12.522 9.985 -21.668 1.00 91.88 299 GLN A CA 1
ATOM 2336 C C . GLN A 1 299 ? 11.117 10.340 -22.164 1.00 91.88 299 GLN A C 1
ATOM 2338 O O . GLN A 1 299 ? 10.980 11.224 -23.010 1.00 91.88 299 GLN A O 1
ATOM 2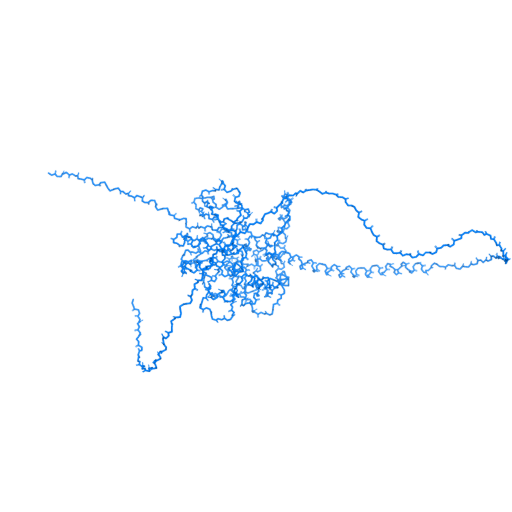343 N N . ARG A 1 300 ? 10.077 9.683 -21.636 1.00 93.88 300 ARG A N 1
ATOM 2344 C CA . ARG A 1 300 ? 8.676 9.944 -21.992 1.00 93.88 300 ARG A CA 1
ATOM 2345 C C . ARG A 1 300 ? 8.150 11.256 -21.398 1.00 93.88 300 ARG A C 1
ATOM 2347 O O . ARG A 1 300 ? 7.310 11.905 -22.017 1.00 93.88 300 ARG A O 1
ATOM 2354 N N . PHE A 1 301 ? 8.654 11.667 -20.232 1.00 92.38 301 PHE A N 1
ATOM 2355 C CA . PHE A 1 301 ? 8.207 12.863 -19.505 1.00 92.38 301 PHE A CA 1
ATOM 2356 C C . PHE A 1 301 ? 9.347 13.865 -19.212 1.00 92.38 301 PHE A C 1
ATOM 2358 O O . PHE A 1 301 ? 9.550 14.251 -18.057 1.00 92.38 301 PHE A O 1
ATOM 2365 N N . PRO A 1 302 ? 10.090 14.346 -20.226 1.00 91.12 302 PRO A N 1
ATOM 2366 C CA . PRO A 1 302 ? 11.321 15.108 -20.012 1.00 91.12 302 PRO A CA 1
ATOM 2367 C C . PRO A 1 302 ? 11.097 16.442 -19.285 1.00 91.12 302 PRO A C 1
ATOM 2369 O O . PRO A 1 302 ? 11.899 16.816 -18.431 1.00 91.12 302 PRO A O 1
ATOM 2372 N N . GLU A 1 303 ? 10.006 17.158 -19.573 1.00 91.06 303 GLU A N 1
ATOM 2373 C CA . GLU A 1 303 ? 9.706 18.437 -18.910 1.00 91.06 303 GLU A CA 1
ATOM 2374 C C . GLU A 1 303 ? 9.281 18.252 -17.450 1.00 91.06 303 GLU A C 1
ATOM 2376 O O . GLU A 1 303 ? 9.734 18.990 -16.575 1.00 91.06 303 GLU A O 1
ATOM 2381 N N . ALA A 1 304 ? 8.482 17.224 -17.159 1.00 89.69 304 ALA A N 1
ATOM 2382 C CA . ALA A 1 304 ? 8.097 16.887 -15.791 1.00 89.69 304 ALA A CA 1
ATOM 2383 C C . ALA A 1 304 ? 9.318 16.473 -14.952 1.00 89.69 304 ALA A C 1
ATOM 2385 O O . ALA A 1 304 ? 9.452 16.884 -13.802 1.00 89.69 304 ALA A O 1
ATOM 2386 N N . VAL A 1 305 ? 10.254 15.725 -15.547 1.00 87.19 305 VAL A N 1
ATOM 2387 C CA . VAL A 1 305 ? 11.528 15.370 -14.909 1.00 87.19 305 VAL A CA 1
ATOM 2388 C C . VAL A 1 305 ? 12.379 16.607 -14.629 1.00 87.19 305 VAL A C 1
ATOM 2390 O O . VAL A 1 305 ? 12.942 16.728 -13.542 1.00 87.19 305 VAL A O 1
ATOM 2393 N N . LYS A 1 306 ? 12.468 17.559 -15.566 1.00 84.56 306 LYS A N 1
ATOM 2394 C CA . LYS A 1 306 ? 13.182 18.824 -15.323 1.00 84.56 306 LYS A CA 1
ATOM 2395 C C . LYS A 1 306 ? 12.582 19.582 -14.139 1.00 84.56 306 LYS A C 1
ATOM 2397 O O . LYS A 1 306 ? 13.341 19.991 -13.265 1.00 84.56 306 LYS A O 1
ATOM 2402 N N . LYS A 1 307 ? 11.251 19.724 -14.088 1.00 82.94 307 LYS A N 1
ATOM 2403 C CA . LYS A 1 307 ? 10.543 20.365 -12.964 1.00 82.94 307 LYS A CA 1
ATOM 2404 C C . LYS A 1 307 ? 10.840 19.658 -11.642 1.00 82.94 307 LYS A C 1
ATOM 2406 O O . LYS A 1 307 ? 11.311 20.301 -10.712 1.00 82.94 307 LYS A O 1
ATOM 2411 N N . HIS A 1 308 ? 10.730 18.330 -11.619 1.00 81.69 308 HIS A N 1
ATOM 2412 C CA . HIS A 1 308 ? 11.076 17.510 -10.458 1.00 81.69 308 HIS A CA 1
ATOM 2413 C C . HIS A 1 308 ? 12.485 17.810 -9.913 1.00 81.69 308 HIS A C 1
ATOM 2415 O O . HIS A 1 308 ? 12.677 17.936 -8.705 1.00 81.69 308 HIS A O 1
ATOM 2421 N N . PHE A 1 309 ? 13.485 17.958 -10.790 1.00 75.06 309 PHE A N 1
ATOM 2422 C CA . PHE A 1 309 ? 14.850 18.290 -10.370 1.00 75.06 309 PHE A CA 1
ATOM 2423 C C . PHE A 1 309 ? 15.021 19.731 -9.889 1.00 75.06 309 PHE A C 1
ATOM 2425 O O . PHE A 1 309 ? 15.848 19.969 -9.007 1.00 75.06 309 PHE A O 1
ATOM 2432 N N . VAL A 1 310 ? 14.288 20.688 -10.461 1.00 73.06 310 VAL A N 1
ATOM 2433 C CA . VAL A 1 310 ? 14.277 22.073 -9.969 1.00 73.06 310 VAL A CA 1
ATOM 2434 C C . VAL A 1 310 ? 13.728 22.101 -8.545 1.00 73.06 310 VAL A C 1
ATOM 2436 O O . VAL A 1 310 ? 14.396 22.631 -7.659 1.00 73.06 310 VAL A O 1
ATOM 2439 N N . ASP A 1 311 ? 12.606 21.427 -8.303 1.00 67.69 311 ASP A N 1
ATOM 2440 C CA . ASP A 1 311 ? 11.984 21.344 -6.979 1.00 67.69 311 ASP A CA 1
ATOM 2441 C C . ASP A 1 311 ? 12.911 20.666 -5.962 1.00 67.69 311 ASP A C 1
ATOM 2443 O O . ASP A 1 311 ? 13.075 21.146 -4.842 1.00 67.69 311 ASP A O 1
ATOM 2447 N N . LEU A 1 312 ? 13.600 19.588 -6.360 1.00 68.38 312 LEU A N 1
ATOM 2448 C CA . LEU A 1 312 ? 14.594 18.934 -5.505 1.00 68.38 312 LEU A CA 1
ATOM 2449 C C . LEU A 1 312 ? 15.779 19.844 -5.161 1.00 68.38 312 LEU A C 1
ATOM 2451 O O . LEU A 1 312 ? 16.262 19.799 -4.031 1.00 68.38 312 LEU A O 1
ATOM 2455 N N . ARG A 1 313 ? 16.273 20.652 -6.109 1.00 60.28 313 ARG A N 1
ATOM 2456 C CA . ARG A 1 313 ? 17.370 21.598 -5.843 1.00 60.28 313 ARG A CA 1
ATOM 2457 C C . ARG A 1 313 ? 16.939 22.688 -4.871 1.00 60.28 313 ARG A C 1
ATOM 2459 O O . ARG A 1 313 ? 17.696 22.987 -3.953 1.00 60.28 313 ARG A O 1
ATOM 2466 N N . LEU A 1 314 ? 15.736 23.232 -5.051 1.00 58.22 314 LEU A N 1
ATOM 2467 C CA . LEU A 1 314 ? 15.156 24.220 -4.141 1.00 58.22 314 LEU A CA 1
ATOM 2468 C C . LEU A 1 314 ? 14.984 23.629 -2.730 1.00 58.22 314 LEU A C 1
ATOM 2470 O O . LEU A 1 314 ? 15.444 24.217 -1.751 1.00 58.22 314 LEU A O 1
ATOM 2474 N N . ALA A 1 315 ? 14.462 22.405 -2.630 1.00 58.62 315 ALA A N 1
ATOM 2475 C CA . ALA A 1 315 ? 14.322 21.704 -1.356 1.00 58.62 315 ALA A CA 1
ATOM 2476 C C . ALA A 1 315 ? 15.676 21.398 -0.684 1.00 58.62 315 ALA A C 1
ATOM 2478 O O . ALA A 1 315 ? 15.794 21.480 0.534 1.00 58.62 315 ALA A O 1
ATOM 2479 N N . GLN A 1 316 ? 16.728 21.076 -1.448 1.00 56.03 316 GLN A N 1
ATOM 2480 C CA . GLN A 1 316 ? 18.077 20.867 -0.900 1.00 56.03 316 GLN A CA 1
ATOM 2481 C C . GLN A 1 316 ? 18.712 22.164 -0.386 1.00 56.03 316 GLN A C 1
ATOM 2483 O O . GLN A 1 316 ? 19.384 22.143 0.646 1.00 56.03 316 GLN A O 1
ATOM 2488 N N . THR A 1 317 ? 18.490 23.299 -1.056 1.00 46.25 317 THR A N 1
ATOM 2489 C CA . THR A 1 317 ? 18.954 24.599 -0.546 1.00 46.25 317 THR A CA 1
ATOM 2490 C C . THR A 1 317 ? 18.275 24.986 0.767 1.00 46.25 317 THR A C 1
ATOM 2492 O O . THR A 1 317 ? 18.921 25.585 1.622 1.00 46.25 317 THR A O 1
ATOM 2495 N N . GLU A 1 318 ? 17.028 24.569 0.988 1.00 41.31 318 GLU A N 1
ATOM 2496 C CA . GLU A 1 318 ? 16.331 24.758 2.266 1.00 41.31 318 GLU A CA 1
ATOM 2497 C C . GLU A 1 318 ? 16.779 23.744 3.335 1.00 41.31 318 GLU A C 1
ATOM 2499 O O . GLU A 1 318 ? 17.053 24.126 4.474 1.00 41.31 318 GLU A O 1
ATOM 2504 N N . ALA A 1 319 ? 16.949 22.469 2.965 1.00 42.28 319 ALA A N 1
ATOM 2505 C CA . ALA A 1 319 ? 17.349 21.388 3.871 1.00 42.28 319 ALA A CA 1
ATOM 2506 C C . ALA A 1 319 ? 18.821 21.458 4.316 1.00 42.28 319 ALA A C 1
ATOM 2508 O O . ALA A 1 319 ? 19.156 21.012 5.409 1.00 42.28 319 ALA A O 1
ATOM 2509 N N . SER A 1 320 ? 19.709 22.072 3.525 1.00 32.22 320 SER A N 1
ATOM 2510 C CA . SER A 1 320 ? 21.116 22.297 3.905 1.00 32.22 320 SER A CA 1
ATOM 2511 C C . SER A 1 320 ? 21.308 23.224 5.122 1.00 32.22 320 SER A C 1
ATOM 2513 O O . SER A 1 320 ? 22.426 23.357 5.616 1.00 32.22 320 SER A O 1
ATOM 2515 N N . ARG A 1 321 ? 20.224 23.798 5.671 1.00 32.88 321 ARG A N 1
ATOM 2516 C CA . ARG A 1 321 ? 20.206 24.469 6.983 1.00 32.88 321 ARG A CA 1
ATOM 2517 C C . ARG A 1 321 ? 19.977 23.529 8.182 1.00 32.88 321 ARG A C 1
ATOM 2519 O O . ARG A 1 321 ? 20.133 23.984 9.308 1.00 32.88 321 ARG A O 1
ATOM 2526 N N . PHE A 1 322 ? 19.664 22.244 7.981 1.00 27.25 322 PHE A N 1
ATOM 2527 C CA . PHE A 1 322 ? 19.319 21.297 9.054 1.00 27.25 322 PHE A CA 1
ATOM 2528 C C . PHE A 1 322 ? 20.042 19.938 8.893 1.00 27.25 322 PHE A C 1
ATOM 2530 O O . PHE A 1 322 ? 19.517 18.989 8.332 1.00 27.25 322 PHE A O 1
ATOM 2537 N N . LEU A 1 323 ? 21.290 19.931 9.371 1.00 28.31 323 LEU A N 1
ATOM 2538 C CA . LEU A 1 323 ? 22.213 18.870 9.832 1.00 28.31 323 LEU A CA 1
ATOM 2539 C C . LEU A 1 323 ? 22.203 17.382 9.382 1.00 28.31 323 LEU A C 1
ATOM 2541 O O . LEU A 1 323 ? 21.209 16.740 9.070 1.00 28.31 323 LEU A O 1
ATOM 2545 N N . GLN A 1 324 ? 23.443 16.867 9.488 1.00 28.55 324 GLN A N 1
ATOM 2546 C CA . GLN A 1 324 ? 24.004 15.511 9.377 1.00 28.55 324 GLN A CA 1
ATOM 2547 C C . GLN A 1 324 ? 23.548 14.495 10.447 1.00 28.55 324 GLN A C 1
ATOM 2549 O O . GLN A 1 324 ? 23.357 14.878 11.596 1.00 28.55 324 GLN A O 1
ATOM 2554 N N . ALA A 1 325 ? 23.584 13.203 10.061 1.00 24.81 325 ALA A N 1
ATOM 2555 C CA . ALA A 1 325 ? 23.831 11.945 10.821 1.00 24.81 325 ALA A CA 1
ATOM 2556 C C . ALA A 1 325 ? 22.810 10.866 10.385 1.00 24.81 325 ALA A C 1
ATOM 2558 O O . ALA A 1 325 ? 21.689 11.212 10.054 1.00 24.81 325 ALA A O 1
ATOM 2559 N N . SER A 1 326 ? 23.018 9.547 10.367 1.00 23.83 326 SER A N 1
ATOM 2560 C CA . SER A 1 326 ? 24.151 8.613 10.463 1.00 23.83 326 SER A CA 1
ATOM 2561 C C . SER A 1 326 ? 23.633 7.227 9.988 1.00 23.83 326 SER A C 1
ATOM 2563 O O . SER A 1 326 ? 22.451 7.072 9.689 1.00 23.83 326 SER A O 1
ATOM 2565 N N . VAL A 1 327 ? 24.525 6.244 9.841 1.00 24.45 327 VAL A N 1
ATOM 2566 C CA . VAL A 1 327 ? 24.389 4.995 9.060 1.00 24.45 327 VAL A CA 1
ATOM 2567 C C . VAL A 1 327 ? 24.062 3.779 9.942 1.00 24.45 327 VAL A C 1
ATOM 2569 O O . VAL A 1 327 ? 24.773 3.586 10.920 1.00 24.45 327 VAL A O 1
ATOM 2572 N N . SER A 1 328 ? 23.103 2.912 9.551 1.00 23.64 328 SER A N 1
ATOM 2573 C CA . SER A 1 328 ? 23.105 1.440 9.793 1.00 23.64 328 SER A CA 1
ATOM 2574 C C . SER A 1 328 ? 21.829 0.707 9.287 1.00 23.64 328 SER A C 1
ATOM 2576 O O . SER A 1 328 ? 20.717 1.095 9.621 1.00 23.64 328 SER A O 1
ATOM 2578 N N . GLY A 1 329 ? 22.005 -0.381 8.510 1.00 24.48 329 GLY A N 1
ATOM 2579 C CA . GLY A 1 329 ? 21.352 -1.697 8.732 1.00 24.48 329 GLY A CA 1
ATOM 2580 C C . GLY A 1 329 ? 19.961 -2.048 8.161 1.00 24.48 329 GLY A C 1
ATOM 2581 O O . GLY A 1 329 ? 18.960 -1.710 8.778 1.00 24.48 329 GLY A O 1
ATOM 2582 N N . GLY A 1 330 ? 19.895 -2.837 7.059 1.00 24.17 330 GLY A N 1
ATOM 2583 C CA . GLY A 1 330 ? 18.728 -3.668 6.643 1.00 24.17 330 GLY A CA 1
ATOM 2584 C C . GLY A 1 330 ? 18.318 -3.596 5.148 1.00 24.17 330 GLY A C 1
ATOM 2585 O O . GLY A 1 330 ? 18.181 -2.506 4.596 1.00 24.17 330 GLY A O 1
ATOM 2586 N N . ILE A 1 331 ? 18.119 -4.746 4.493 1.00 32.09 331 ILE A N 1
ATOM 2587 C CA . ILE A 1 331 ? 18.033 -4.947 3.023 1.00 32.09 331 ILE A CA 1
ATOM 2588 C C . ILE A 1 331 ? 16.573 -5.053 2.502 1.00 32.09 331 ILE A C 1
ATOM 2590 O O . ILE A 1 331 ? 16.328 -5.419 1.359 1.00 32.09 331 ILE A O 1
ATOM 2594 N N . SER A 1 332 ? 15.564 -4.629 3.269 1.00 33.84 332 SER A N 1
ATOM 2595 C CA . SER A 1 332 ? 14.156 -4.650 2.812 1.00 33.84 332 SER A CA 1
ATOM 2596 C C . SER A 1 332 ? 13.813 -3.600 1.733 1.00 33.84 332 SER A C 1
ATOM 2598 O O . SER A 1 332 ? 12.717 -3.623 1.182 1.00 33.84 332 SER A O 1
ATOM 2600 N N . GLY A 1 333 ? 14.741 -2.689 1.407 1.00 35.03 333 GLY A N 1
ATOM 2601 C CA . GLY A 1 333 ? 14.561 -1.581 0.455 1.00 35.03 333 GLY A CA 1
ATOM 2602 C C . GLY A 1 333 ? 15.043 -1.844 -0.977 1.00 35.03 333 GLY A C 1
ATOM 2603 O O . GLY A 1 333 ? 15.291 -0.887 -1.710 1.00 35.03 333 GLY A O 1
ATOM 2604 N N . GLY A 1 334 ? 15.221 -3.107 -1.372 1.00 31.77 334 GLY A N 1
ATOM 2605 C CA . GLY A 1 334 ? 15.975 -3.501 -2.568 1.00 31.77 334 GLY A CA 1
ATOM 2606 C C . GLY A 1 334 ? 15.442 -3.056 -3.936 1.00 31.77 334 GLY A C 1
ATOM 2607 O O . GLY A 1 334 ? 16.125 -3.303 -4.923 1.00 31.77 334 GLY A O 1
ATOM 2608 N N . ILE A 1 335 ? 14.261 -2.431 -4.054 1.00 42.09 335 ILE A N 1
ATOM 2609 C CA . ILE A 1 335 ? 13.660 -2.231 -5.390 1.00 42.09 335 ILE A CA 1
ATOM 2610 C C . ILE A 1 335 ? 12.971 -0.897 -5.586 1.00 42.09 335 ILE A C 1
ATOM 2612 O O . ILE A 1 335 ? 13.085 -0.303 -6.650 1.00 42.09 335 ILE A O 1
ATOM 2616 N N . SER A 1 336 ? 12.282 -0.367 -4.589 1.00 40.62 336 SER A N 1
ATOM 2617 C CA . SER A 1 336 ? 11.625 0.932 -4.733 1.00 40.62 336 SER A CA 1
ATOM 2618 C C . SER A 1 336 ? 12.547 2.089 -4.303 1.00 40.62 336 SER A C 1
ATOM 2620 O O . SER A 1 336 ? 12.290 3.242 -4.636 1.00 40.62 336 SER A O 1
ATOM 2622 N N . GLY A 1 337 ? 13.715 1.794 -3.707 1.00 31.50 337 GLY A N 1
ATOM 2623 C CA . GLY A 1 337 ? 14.786 2.775 -3.462 1.00 31.50 337 GLY A CA 1
ATOM 2624 C C . GLY A 1 337 ? 15.496 3.316 -4.708 1.00 31.50 337 GLY A C 1
ATOM 2625 O O . GLY A 1 337 ? 16.340 4.205 -4.619 1.00 31.50 337 GLY A O 1
ATOM 2626 N N . GLY A 1 338 ? 15.149 2.789 -5.884 1.00 34.19 338 GLY A N 1
ATOM 2627 C CA . GLY A 1 338 ? 15.733 3.157 -7.167 1.00 34.19 338 GLY A CA 1
ATOM 2628 C C . GLY A 1 338 ? 15.022 4.286 -7.910 1.00 34.19 338 GLY A C 1
ATOM 2629 O O . GLY A 1 338 ? 15.427 4.585 -9.021 1.00 34.19 338 GLY A O 1
ATOM 2630 N N . ILE A 1 339 ? 13.986 4.932 -7.373 1.00 43.31 339 ILE A N 1
ATOM 2631 C CA . ILE A 1 339 ? 13.168 5.844 -8.194 1.00 43.31 339 ILE A CA 1
ATOM 2632 C C . ILE A 1 339 ? 13.909 7.163 -8.485 1.00 43.31 339 ILE A C 1
ATOM 2634 O O . ILE A 1 339 ? 14.182 7.487 -9.640 1.00 43.31 339 ILE A O 1
ATOM 2638 N N . SER A 1 340 ? 14.363 7.887 -7.458 1.00 38.16 340 SER A N 1
ATOM 2639 C CA . SER A 1 340 ? 15.231 9.061 -7.647 1.00 38.16 340 SER A CA 1
ATOM 2640 C C . SER A 1 340 ? 16.679 8.664 -7.965 1.00 38.16 340 SER A C 1
ATOM 2642 O O . SER A 1 340 ? 17.331 9.327 -8.771 1.00 38.16 340 SER A O 1
ATOM 2644 N N . GLY A 1 341 ? 17.169 7.546 -7.414 1.00 38.41 341 GLY A N 1
ATOM 2645 C CA . GLY A 1 341 ? 18.509 7.010 -7.693 1.00 38.41 341 GLY A CA 1
ATOM 2646 C C . GLY A 1 341 ? 18.682 6.432 -9.104 1.00 38.41 341 GLY A C 1
ATOM 2647 O O . GLY A 1 341 ? 19.774 6.490 -9.658 1.00 38.41 341 GLY A O 1
ATOM 2648 N N . GLY A 1 342 ? 17.618 5.917 -9.715 1.00 40.06 342 GLY A N 1
ATOM 2649 C CA . GLY A 1 342 ? 17.591 5.315 -11.049 1.00 40.06 342 GLY A CA 1
ATOM 2650 C C . GLY A 1 342 ? 17.363 6.341 -12.150 1.00 40.06 342 GLY A C 1
ATOM 2651 O O . GLY A 1 342 ? 18.034 6.266 -13.174 1.00 40.06 342 GLY A O 1
ATOM 2652 N N . ILE A 1 343 ? 16.534 7.368 -11.916 1.00 44.38 343 ILE A N 1
ATOM 2653 C CA . ILE A 1 343 ? 16.460 8.533 -12.815 1.00 44.38 343 ILE A CA 1
ATOM 2654 C C . ILE A 1 343 ? 17.788 9.310 -12.760 1.00 44.38 343 ILE A C 1
ATOM 2656 O O . ILE A 1 343 ? 18.372 9.612 -13.802 1.00 44.38 343 ILE A O 1
ATOM 2660 N N . ALA A 1 344 ? 18.340 9.561 -11.564 1.00 40.47 344 ALA A N 1
ATOM 2661 C CA . ALA A 1 344 ? 19.663 10.173 -11.426 1.00 40.47 344 ALA A CA 1
ATOM 2662 C C . ALA A 1 344 ? 20.783 9.278 -11.990 1.00 40.47 344 ALA A C 1
ATOM 2664 O O . ALA A 1 344 ? 21.682 9.779 -12.660 1.00 40.47 344 ALA A O 1
ATOM 2665 N N . GLY A 1 345 ? 20.724 7.962 -11.774 1.00 40.12 345 GLY A N 1
ATOM 2666 C CA . GLY A 1 345 ? 21.712 6.981 -12.229 1.00 40.12 345 GLY A CA 1
ATOM 2667 C C . GLY A 1 345 ? 21.698 6.745 -13.739 1.00 40.12 345 GLY A C 1
ATOM 2668 O O . GLY A 1 345 ? 22.765 6.660 -14.346 1.00 40.12 345 GLY A O 1
ATOM 2669 N N . GLY A 1 346 ? 20.519 6.719 -14.367 1.00 40.34 346 GLY A N 1
ATOM 2670 C CA . GLY A 1 346 ? 20.352 6.661 -15.821 1.00 40.34 346 GLY A CA 1
ATOM 2671 C C . GLY A 1 346 ? 20.886 7.923 -16.494 1.00 40.34 346 GLY A C 1
ATOM 2672 O O . GLY A 1 346 ? 21.712 7.850 -17.407 1.00 40.34 346 GLY A O 1
ATOM 2673 N N . ILE A 1 347 ? 20.543 9.099 -15.960 1.00 50.34 347 ILE A N 1
ATOM 2674 C CA . ILE A 1 347 ? 21.094 10.378 -16.426 1.00 50.34 347 ILE A CA 1
ATOM 2675 C C . ILE A 1 347 ? 22.612 10.430 -16.211 1.00 50.34 347 ILE A C 1
ATOM 2677 O O . ILE A 1 347 ? 23.331 10.839 -17.120 1.00 50.34 347 ILE A O 1
ATOM 2681 N N . TRP A 1 348 ? 23.134 9.963 -15.071 1.00 40.78 348 TRP A N 1
ATOM 2682 C CA . TRP A 1 348 ? 24.577 9.896 -14.811 1.00 40.78 348 TRP A CA 1
ATOM 2683 C C . TRP A 1 348 ? 25.284 8.915 -15.748 1.00 40.78 348 TRP A C 1
ATOM 2685 O O . TRP A 1 348 ? 26.389 9.192 -16.210 1.00 40.78 348 TRP A O 1
ATOM 2695 N N . TRP A 1 349 ? 24.640 7.805 -16.112 1.00 43.88 349 TRP A N 1
ATOM 2696 C CA . TRP A 1 349 ? 25.132 6.874 -17.124 1.00 43.88 349 TRP A CA 1
ATOM 2697 C C . TRP A 1 349 ? 25.193 7.528 -18.510 1.00 43.88 349 TRP A C 1
ATOM 2699 O O . TRP A 1 349 ? 26.223 7.439 -19.185 1.00 43.88 349 TRP A O 1
ATOM 2709 N N . HIS A 1 350 ? 24.154 8.265 -18.913 1.00 48.47 350 HIS A N 1
ATOM 2710 C CA . HIS A 1 350 ? 24.134 9.029 -20.162 1.00 48.47 350 HIS A CA 1
ATOM 2711 C C . HIS A 1 350 ? 25.163 10.166 -20.171 1.00 48.47 350 HIS A C 1
ATOM 2713 O O . HIS A 1 350 ? 25.911 10.293 -21.144 1.00 48.47 350 HIS A O 1
ATOM 2719 N N . LEU A 1 351 ? 25.279 10.934 -19.084 1.00 46.69 351 LEU A N 1
ATOM 2720 C CA . LEU A 1 351 ? 26.295 11.972 -18.899 1.00 46.69 351 LEU A CA 1
ATOM 2721 C C . LEU A 1 351 ? 27.695 11.376 -18.943 1.00 46.69 351 LEU A C 1
ATOM 2723 O O . LEU A 1 351 ? 28.523 11.872 -19.695 1.00 46.69 351 LEU A O 1
ATOM 2727 N N . ARG A 1 352 ? 27.961 10.276 -18.233 1.00 46.53 352 ARG A N 1
ATOM 2728 C CA . ARG A 1 352 ? 29.252 9.574 -18.246 1.00 46.53 352 ARG A CA 1
ATOM 2729 C C . ARG A 1 352 ? 29.586 9.044 -19.634 1.00 46.53 352 ARG A C 1
ATOM 2731 O O . ARG A 1 352 ? 30.718 9.206 -20.086 1.00 46.53 352 ARG A O 1
ATOM 2738 N N . ARG A 1 353 ? 28.618 8.463 -20.348 1.00 55.41 353 ARG A N 1
ATOM 2739 C CA . ARG A 1 353 ? 28.795 7.961 -21.720 1.00 55.41 353 ARG A CA 1
ATOM 2740 C C . ARG A 1 353 ? 29.034 9.105 -22.710 1.00 55.41 353 ARG A C 1
ATOM 2742 O O . ARG A 1 353 ? 29.877 8.973 -23.601 1.00 55.41 353 ARG A O 1
ATOM 2749 N N . HIS A 1 354 ? 28.344 10.233 -22.547 1.00 63.19 354 HIS A N 1
ATOM 2750 C CA . HIS A 1 354 ? 28.530 11.433 -23.361 1.00 63.19 354 HIS A CA 1
ATOM 2751 C C . HIS A 1 354 ? 29.878 12.107 -23.064 1.00 63.19 354 HIS A C 1
ATOM 2753 O O . HIS A 1 354 ? 30.637 12.365 -23.999 1.00 63.19 354 HIS A O 1
ATOM 2759 N N . LEU A 1 355 ? 30.245 12.284 -21.787 1.00 53.81 355 LEU A N 1
ATOM 2760 C CA . LEU A 1 355 ? 31.548 12.799 -21.355 1.00 53.81 355 LEU A CA 1
ATOM 2761 C C . LEU A 1 355 ? 32.681 11.901 -21.844 1.00 53.81 355 LEU A C 1
ATOM 2763 O O . LEU A 1 355 ? 33.630 12.408 -22.423 1.00 53.81 355 LEU A O 1
ATOM 2767 N N . GLN A 1 356 ? 32.587 10.577 -21.694 1.00 57.72 356 GLN A N 1
ATOM 2768 C CA . GLN A 1 356 ? 33.612 9.651 -22.187 1.00 57.72 356 GLN A CA 1
ATOM 2769 C C . GLN A 1 356 ? 33.782 9.742 -23.706 1.00 57.72 356 GLN A C 1
ATOM 2771 O O . GLN A 1 356 ? 34.912 9.747 -24.199 1.00 57.72 356 GLN A O 1
ATOM 2776 N N . ARG A 1 357 ? 32.684 9.837 -24.469 1.00 62.72 357 ARG A N 1
ATOM 2777 C CA . ARG A 1 357 ? 32.743 10.037 -25.927 1.00 62.72 357 ARG A CA 1
ATOM 2778 C C . ARG A 1 357 ? 33.360 11.391 -26.278 1.00 62.72 357 ARG A C 1
ATOM 2780 O O . ARG A 1 357 ? 34.184 11.455 -27.194 1.00 62.72 357 ARG A O 1
ATOM 2787 N N . HIS A 1 358 ? 33.007 12.446 -25.550 1.00 67.12 358 HIS A N 1
ATOM 2788 C CA . HIS A 1 358 ? 33.506 13.794 -25.791 1.00 67.12 358 HIS A CA 1
ATOM 2789 C C . HIS A 1 358 ? 34.986 13.936 -25.407 1.00 67.12 358 HIS A C 1
ATOM 2791 O O . HIS A 1 358 ? 35.768 14.426 -26.221 1.00 67.12 358 HIS A O 1
ATOM 2797 N N . LEU A 1 359 ? 35.406 13.425 -24.245 1.00 58.41 359 LEU A N 1
ATOM 2798 C CA . LEU A 1 359 ? 36.805 13.368 -23.810 1.00 58.41 359 LEU A CA 1
ATOM 2799 C C . LEU A 1 359 ? 37.647 12.516 -24.756 1.00 58.41 359 LEU A C 1
ATOM 2801 O O . LEU A 1 359 ? 38.706 12.968 -25.172 1.00 58.41 359 LEU A O 1
ATOM 2805 N N . ARG A 1 360 ? 37.183 11.329 -25.180 1.00 64.12 360 ARG A N 1
ATOM 2806 C CA . ARG A 1 360 ? 37.922 10.509 -26.163 1.00 64.12 360 ARG A CA 1
ATOM 2807 C C . ARG A 1 360 ? 38.121 11.243 -27.488 1.00 64.12 360 ARG A C 1
ATOM 2809 O O . ARG A 1 360 ? 39.213 11.188 -28.053 1.00 64.12 360 ARG A O 1
ATOM 2816 N N . ARG A 1 361 ? 37.095 11.941 -27.990 1.00 67.06 361 ARG A N 1
ATOM 2817 C CA . ARG A 1 361 ? 37.199 12.757 -29.214 1.00 67.06 361 ARG A CA 1
ATOM 2818 C C . ARG A 1 361 ? 38.137 13.950 -29.015 1.00 67.06 361 ARG A C 1
ATOM 2820 O O . ARG A 1 361 ? 38.946 14.226 -29.900 1.00 67.06 361 ARG A O 1
ATOM 2827 N N . HIS A 1 362 ? 38.064 14.618 -27.867 1.00 65.75 362 HIS A N 1
ATOM 2828 C CA . HIS A 1 362 ? 38.875 15.795 -27.565 1.00 65.75 362 HIS A CA 1
ATOM 2829 C C . HIS A 1 362 ? 40.352 15.438 -27.332 1.00 65.75 362 HIS A C 1
ATOM 2831 O O . HIS A 1 362 ? 41.220 16.078 -27.923 1.00 65.75 362 HIS A O 1
ATOM 2837 N N . LEU A 1 363 ? 40.648 14.373 -26.578 1.00 63.53 363 LEU A N 1
ATOM 2838 C CA . LEU A 1 363 ? 42.000 13.839 -26.360 1.00 63.53 363 LEU A CA 1
ATOM 2839 C C . LEU A 1 363 ? 42.627 13.343 -27.669 1.00 63.53 363 LEU A C 1
ATOM 2841 O O . LEU A 1 363 ? 43.751 13.726 -27.989 1.00 63.53 363 LEU A O 1
ATOM 2845 N N . ARG A 1 364 ? 41.895 12.579 -28.499 1.00 65.69 364 ARG A N 1
ATOM 2846 C CA . ARG A 1 364 ? 42.409 12.142 -29.815 1.00 65.69 364 ARG A CA 1
ATOM 2847 C C . ARG A 1 364 ? 42.738 13.316 -30.740 1.00 65.69 364 ARG A C 1
ATOM 2849 O O . ARG A 1 364 ? 43.735 13.262 -31.460 1.00 65.69 364 ARG A O 1
ATOM 2856 N N . ARG A 1 365 ? 41.913 14.370 -30.745 1.00 67.38 365 ARG A N 1
ATOM 2857 C CA . ARG A 1 365 ? 42.102 15.527 -31.636 1.00 67.38 365 ARG A CA 1
ATOM 2858 C C . ARG A 1 365 ? 43.162 16.500 -31.127 1.00 67.38 365 ARG A C 1
ATOM 2860 O O . ARG A 1 365 ? 43.989 16.921 -31.925 1.00 67.38 365 ARG A O 1
ATOM 2867 N N . HIS A 1 366 ? 43.164 16.856 -29.844 1.00 62.81 366 HIS A N 1
ATOM 2868 C CA . HIS A 1 366 ? 44.093 17.858 -29.308 1.00 62.81 366 HIS A CA 1
ATOM 2869 C C . HIS A 1 366 ? 45.431 17.259 -28.889 1.00 62.81 366 HIS A C 1
ATOM 2871 O O . HIS A 1 366 ? 46.464 17.712 -29.381 1.00 62.81 366 HIS A O 1
ATOM 2877 N N . LEU A 1 367 ? 45.429 16.200 -28.073 1.00 60.19 367 LEU A N 1
ATOM 2878 C CA . LEU A 1 367 ? 46.665 15.574 -27.598 1.00 60.19 367 LEU A CA 1
ATOM 2879 C C . LEU A 1 367 ? 47.440 14.952 -28.768 1.00 60.19 367 LEU A C 1
ATOM 2881 O O . LEU A 1 367 ? 48.640 15.159 -28.910 1.00 60.19 367 LEU A O 1
ATOM 2885 N N . GLY A 1 368 ? 46.731 14.299 -29.696 1.00 64.62 368 GLY A N 1
ATOM 2886 C CA . GLY A 1 368 ? 47.331 13.716 -30.898 1.00 64.62 368 GLY A CA 1
ATOM 2887 C C . GLY A 1 368 ? 47.886 14.740 -31.899 1.00 64.62 368 GLY A C 1
ATOM 2888 O O . GLY A 1 368 ? 48.826 14.431 -32.631 1.00 64.62 368 GLY A O 1
ATOM 2889 N N . ARG A 1 369 ? 47.333 15.960 -31.972 1.00 66.62 369 ARG A N 1
ATOM 2890 C CA . ARG A 1 369 ? 47.913 17.053 -32.780 1.00 66.62 369 ARG A CA 1
ATOM 2891 C C . ARG A 1 369 ? 49.098 17.693 -32.065 1.00 66.62 369 ARG A C 1
ATOM 2893 O O . ARG A 1 369 ? 50.085 18.025 -32.719 1.00 66.62 369 ARG A O 1
ATOM 2900 N N . HIS A 1 370 ? 49.016 17.836 -30.744 1.00 67.31 370 HIS A N 1
ATOM 2901 C CA . HIS A 1 370 ? 50.076 18.431 -29.945 1.00 67.31 370 HIS A CA 1
ATOM 2902 C C . HIS A 1 370 ? 51.325 17.543 -29.907 1.00 67.31 370 HIS A C 1
ATOM 2904 O O . HIS A 1 370 ? 52.407 18.049 -30.201 1.00 67.31 370 HIS A O 1
ATOM 2910 N N . LEU A 1 371 ? 51.179 16.231 -29.674 1.00 60.69 371 LEU A N 1
ATOM 2911 C CA . LEU A 1 371 ? 52.295 15.278 -29.720 1.00 60.69 371 LEU A CA 1
ATOM 2912 C C . LEU A 1 371 ? 52.955 15.253 -31.101 1.00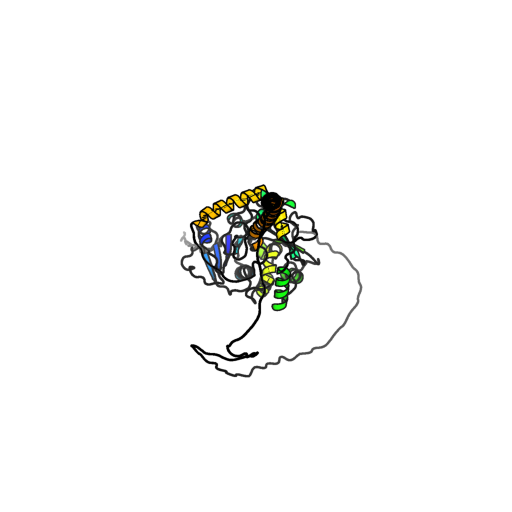 60.69 371 LEU A C 1
ATOM 2914 O O . LEU A 1 371 ? 54.174 15.323 -31.200 1.00 60.69 371 LEU A O 1
ATOM 2918 N N . ARG A 1 372 ? 52.165 15.231 -32.186 1.00 68.12 372 ARG A N 1
ATOM 2919 C CA . ARG A 1 372 ? 52.707 15.242 -33.557 1.00 68.12 372 ARG A CA 1
ATOM 2920 C C . ARG A 1 372 ? 53.479 16.518 -33.887 1.00 68.12 372 ARG A C 1
ATOM 2922 O O . ARG A 1 372 ? 54.505 16.441 -34.556 1.00 68.12 372 ARG A O 1
ATOM 2929 N N . ARG A 1 373 ? 53.025 17.685 -33.419 1.00 67.75 373 ARG A N 1
ATOM 2930 C CA . ARG A 1 373 ? 53.778 18.944 -33.569 1.00 67.75 373 ARG A CA 1
ATOM 2931 C C . ARG A 1 373 ? 55.042 18.957 -32.715 1.00 67.75 373 ARG A C 1
ATOM 2933 O O . ARG A 1 373 ? 56.061 19.463 -33.172 1.00 67.75 373 ARG A O 1
ATOM 2940 N N . HIS A 1 374 ? 54.985 18.398 -31.509 1.00 64.12 374 HIS A N 1
ATOM 2941 C CA . HIS A 1 374 ? 56.118 18.389 -30.590 1.00 64.12 374 HIS A CA 1
ATOM 2942 C C . HIS A 1 374 ? 57.229 17.435 -31.055 1.00 64.12 374 HIS A C 1
ATOM 2944 O O . HIS A 1 374 ? 58.388 17.841 -31.115 1.00 64.12 374 HIS A O 1
ATOM 2950 N N . LEU A 1 375 ? 56.867 16.229 -31.507 1.00 60.72 375 LEU A N 1
ATOM 2951 C CA . LEU A 1 375 ? 57.786 15.251 -32.102 1.00 60.72 375 LEU A CA 1
ATOM 2952 C C . LEU A 1 375 ? 58.425 15.767 -33.399 1.00 60.72 375 LEU A C 1
ATOM 2954 O O . LEU A 1 375 ? 59.631 15.635 -33.580 1.00 60.72 375 LEU A O 1
ATOM 2958 N N . ARG A 1 376 ? 57.663 16.443 -34.274 1.00 64.56 376 ARG A N 1
ATOM 2959 C CA . ARG A 1 376 ? 58.219 17.072 -35.491 1.00 64.56 376 ARG A CA 1
ATOM 2960 C C . ARG A 1 376 ? 59.208 18.205 -35.200 1.00 64.56 376 ARG A C 1
ATOM 2962 O O . ARG A 1 376 ? 60.086 18.449 -36.021 1.00 64.56 376 ARG A O 1
ATOM 2969 N N . ARG A 1 377 ? 59.068 18.904 -34.067 1.00 60.97 377 ARG A N 1
ATOM 2970 C CA . ARG A 1 377 ? 60.010 19.953 -33.640 1.00 60.97 377 ARG A CA 1
ATOM 2971 C C . ARG A 1 377 ? 61.291 19.371 -33.045 1.00 60.97 377 ARG A C 1
ATOM 2973 O O . ARG A 1 377 ? 62.356 19.915 -33.309 1.00 60.97 377 ARG A O 1
ATOM 2980 N N . HIS A 1 378 ? 61.206 18.259 -32.313 1.00 55.25 378 HIS A N 1
ATOM 2981 C CA . HIS A 1 378 ? 62.393 17.600 -31.756 1.00 55.25 378 HIS A CA 1
ATOM 2982 C C . HIS A 1 378 ? 63.196 16.809 -32.793 1.00 55.25 378 HIS A C 1
ATOM 2984 O O . HIS A 1 378 ? 64.419 16.815 -32.736 1.00 55.25 378 HIS A O 1
ATOM 2990 N N . LEU A 1 379 ? 62.545 16.215 -33.795 1.00 55.00 379 LEU A N 1
ATOM 2991 C CA . LEU A 1 379 ? 63.227 15.437 -34.840 1.00 55.00 379 LEU A CA 1
ATOM 2992 C C . LEU A 1 379 ? 63.858 16.289 -35.962 1.00 55.00 379 LEU A C 1
ATOM 2994 O O . LEU A 1 379 ? 64.466 15.736 -36.871 1.00 55.00 379 LEU A O 1
ATOM 2998 N N . ARG A 1 380 ? 63.736 17.626 -35.922 1.00 53.22 380 ARG A N 1
ATOM 2999 C CA . ARG A 1 380 ? 64.327 18.553 -36.914 1.00 53.22 380 ARG A CA 1
ATOM 3000 C C . ARG A 1 380 ? 65.569 19.309 -36.429 1.00 53.22 380 ARG A C 1
ATOM 3002 O O . ARG A 1 380 ? 66.095 20.126 -37.175 1.00 53.22 380 ARG A O 1
ATOM 3009 N N . ARG A 1 381 ? 66.065 19.052 -35.214 1.00 49.22 381 ARG A N 1
ATOM 3010 C CA . ARG A 1 381 ? 67.336 19.622 -34.736 1.00 49.22 381 ARG A CA 1
ATOM 3011 C C . ARG A 1 381 ? 68.443 18.568 -34.740 1.00 49.22 381 ARG A C 1
ATOM 3013 O O . ARG A 1 381 ? 68.673 17.895 -33.744 1.00 49.22 381 ARG A O 1
ATOM 3020 N N . ARG A 1 382 ? 69.148 18.478 -35.866 1.00 43.06 382 ARG A N 1
ATOM 3021 C CA . ARG A 1 382 ? 70.559 18.073 -35.940 1.00 43.06 382 ARG A CA 1
ATOM 3022 C C . ARG A 1 382 ? 71.247 18.923 -37.008 1.00 43.06 382 ARG A C 1
ATOM 3024 O O . ARG A 1 382 ? 70.785 18.915 -38.146 1.00 43.06 382 ARG A O 1
ATOM 3031 N N . PRO A 1 383 ? 72.355 19.589 -36.658 1.00 43.50 383 PRO A N 1
ATOM 3032 C CA . PRO A 1 383 ? 73.474 19.748 -37.572 1.00 43.50 383 PRO A CA 1
ATOM 3033 C C . PRO A 1 383 ? 74.715 18.998 -37.061 1.00 43.50 383 PRO A C 1
ATOM 3035 O O . PRO A 1 383 ? 75.124 19.123 -35.911 1.00 43.50 383 PRO A O 1
ATOM 3038 N N . SER A 1 384 ? 75.218 18.163 -37.964 1.00 37.78 384 SER A N 1
ATOM 3039 C CA . SER A 1 384 ? 76.604 17.816 -38.315 1.00 37.78 384 SER A CA 1
ATOM 3040 C C . SER A 1 384 ? 77.826 18.333 -37.516 1.00 37.78 384 SER A C 1
ATOM 3042 O O . SER A 1 384 ? 78.066 19.532 -37.446 1.00 37.78 384 SER A O 1
ATOM 3044 N N . ASN A 1 385 ? 78.673 17.342 -37.187 1.00 37.03 385 ASN A N 1
ATOM 3045 C CA . ASN A 1 385 ? 80.114 17.155 -37.488 1.00 37.03 385 ASN A CA 1
ATOM 3046 C C . ASN A 1 385 ? 81.293 17.733 -36.666 1.00 37.03 385 ASN A C 1
ATOM 3048 O O . ASN A 1 385 ? 81.389 18.925 -36.410 1.00 37.03 385 ASN A O 1
ATOM 3052 N N . HIS A 1 386 ? 82.265 16.801 -36.538 1.00 36.12 386 HIS A N 1
ATOM 3053 C CA . HIS A 1 386 ? 83.739 16.865 -36.401 1.00 36.12 386 HIS A CA 1
ATOM 3054 C C . HIS A 1 386 ? 84.372 17.028 -35.012 1.00 36.12 386 HIS A C 1
ATOM 3056 O O . HIS A 1 386 ? 83.824 17.716 -34.168 1.00 36.12 386 HIS A O 1
ATOM 3062 N N . ASN A 1 387 ? 85.600 16.557 -34.741 1.00 35.25 387 ASN A N 1
ATOM 3063 C CA . ASN A 1 387 ? 86.413 15.353 -35.046 1.00 35.25 387 ASN A CA 1
ATOM 3064 C C . ASN A 1 387 ? 87.718 15.503 -34.201 1.00 35.25 387 ASN A C 1
ATOM 3066 O O . ASN A 1 387 ? 88.012 16.628 -33.808 1.00 35.25 387 ASN A O 1
ATOM 3070 N N . HIS A 1 388 ? 88.517 14.427 -34.047 1.00 34.62 388 HIS A N 1
ATOM 3071 C CA . HIS A 1 388 ? 89.934 14.360 -33.559 1.00 34.62 388 HIS A CA 1
ATOM 3072 C C . HIS A 1 388 ? 90.198 14.356 -32.030 1.00 34.62 388 HIS A C 1
ATOM 3074 O O . HIS A 1 388 ? 89.537 15.077 -31.301 1.00 34.62 388 HIS A O 1
ATOM 3080 N N . HIS A 1 389 ? 91.184 13.643 -31.451 1.00 32.19 389 HIS A N 1
ATOM 3081 C CA . HIS A 1 389 ? 92.117 12.566 -31.861 1.00 32.19 389 HIS A CA 1
ATOM 3082 C C . HIS A 1 389 ? 92.815 11.983 -30.595 1.00 32.19 389 HIS A C 1
ATOM 3084 O O . HIS A 1 389 ? 92.993 12.716 -29.629 1.00 32.19 389 HIS A O 1
ATOM 3090 N N . GLY A 1 390 ? 93.314 10.733 -30.671 1.00 27.81 390 GLY A N 1
ATOM 3091 C CA . GLY A 1 390 ? 94.400 10.154 -29.837 1.00 27.81 390 GLY A CA 1
ATOM 3092 C C . GLY A 1 390 ? 93.930 9.336 -28.619 1.00 27.81 390 GLY A C 1
ATOM 3093 O O . GLY A 1 390 ? 93.027 9.762 -27.922 1.00 27.81 390 GLY A O 1
ATOM 3094 N N . GLY A 1 391 ? 94.445 8.155 -28.265 1.00 28.58 391 GLY A N 1
ATOM 3095 C CA . GLY A 1 391 ? 95.541 7.320 -28.761 1.00 28.58 391 GLY A CA 1
ATOM 3096 C C . GLY A 1 391 ? 96.062 6.424 -27.613 1.00 28.58 391 GLY A C 1
ATOM 3097 O O . GLY A 1 391 ? 96.221 6.909 -26.502 1.00 28.58 391 GLY A O 1
ATOM 3098 N N . PHE A 1 392 ? 96.374 5.163 -27.937 1.00 28.62 392 PHE A N 1
ATOM 3099 C CA . PHE A 1 392 ? 97.269 4.200 -27.255 1.00 28.62 392 PHE A CA 1
ATOM 3100 C C . PHE A 1 392 ? 96.821 3.260 -26.103 1.00 28.62 392 PHE A C 1
ATOM 3102 O O . PHE A 1 392 ? 96.130 3.618 -25.158 1.00 28.62 392 PHE A O 1
ATOM 3109 N N . ASN A 1 393 ? 97.303 2.015 -26.271 1.00 32.44 393 ASN A N 1
ATOM 3110 C CA . ASN A 1 393 ? 97.203 0.773 -25.488 1.00 32.44 393 ASN A CA 1
ATOM 3111 C C . ASN A 1 393 ? 98.095 0.740 -24.226 1.00 32.44 393 ASN A C 1
ATOM 3113 O O . ASN A 1 393 ? 99.142 1.381 -24.221 1.00 32.44 393 ASN A O 1
ATOM 3117 N N . GLY A 1 394 ? 97.805 -0.182 -23.287 1.00 29.55 394 GLY A N 1
ATOM 3118 C CA . GLY A 1 394 ? 98.859 -0.853 -22.496 1.00 29.55 394 GLY A CA 1
ATOM 3119 C C . GLY A 1 394 ? 98.511 -1.355 -21.081 1.00 29.55 394 GLY A C 1
ATOM 3120 O O . GLY A 1 394 ? 98.510 -0.575 -20.146 1.00 29.55 394 GLY A O 1
ATOM 3121 N N . HIS A 1 395 ? 98.293 -2.672 -20.964 1.00 30.91 395 HIS A N 1
ATOM 3122 C CA . HIS A 1 395 ? 98.704 -3.637 -19.917 1.00 30.91 395 HIS A CA 1
ATOM 3123 C C . HIS A 1 395 ? 98.683 -3.378 -18.381 1.00 30.91 395 HIS A C 1
ATOM 3125 O O . HIS A 1 395 ? 99.404 -2.545 -17.855 1.00 30.91 395 HIS A O 1
ATOM 3131 N N . ASN A 1 396 ? 98.006 -4.333 -17.714 1.00 31.19 396 ASN A N 1
ATOM 3132 C CA . ASN A 1 396 ? 98.380 -5.193 -16.566 1.00 31.19 396 ASN A CA 1
ATOM 3133 C C . ASN A 1 396 ? 98.697 -4.688 -15.131 1.00 31.19 396 ASN A C 1
ATOM 3135 O O . ASN A 1 396 ? 99.560 -3.852 -14.901 1.00 31.19 396 ASN A O 1
ATOM 3139 N N . HIS A 1 397 ? 98.136 -5.498 -14.214 1.00 31.83 397 HIS A N 1
ATOM 3140 C CA . HIS A 1 397 ? 98.597 -5.982 -12.897 1.00 31.83 397 HIS A CA 1
ATOM 3141 C C . HIS A 1 397 ? 98.087 -5.351 -11.578 1.00 31.83 397 HIS A C 1
ATOM 3143 O O . HIS A 1 397 ? 98.382 -4.216 -11.230 1.00 31.83 397 HIS A O 1
ATOM 3149 N N . ASP A 1 398 ? 97.393 -6.241 -10.849 1.00 31.94 398 ASP A N 1
ATOM 3150 C CA . ASP A 1 398 ? 97.458 -6.587 -9.420 1.00 31.94 398 ASP A CA 1
ATOM 3151 C C . ASP A 1 398 ? 96.889 -5.681 -8.314 1.00 31.94 398 ASP A C 1
ATOM 3153 O O . ASP A 1 398 ? 97.304 -4.548 -8.103 1.00 31.94 398 ASP A O 1
ATOM 3157 N N . GLY A 1 399 ? 96.056 -6.314 -7.467 1.00 29.62 399 GLY A N 1
ATOM 3158 C CA . GLY A 1 399 ? 96.215 -6.201 -6.013 1.00 29.62 399 GLY A CA 1
ATOM 3159 C C . GLY A 1 399 ? 94.965 -5.928 -5.167 1.00 29.62 399 GLY A C 1
ATOM 3160 O O . GLY A 1 399 ? 94.664 -4.781 -4.873 1.00 29.62 399 GLY A O 1
ATOM 3161 N N . GLY A 1 400 ? 94.363 -6.997 -4.624 1.00 28.59 400 GLY A N 1
ATOM 3162 C CA . GLY A 1 400 ? 93.923 -7.028 -3.219 1.00 28.59 400 GLY A CA 1
ATOM 3163 C C . GLY A 1 400 ? 92.445 -6.769 -2.890 1.00 28.59 400 GLY A C 1
ATOM 3164 O O . GLY A 1 400 ? 91.922 -5.689 -3.129 1.00 28.59 400 GLY A O 1
ATOM 3165 N N . GLY A 1 401 ? 91.821 -7.729 -2.189 1.00 29.69 401 GLY A N 1
ATOM 3166 C CA . GLY A 1 401 ? 90.783 -7.405 -1.200 1.00 29.69 401 GLY A CA 1
ATOM 3167 C C . GLY A 1 401 ? 89.531 -8.287 -1.154 1.00 29.69 401 GLY A C 1
ATOM 3168 O O . GLY A 1 401 ? 88.478 -7.864 -1.600 1.00 29.69 401 GLY A O 1
ATOM 3169 N N . PHE A 1 402 ? 89.649 -9.454 -0.515 1.00 30.48 402 PHE A N 1
ATOM 3170 C CA . PHE A 1 402 ? 88.625 -10.106 0.325 1.00 30.48 402 PHE A CA 1
ATOM 3171 C C . PHE A 1 402 ? 87.242 -10.531 -0.241 1.00 30.48 402 PHE A C 1
ATOM 3173 O O . PHE A 1 402 ? 86.288 -9.770 -0.333 1.00 30.48 402 PHE A O 1
ATOM 3180 N N . SER A 1 403 ? 87.159 -11.858 -0.430 1.00 30.75 403 SER A N 1
ATOM 3181 C CA . SER A 1 403 ? 86.133 -12.817 0.039 1.00 30.75 403 SER A CA 1
ATOM 3182 C C . SER A 1 403 ? 84.649 -12.676 -0.348 1.00 30.75 403 SER A C 1
ATOM 3184 O O . SER A 1 403 ? 83.879 -11.914 0.227 1.00 30.75 403 SER A O 1
ATOM 3186 N N . ASN A 1 404 ? 84.257 -13.618 -1.213 1.00 30.03 404 ASN A N 1
ATOM 3187 C CA . ASN A 1 404 ? 82.940 -14.245 -1.373 1.00 30.03 404 ASN A CA 1
ATOM 3188 C C . ASN A 1 404 ? 82.343 -14.792 -0.058 1.00 30.03 404 ASN A C 1
ATOM 3190 O O . ASN A 1 404 ? 83.061 -15.451 0.687 1.00 30.03 404 ASN A O 1
ATOM 3194 N N . HIS A 1 405 ? 81.011 -14.736 0.087 1.00 31.56 405 HIS A N 1
ATOM 3195 C CA . HIS A 1 405 ? 80.200 -15.957 0.228 1.00 31.56 405 HIS A CA 1
ATOM 3196 C C . HIS A 1 405 ? 78.696 -15.745 -0.035 1.00 31.56 405 HIS A C 1
ATOM 3198 O O . HIS A 1 405 ? 78.068 -14.803 0.440 1.00 31.56 405 HIS A O 1
ATOM 3204 N N . ASN A 1 406 ? 78.153 -16.689 -0.809 1.00 31.09 406 ASN A N 1
ATOM 3205 C CA . ASN A 1 406 ? 76.740 -16.992 -1.035 1.00 31.09 406 ASN A CA 1
ATOM 3206 C C . ASN A 1 406 ? 76.064 -17.518 0.248 1.00 31.09 406 ASN A C 1
ATOM 3208 O O . ASN A 1 406 ? 76.714 -18.235 0.998 1.00 31.09 406 ASN A O 1
ATOM 3212 N N . HIS A 1 407 ? 74.751 -17.314 0.429 1.00 30.52 407 HIS A N 1
ATOM 3213 C CA . HIS A 1 407 ? 73.699 -18.321 0.161 1.00 30.52 407 HIS A CA 1
ATOM 3214 C C . HIS A 1 407 ? 72.342 -18.019 0.836 1.00 30.52 407 HIS A C 1
ATOM 3216 O O . HIS A 1 407 ? 72.256 -17.456 1.918 1.00 30.52 407 HIS A O 1
ATOM 3222 N N . HIS A 1 408 ? 71.301 -18.453 0.116 1.00 29.91 408 HIS A N 1
ATOM 3223 C CA . HIS A 1 408 ? 69.963 -18.929 0.492 1.00 29.91 408 HIS A CA 1
ATOM 3224 C C . HIS A 1 408 ? 69.452 -18.880 1.949 1.00 29.91 408 HIS A C 1
ATOM 3226 O O . HIS A 1 408 ? 70.034 -19.481 2.839 1.00 29.91 408 HIS A O 1
ATOM 3232 N N . GLY A 1 409 ? 68.181 -18.461 2.067 1.00 26.83 409 GLY A N 1
ATOM 3233 C CA . GLY A 1 409 ? 67.091 -19.383 2.433 1.00 26.83 409 GLY A CA 1
ATOM 3234 C C . GLY A 1 409 ? 66.491 -19.290 3.846 1.00 26.83 409 GLY A C 1
ATOM 3235 O O . GLY A 1 409 ? 67.196 -19.416 4.832 1.00 26.83 409 GLY A O 1
ATOM 3236 N N . GLY A 1 410 ? 65.151 -19.238 3.904 1.00 26.84 410 GLY A N 1
ATOM 3237 C CA . GLY A 1 410 ? 64.369 -20.061 4.843 1.00 26.84 410 GLY A CA 1
ATOM 3238 C C . GLY A 1 410 ? 63.855 -19.449 6.15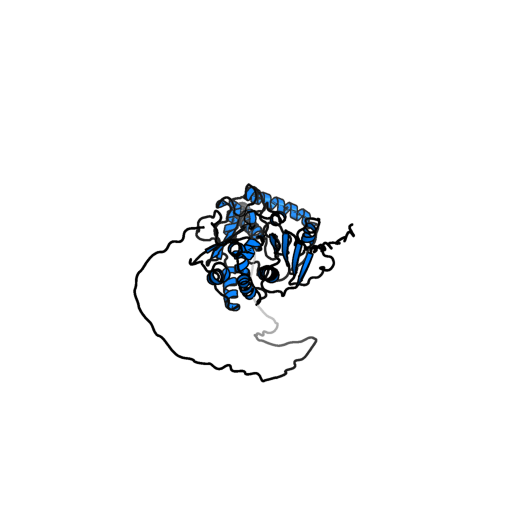7 1.00 26.84 410 GLY A C 1
ATOM 3239 O O . GLY A 1 410 ? 64.588 -19.343 7.122 1.00 26.84 410 GLY A O 1
ATOM 3240 N N . PHE A 1 411 ? 62.537 -19.204 6.173 1.00 28.69 411 PHE A N 1
ATOM 3241 C CA . PHE A 1 411 ? 61.526 -19.554 7.194 1.00 28.69 411 PHE A CA 1
ATOM 3242 C C . PHE A 1 411 ? 61.651 -19.214 8.705 1.00 28.69 411 PHE A C 1
ATOM 3244 O O . PHE A 1 411 ? 62.576 -19.614 9.396 1.00 28.69 411 PHE A O 1
ATOM 3251 N N . ASN A 1 412 ? 60.488 -18.741 9.194 1.00 30.27 412 ASN A N 1
ATOM 3252 C CA . ASN A 1 412 ? 59.827 -18.931 10.502 1.00 30.27 412 ASN A CA 1
ATOM 3253 C C . ASN A 1 412 ? 60.225 -18.105 11.740 1.00 30.27 412 ASN A C 1
ATOM 3255 O O . ASN A 1 412 ? 61.361 -18.129 12.192 1.00 30.27 412 ASN A O 1
ATOM 3259 N N . GLY A 1 413 ? 59.181 -17.577 12.405 1.00 27.33 413 GLY A N 1
ATOM 3260 C CA . GLY A 1 413 ? 59.044 -17.691 13.865 1.00 27.33 413 GLY A CA 1
ATOM 3261 C C . GLY A 1 413 ? 58.616 -16.440 14.646 1.00 27.33 413 GLY A C 1
ATOM 3262 O O . GLY A 1 413 ? 59.447 -15.585 14.898 1.00 27.33 413 GLY A O 1
ATOM 3263 N N . HIS A 1 414 ? 57.352 -16.450 15.108 1.00 30.98 414 HIS A N 1
ATOM 3264 C CA . HIS A 1 414 ? 56.852 -16.072 16.456 1.00 30.98 414 HIS A CA 1
ATOM 3265 C C . HIS A 1 414 ? 57.026 -14.633 17.011 1.00 30.98 414 HIS A C 1
ATOM 3267 O O . HIS A 1 414 ? 58.118 -14.095 17.072 1.00 30.98 414 HIS A O 1
ATOM 3273 N N . ASN A 1 415 ? 55.915 -13.923 17.282 1.00 29.67 415 ASN A N 1
ATOM 3274 C CA . ASN A 1 415 ? 55.105 -13.806 18.530 1.00 29.67 415 ASN A CA 1
ATOM 3275 C C . ASN A 1 415 ? 55.617 -12.760 19.542 1.00 29.67 415 ASN A C 1
ATOM 3277 O O . ASN A 1 415 ? 56.769 -12.823 19.943 1.00 29.67 415 ASN A O 1
ATOM 3281 N N . HIS A 1 416 ? 54.709 -11.875 19.985 1.00 31.45 416 HIS A N 1
ATOM 3282 C CA . HIS A 1 416 ? 54.389 -11.481 21.382 1.00 31.45 416 HIS A CA 1
ATOM 3283 C C . HIS A 1 416 ? 53.355 -10.324 21.332 1.00 31.45 416 HIS A C 1
ATOM 3285 O O . HIS A 1 416 ? 53.525 -9.395 20.548 1.00 31.45 416 HIS A O 1
ATOM 3291 N N . ASP A 1 417 ? 52.135 -10.521 21.859 1.00 31.36 417 ASP A N 1
ATOM 3292 C CA . ASP A 1 417 ? 51.624 -10.141 23.208 1.00 31.36 417 ASP A CA 1
ATOM 3293 C C . ASP A 1 417 ? 51.501 -8.619 23.421 1.00 31.36 417 ASP A C 1
ATOM 3295 O O . ASP A 1 417 ? 52.391 -7.874 23.038 1.00 31.36 417 ASP A O 1
ATOM 3299 N N . GLY A 1 418 ? 50.469 -8.024 24.031 1.00 27.72 418 GLY A N 1
ATOM 3300 C CA . GLY A 1 418 ? 49.250 -8.421 24.761 1.00 27.72 418 GLY A CA 1
ATOM 3301 C C . GLY A 1 418 ? 48.421 -7.125 24.976 1.00 27.72 418 GLY A C 1
ATOM 3302 O O . GLY A 1 418 ? 48.788 -6.086 24.436 1.00 27.72 418 GLY A O 1
ATOM 3303 N N . GLY A 1 419 ? 47.304 -7.008 25.699 1.00 26.59 419 GLY A N 1
ATOM 3304 C CA . GLY A 1 419 ? 46.435 -7.858 26.522 1.00 26.59 419 GLY A CA 1
ATOM 3305 C C . GLY A 1 419 ? 45.094 -7.097 26.707 1.00 26.59 419 GLY A C 1
ATOM 3306 O O . GLY A 1 419 ? 45.036 -5.902 26.428 1.00 26.59 419 GLY A O 1
ATOM 3307 N N . GLY A 1 420 ? 43.955 -7.762 26.952 1.00 27.52 420 GLY A N 1
ATOM 3308 C CA . GLY A 1 420 ? 43.359 -8.006 28.289 1.00 27.52 420 GLY A CA 1
ATOM 3309 C C . GLY A 1 420 ? 42.242 -6.972 28.572 1.00 27.52 420 GLY A C 1
ATOM 3310 O O . GLY A 1 420 ? 42.396 -5.826 28.185 1.00 27.52 420 GLY A O 1
ATOM 3311 N N . PHE A 1 421 ? 41.072 -7.204 29.179 1.00 29.98 421 PHE A N 1
ATOM 3312 C CA . PHE A 1 421 ? 40.394 -8.263 29.950 1.00 29.98 421 PHE A CA 1
ATOM 3313 C C . PHE A 1 421 ? 38.866 -7.962 29.834 1.00 29.98 421 PHE A C 1
ATOM 3315 O O . PHE A 1 421 ? 38.500 -6.808 29.636 1.00 29.98 421 PHE A O 1
ATOM 3322 N N . SER A 1 422 ? 37.910 -8.898 29.921 1.00 28.69 422 SER A N 1
ATOM 3323 C CA . SER A 1 422 ? 37.339 -9.391 31.191 1.00 28.69 422 SER A CA 1
ATOM 3324 C C . SER A 1 422 ? 36.215 -10.431 30.961 1.00 28.69 422 SER A C 1
ATOM 3326 O O . SER A 1 422 ? 35.501 -10.404 29.962 1.00 28.69 422 SER A O 1
ATOM 3328 N N . HIS A 1 423 ? 36.092 -11.336 31.934 1.00 30.73 423 HIS A N 1
ATOM 3329 C CA . HIS A 1 423 ? 35.323 -12.582 32.045 1.00 30.73 423 HIS A CA 1
ATOM 3330 C C . HIS A 1 423 ? 33.812 -12.446 32.347 1.00 30.73 423 HIS A C 1
ATOM 3332 O O . HIS A 1 423 ? 33.434 -11.578 33.126 1.00 30.73 423 HIS A O 1
ATOM 3338 N N . ARG A 1 424 ? 33.000 -13.466 31.979 1.00 28.92 424 ARG A N 1
ATOM 3339 C CA . ARG A 1 424 ? 32.378 -14.409 32.957 1.00 28.92 424 ARG A CA 1
ATOM 3340 C C . ARG A 1 424 ? 31.623 -15.612 32.345 1.00 28.92 424 ARG A C 1
ATOM 3342 O O . ARG A 1 424 ? 30.686 -15.463 31.580 1.00 28.92 424 ARG A O 1
ATOM 3349 N N . HIS A 1 425 ? 32.085 -16.789 32.776 1.00 29.64 425 HIS A N 1
ATOM 3350 C CA . HIS A 1 425 ? 31.428 -18.048 33.173 1.00 29.64 425 HIS A CA 1
ATOM 3351 C C . HIS A 1 425 ? 30.144 -18.617 32.527 1.00 29.64 425 HIS A C 1
ATOM 3353 O O . HIS A 1 425 ? 29.060 -18.053 32.588 1.00 29.64 425 HIS A O 1
ATOM 3359 N N . LYS A 1 426 ? 30.308 -19.887 32.116 1.00 33.50 426 LYS A N 1
ATOM 3360 C CA . LYS A 1 426 ? 29.316 -20.967 31.970 1.00 33.50 426 LYS A CA 1
ATOM 3361 C C . LYS A 1 426 ? 28.633 -21.341 33.296 1.00 33.50 426 LYS A C 1
ATOM 3363 O O . LYS A 1 426 ? 29.318 -21.449 34.313 1.00 33.50 426 LYS A O 1
ATOM 3368 N N . SER A 1 427 ? 27.390 -21.808 33.199 1.00 27.78 427 SER A N 1
ATOM 3369 C CA . SER A 1 427 ? 26.893 -22.960 33.964 1.00 27.78 427 SER A CA 1
ATOM 3370 C C . SER A 1 427 ? 25.932 -23.805 33.114 1.00 27.78 427 SER A C 1
ATOM 3372 O O . SER A 1 427 ? 25.081 -23.290 32.396 1.00 27.78 427 SER A O 1
ATOM 3374 N N . ARG A 1 428 ? 26.148 -25.124 33.166 1.00 31.41 428 ARG A N 1
ATOM 3375 C CA . ARG A 1 428 ? 25.237 -26.186 32.721 1.00 31.41 428 ARG A CA 1
ATOM 3376 C C . ARG A 1 428 ? 24.176 -26.409 33.804 1.00 31.41 428 ARG A C 1
ATOM 3378 O O . ARG A 1 428 ? 24.490 -26.254 34.981 1.00 31.41 428 ARG A O 1
ATOM 3385 N N . GLY A 1 429 ? 22.998 -26.869 33.400 1.00 27.27 429 GLY A N 1
ATOM 3386 C CA . GLY A 1 429 ? 22.000 -27.482 34.271 1.00 27.27 429 GLY A CA 1
ATOM 3387 C C . GLY A 1 429 ? 21.062 -28.342 33.431 1.00 27.27 429 GLY A C 1
ATOM 3388 O O . GLY A 1 429 ? 20.300 -27.806 32.633 1.00 27.27 429 GLY A O 1
ATOM 3389 N N . ASP A 1 430 ? 21.192 -29.659 33.580 1.00 30.94 430 ASP A N 1
ATOM 3390 C CA . ASP A 1 430 ? 20.222 -30.665 33.152 1.00 30.94 430 ASP A CA 1
ATOM 3391 C C . ASP A 1 430 ? 18.864 -30.414 33.818 1.00 30.94 430 ASP A C 1
ATOM 3393 O O . ASP A 1 430 ? 18.824 -30.074 34.998 1.00 30.94 430 ASP A O 1
ATOM 3397 N N . HIS A 1 431 ? 17.767 -30.667 33.101 1.00 32.03 431 HIS A N 1
ATOM 3398 C CA . HIS A 1 431 ? 16.632 -31.395 33.665 1.00 32.03 431 HIS A CA 1
ATOM 3399 C C . HIS A 1 431 ? 15.812 -32.062 32.557 1.00 32.03 431 HIS A C 1
ATOM 3401 O O . HIS A 1 431 ? 15.347 -31.441 31.604 1.00 32.03 431 HIS A O 1
ATOM 3407 N N . ASP A 1 432 ? 15.705 -33.369 32.738 1.00 30.02 432 ASP A N 1
ATOM 3408 C CA . ASP A 1 432 ? 14.959 -34.363 31.990 1.00 30.02 432 ASP A CA 1
ATOM 3409 C C . ASP A 1 432 ? 13.473 -34.384 32.425 1.00 30.02 432 ASP A C 1
ATOM 3411 O O . ASP A 1 432 ? 13.130 -33.846 33.479 1.00 30.02 432 ASP A O 1
ATOM 3415 N N . LEU A 1 433 ? 12.656 -35.129 31.665 1.00 30.27 433 LEU A N 1
ATOM 3416 C CA . LEU A 1 433 ? 11.264 -35.578 31.902 1.00 30.27 433 LEU A CA 1
ATOM 3417 C C . LEU A 1 433 ? 10.117 -34.757 31.283 1.00 30.27 433 LEU A C 1
ATOM 3419 O O . LEU A 1 433 ? 9.763 -33.670 31.728 1.00 30.27 433 LEU A O 1
ATOM 3423 N N . GLY A 1 434 ? 9.414 -35.388 30.330 1.00 26.31 434 GLY A N 1
ATOM 3424 C CA . GLY A 1 434 ? 8.084 -34.931 29.908 1.00 26.31 434 GLY A CA 1
ATOM 3425 C C . GLY A 1 434 ? 7.471 -35.573 28.663 1.00 26.31 434 GLY A C 1
ATOM 3426 O O . GLY A 1 434 ? 6.778 -34.902 27.909 1.00 26.31 434 GLY A O 1
ATOM 3427 N N . ARG A 1 435 ? 7.725 -36.859 28.403 1.00 27.89 435 ARG A N 1
ATOM 3428 C CA . ARG A 1 435 ? 7.137 -37.620 27.289 1.00 27.89 435 ARG A CA 1
ATOM 3429 C C . ARG A 1 435 ? 5.641 -37.867 27.538 1.00 27.89 435 ARG A C 1
ATOM 3431 O O . ARG A 1 435 ? 5.308 -38.664 28.407 1.00 27.89 435 ARG A O 1
ATOM 3438 N N . ALA A 1 436 ? 4.753 -37.299 26.721 1.00 28.75 436 ALA A N 1
ATOM 3439 C CA . ALA A 1 436 ? 3.365 -37.754 26.607 1.00 28.75 436 ALA A CA 1
ATOM 3440 C C . ALA A 1 436 ? 3.060 -38.155 25.157 1.00 28.75 436 ALA A C 1
ATOM 3442 O O . ALA A 1 436 ? 2.921 -37.329 24.260 1.00 28.75 436 ALA A O 1
ATOM 3443 N N . LYS A 1 437 ? 3.001 -39.474 24.951 1.00 29.27 437 LYS A N 1
ATOM 3444 C CA . LYS A 1 437 ? 2.422 -40.135 23.781 1.00 29.27 437 LYS A CA 1
ATOM 3445 C C . LYS A 1 437 ? 0.919 -39.844 23.758 1.00 29.27 437 LYS A C 1
ATOM 3447 O O . LYS A 1 437 ? 0.255 -40.132 24.748 1.00 29.27 437 LYS A O 1
ATOM 3452 N N . LEU A 1 438 ? 0.376 -39.413 22.624 1.00 28.80 438 LEU A N 1
ATOM 3453 C CA . LEU A 1 438 ? -1.026 -39.666 22.298 1.00 28.80 438 LEU A CA 1
ATOM 3454 C C . LEU A 1 438 ? -1.071 -40.691 21.170 1.00 28.80 438 LEU A C 1
ATOM 3456 O O . LEU A 1 438 ? -0.482 -40.522 20.106 1.00 28.80 438 LEU A O 1
ATOM 3460 N N . GLN A 1 439 ? -1.682 -41.818 21.514 1.00 30.11 439 GLN A N 1
ATOM 3461 C CA . GLN A 1 439 ? -1.872 -42.985 20.678 1.00 30.11 439 GLN A CA 1
ATOM 3462 C C . GLN A 1 439 ? -2.966 -42.732 19.643 1.00 30.11 439 GLN A C 1
ATOM 3464 O O . GLN A 1 439 ? -3.986 -42.106 19.924 1.00 30.11 439 GLN A O 1
ATOM 3469 N N . ASN A 1 440 ? -2.738 -43.317 18.471 1.00 27.97 440 ASN A N 1
ATOM 3470 C CA . ASN A 1 440 ? -3.735 -43.636 17.464 1.00 27.97 440 ASN A CA 1
ATOM 3471 C C . ASN A 1 440 ? -4.977 -44.291 18.083 1.00 27.97 440 ASN A C 1
ATOM 3473 O O . ASN A 1 440 ? -4.862 -45.288 18.796 1.00 27.97 440 ASN A O 1
ATOM 3477 N N . VAL A 1 441 ? -6.154 -43.816 17.681 1.00 30.56 441 VAL A N 1
ATOM 3478 C CA . VAL A 1 441 ? -7.364 -44.638 17.644 1.00 30.56 441 VAL A CA 1
ATOM 3479 C C . VAL A 1 441 ? -7.746 -44.808 16.180 1.00 30.56 441 VAL A C 1
ATOM 3481 O O . VAL A 1 441 ? -8.254 -43.896 15.535 1.00 30.56 441 VAL A O 1
ATOM 3484 N N . HIS A 1 442 ? -7.472 -46.006 15.667 1.00 29.11 442 HIS A N 1
ATOM 3485 C CA . HIS A 1 442 ? -8.162 -46.567 14.516 1.00 29.11 442 HIS A CA 1
ATOM 3486 C C . HIS A 1 442 ? -9.651 -46.717 14.851 1.00 29.11 442 HIS A C 1
ATOM 3488 O O . HIS A 1 442 ? -10.002 -47.334 15.858 1.00 29.11 442 HIS A O 1
ATOM 3494 N N . ARG A 1 443 ? -10.527 -46.261 13.952 1.00 30.84 443 ARG A N 1
ATOM 3495 C CA . ARG A 1 443 ? -11.790 -46.954 13.693 1.00 30.84 443 ARG A CA 1
ATOM 3496 C C . ARG A 1 443 ? -12.044 -47.019 12.194 1.00 30.84 443 ARG A C 1
ATOM 3498 O O . ARG A 1 443 ? -12.169 -46.006 11.517 1.00 30.84 443 ARG A O 1
ATOM 3505 N N . ASP A 1 444 ? -12.060 -48.262 11.740 1.00 30.73 444 ASP A N 1
ATOM 3506 C CA . ASP A 1 444 ? -12.445 -48.739 10.425 1.00 30.73 444 ASP A CA 1
ATOM 3507 C C . ASP A 1 444 ? -13.952 -48.629 10.166 1.00 30.73 444 ASP A C 1
ATOM 3509 O O . ASP A 1 444 ? -14.766 -48.634 11.092 1.00 30.73 444 ASP A O 1
ATOM 3513 N N . SER A 1 445 ? -14.269 -48.737 8.870 1.00 31.55 445 SER A N 1
ATOM 3514 C CA . SER A 1 445 ? -15.533 -49.157 8.239 1.00 31.55 445 SER A CA 1
ATOM 3515 C C . SER A 1 445 ? -16.676 -48.120 8.187 1.00 31.55 445 SER A C 1
ATOM 3517 O O . SER A 1 445 ? -17.009 -47.488 9.175 1.00 31.55 445 SER A O 1
ATOM 3519 N N . GLY A 1 446 ? -17.347 -47.877 7.057 1.00 27.69 446 GLY A N 1
ATOM 3520 C CA . GLY A 1 446 ? -17.401 -48.653 5.827 1.00 27.69 446 GLY A CA 1
ATOM 3521 C C . GLY A 1 446 ? -17.980 -47.862 4.651 1.00 27.69 446 GLY A C 1
ATOM 3522 O O . GLY A 1 446 ? -18.820 -46.977 4.795 1.00 27.69 446 GLY A O 1
ATOM 3523 N N . ARG A 1 447 ? -17.498 -48.231 3.461 1.00 31.83 447 ARG A N 1
ATOM 3524 C CA . ARG A 1 447 ? -18.112 -47.948 2.162 1.00 31.83 447 ARG A CA 1
ATOM 3525 C C . ARG A 1 447 ? -19.487 -48.608 2.090 1.00 31.83 447 ARG A C 1
ATOM 3527 O O . ARG A 1 447 ? -19.562 -49.819 2.254 1.00 31.83 447 ARG A O 1
ATOM 3534 N N . GLN A 1 448 ? -20.505 -47.865 1.671 1.00 32.91 448 GLN A N 1
ATOM 3535 C CA . GLN A 1 448 ? -21.583 -48.390 0.832 1.00 32.91 448 GLN A CA 1
ATOM 3536 C C . GLN A 1 448 ? -21.980 -47.307 -0.171 1.00 32.91 448 GLN A C 1
ATOM 3538 O O . GLN A 1 448 ? -22.444 -46.230 0.191 1.00 32.91 448 GLN A O 1
ATOM 3543 N N . GLY A 1 449 ? -21.725 -47.594 -1.447 1.00 28.88 449 GLY A N 1
ATOM 3544 C CA . GLY A 1 449 ? -22.283 -46.839 -2.555 1.00 28.88 449 GLY A CA 1
ATOM 3545 C C . GLY A 1 449 ? -23.725 -47.262 -2.805 1.00 28.88 449 GLY A C 1
ATOM 3546 O O . GLY A 1 449 ? -24.083 -48.419 -2.602 1.00 28.88 449 GLY A O 1
ATOM 3547 N N . CYS A 1 450 ? -24.531 -46.332 -3.302 1.00 29.33 450 CYS A N 1
ATOM 3548 C CA . CYS A 1 450 ? -25.762 -46.640 -4.014 1.00 29.33 450 CYS A CA 1
ATOM 3549 C C . CYS A 1 450 ? -25.901 -45.669 -5.186 1.00 29.33 450 CYS A C 1
ATOM 3551 O O . CYS A 1 450 ? -26.149 -44.477 -5.028 1.00 29.33 450 CYS A O 1
ATOM 3553 N N . SER A 1 451 ? -25.708 -46.224 -6.377 1.00 32.47 451 SER A N 1
ATOM 3554 C CA . SER A 1 451 ? -26.173 -45.689 -7.647 1.00 32.47 451 SER A CA 1
ATOM 3555 C C . SER A 1 451 ? -27.702 -45.663 -7.682 1.00 32.47 451 SER A C 1
ATOM 3557 O O . SER A 1 451 ? -28.334 -46.674 -7.378 1.00 32.47 451 SER A O 1
ATOM 3559 N N . GLY A 1 452 ? -28.304 -44.568 -8.145 1.00 29.94 452 GLY A N 1
ATOM 3560 C CA . GLY A 1 452 ? -29.745 -44.523 -8.393 1.00 29.94 452 GLY A CA 1
ATOM 3561 C C . GLY A 1 452 ? -30.174 -43.291 -9.180 1.00 29.94 452 GLY A C 1
ATOM 3562 O O . GLY A 1 452 ? -30.300 -42.206 -8.629 1.00 29.94 452 GLY A O 1
ATOM 3563 N N . ARG A 1 453 ? -30.414 -43.473 -10.484 1.00 35.91 453 ARG A N 1
ATOM 3564 C CA . ARG A 1 453 ? -31.096 -42.511 -11.365 1.00 35.91 453 ARG A CA 1
ATOM 3565 C C . ARG A 1 453 ? -32.542 -42.269 -10.903 1.00 35.91 453 ARG A C 1
ATOM 3567 O O . ARG A 1 453 ? -33.225 -43.239 -10.584 1.00 35.91 453 ARG A O 1
ATOM 3574 N N . ARG A 1 454 ? -33.012 -41.015 -11.003 1.00 32.81 454 ARG A N 1
ATOM 3575 C CA . ARG A 1 454 ? -34.369 -40.543 -11.402 1.00 32.81 454 ARG A CA 1
ATOM 3576 C C . ARG A 1 454 ? -34.385 -39.005 -11.264 1.00 32.81 454 ARG A C 1
ATOM 3578 O O . ARG A 1 454 ? -34.139 -38.495 -10.186 1.00 32.81 454 ARG A O 1
ATOM 3585 N N . HIS A 1 455 ? -34.318 -38.227 -12.347 1.00 32.78 455 HIS A N 1
ATOM 3586 C CA . HIS A 1 455 ? -35.458 -37.623 -13.062 1.00 32.78 455 HIS A CA 1
ATOM 3587 C C . HIS A 1 455 ? -36.549 -37.038 -12.139 1.00 32.78 455 HIS A C 1
ATOM 3589 O O . HIS A 1 455 ? -37.370 -37.798 -11.641 1.00 32.78 455 HIS A O 1
ATOM 3595 N N . CYS A 1 456 ? -36.554 -35.712 -11.927 1.00 27.44 456 CYS A N 1
ATOM 3596 C CA . CYS A 1 456 ? -37.658 -34.804 -12.291 1.00 27.44 456 CYS A CA 1
ATOM 3597 C C . CYS A 1 456 ? -37.479 -33.373 -11.736 1.00 27.44 456 CYS A C 1
ATOM 3599 O O . CYS A 1 456 ? -37.226 -33.170 -10.559 1.00 27.44 456 CYS A O 1
ATOM 3601 N N . GLN A 1 457 ? -37.718 -32.421 -12.644 1.00 29.62 457 GLN A N 1
ATOM 3602 C CA . GLN A 1 457 ? -38.391 -31.125 -12.477 1.00 29.62 457 GLN A CA 1
ATOM 3603 C C . GLN A 1 457 ? -37.757 -29.974 -11.670 1.00 29.62 457 GLN A C 1
ATOM 3605 O O . GLN A 1 457 ? -37.741 -29.922 -10.447 1.00 29.62 457 GLN A O 1
ATOM 3610 N N . ARG A 1 458 ? -37.386 -28.957 -12.466 1.00 31.02 458 ARG A N 1
ATOM 3611 C CA . ARG A 1 458 ? -37.508 -27.511 -12.219 1.00 31.02 458 ARG A CA 1
ATOM 3612 C C . ARG A 1 458 ? -38.606 -27.144 -11.214 1.00 31.02 458 ARG A C 1
ATOM 3614 O O . ARG A 1 458 ? -39.772 -27.422 -11.477 1.00 31.02 458 ARG A O 1
ATOM 3621 N N . VAL A 1 459 ? -38.251 -26.314 -10.236 1.00 31.44 459 VAL A N 1
ATOM 3622 C CA . VAL A 1 459 ? -39.148 -25.285 -9.695 1.00 31.44 459 VAL A CA 1
ATOM 3623 C C . VAL A 1 459 ? -38.372 -23.971 -9.614 1.00 31.44 459 VAL A C 1
ATOM 3625 O O . VAL A 1 459 ? -37.306 -23.898 -9.007 1.00 31.44 459 VAL A O 1
ATOM 3628 N N . ARG A 1 460 ? -38.894 -22.964 -10.321 1.00 31.56 460 ARG A N 1
ATOM 3629 C CA . ARG A 1 460 ? -38.538 -21.546 -10.211 1.00 31.56 460 ARG A CA 1
ATOM 3630 C C . ARG A 1 460 ? -39.149 -20.997 -8.922 1.00 31.56 460 ARG A C 1
ATOM 3632 O O . ARG A 1 460 ? -40.299 -21.323 -8.647 1.00 31.56 460 ARG A O 1
ATOM 3639 N N . TYR A 1 461 ? -38.455 -20.092 -8.244 1.00 29.88 461 TYR A N 1
ATOM 3640 C CA . TYR A 1 461 ? -39.115 -19.060 -7.449 1.00 29.88 461 TYR A CA 1
ATOM 3641 C C . TYR A 1 461 ? -38.537 -17.704 -7.839 1.00 29.88 461 TYR A C 1
ATOM 3643 O O . TYR A 1 461 ? -37.367 -17.421 -7.592 1.00 29.88 461 TYR A O 1
ATOM 3651 N N . ASP A 1 462 ? -39.385 -16.935 -8.519 1.00 29.25 462 ASP A N 1
ATOM 3652 C CA . ASP A 1 462 ? -39.292 -15.487 -8.634 1.00 29.25 462 ASP A CA 1
ATOM 3653 C C . ASP A 1 462 ? -39.801 -14.833 -7.339 1.00 29.25 462 ASP A C 1
ATOM 3655 O O . ASP A 1 462 ? -40.609 -15.402 -6.602 1.00 29.25 462 ASP A O 1
ATOM 3659 N N . CYS A 1 463 ? -39.280 -13.628 -7.134 1.00 29.75 463 CYS A N 1
ATOM 3660 C CA . CYS A 1 463 ? -39.587 -12.561 -6.187 1.00 29.75 463 CYS A CA 1
ATOM 3661 C C . CYS A 1 463 ? -40.952 -12.558 -5.470 1.00 29.75 463 CYS A C 1
ATOM 3663 O O . CYS A 1 463 ? -42.009 -12.611 -6.098 1.00 29.75 463 CYS A O 1
ATOM 3665 N N . ASN A 1 464 ? -40.890 -12.276 -4.165 1.00 36.44 464 ASN A N 1
ATOM 3666 C CA . ASN A 1 464 ? -41.446 -11.049 -3.579 1.00 36.44 464 ASN A CA 1
ATOM 3667 C C . ASN A 1 464 ? -40.602 -10.611 -2.380 1.00 36.44 464 ASN A C 1
ATOM 3669 O O . ASN A 1 464 ? -40.199 -11.511 -1.607 1.00 36.44 464 ASN A O 1
#

Organism: Polarella glacialis (NCBI:txid89957)

Foldseek 3Di:
DDDDDDDPDPPPPPPPPQQQLEEEQEEEEPADQPVVLVQLPDPNRHQYEYEYQYPPPPVPDDDPSYHYHYDHLWQGQLLSVLVCCLVCLVPDRQKYWYAYRHDAAAADQFPPPDHRQDFQQDDPVVQRDQDPVQKFAQQQKKAKPPQRWIKGFLSNLFNDPVLQPDHRDNFRPAQVRIFATAHQPPVNVVLVVLCVVVVHDRLVVCCCVQQNVPDDDPMDMFGFRARLTMMGGSVLSVVDDSVSSVVLSVQTRPGSDHSSSVSCRRRVCCRRVNRDDDHHHDPDDDHDHLLVRLCVSCVVCVVSNVVRVVVVVVVVVVCVVPDDDDDDDDCPGPGSSCSVVSNVVSVVVVVVVVVVVVCVVCCCPPVVVVVVVVVVVVVPDDDDDDDDDDDDDDDDDDDDDDDDDDDDDDDDDDDDDDDYDDDDDDDDDDDDDDDDDDDDDDDDDDDDDDDDDDDDDDDDDDDD

Radius of gyration: 36.79 Å; chains: 1; bounding box: 161×74×82 Å

InterPro domains:
  IPR021838 Protein of unknown function DUF3431 [PF11913] (25-102)
  IPR021838 Protein of unknown function DUF3431 [PF11913] (219-282)

pLDDT: mean 71.85, std 27.35, range [23.64, 98.88]

Sequence (464 aa):
MKRSLAVVAALMVGSTVQASPVEVVVSHFDENLAWLSKLAAGSESPQISIYTKGLAEGAKEWNPNMEVHRLPNVGRESHTYLNHIVKNYNKLADWTVFTQAGEPSFGYRGHRAGGGHLLAGDTFANYLTPDPSGARFIHTAVVQLPSMNHLLRAAFCINSTDVEAGSVTACPRVAAKWSKWWDIGAFHDFIASKIESQGGEPVMDFYRHYINPSHVDREVTISFSQGARFAVARAKIQSRPKADYERLLETLSHDADPYSGYFMEWMWSELFQGHQELCPMPPKTATISHPMAMDELAQRFPEAVKKHFVDLRLAQTEASRFLQASVSGGISGGISGGISGGIAGGIWWHLRRHLQRHLRRHLRRHLGRHLRRHLRRHLRRRPSNHNHHGGFNGHNHDGGGFSNHNHHGGFNGHNHDGGGFSHRHKSRGDHDLGRAKLQNVHRDSGRQGCSGRRHCQRVRYDCN